Protein AF-A0A3A8IFD0-F1 (afdb_monomer)

Mean predicted aligned error: 6.21 Å

Solvent-accessible surface area (backbone atoms only — not comparable to full-atom values): 21503 Å² total; per-residue (Å²): 142,89,89,87,80,73,70,68,62,61,57,53,52,52,52,52,50,50,52,51,52,52,49,53,50,52,52,51,51,52,49,52,52,49,50,54,50,51,45,72,63,44,49,58,54,45,53,50,49,36,50,51,48,63,74,40,42,67,57,52,31,50,50,28,48,60,53,58,66,39,66,78,78,68,59,89,65,38,84,37,69,39,12,68,55,52,46,57,30,40,24,72,35,57,86,52,88,64,56,38,89,91,29,81,73,69,70,59,75,78,69,36,64,93,68,32,71,62,58,92,71,38,46,79,74,52,96,68,90,52,84,89,61,76,60,65,65,47,62,60,50,63,57,29,53,29,22,34,68,50,44,74,20,82,52,38,73,40,88,53,30,53,83,82,72,46,65,40,66,34,59,64,62,53,56,51,51,41,52,49,42,40,44,38,11,60,75,71,73,41,44,61,65,24,38,53,37,33,49,47,51,16,48,30,31,29,40,42,27,33,50,64,24,26,42,49,16,25,53,39,42,48,52,43,32,54,57,49,72,68,43,97,76,58,61,89,87,61,76,62,70,50,71,68,52,34,50,48,47,34,21,46,37,58,46,37,36,51,42,40,26,77,62,28,51,53,68,54,19,49,50,42,47,72,46,31,34,69,58,57,26,32,16,15,44,18,51,25,23,38,55,47,25,31,38,38,96,33,32,44,74,82,36,41,65,32,52,53,49,50,58,46,47,66,70,72,53,84,50,99,46,64,51,34,59,49,31,45,75,27,28,41,28,57,71,38,74,86,49,78,78,39,55,70,68,58,35,51,51,62,74,64,48,88,52,76,65,59,40,37,51,52,22,54,48,58,52,52,62,77,59,64,68,67,50,53,52,51,51,47,42,72,76,55,62,79,74,74,74,74,74,79,75,128

pLDDT: mean 89.69, std 10.35, range [46.41, 98.44]

Radius of gyration: 27.29 Å; Cα contacts (8 Å, |Δi|>4): 512; chains: 1; bounding box: 61×41×116 Å

Foldseek 3Di:
DDDDDPPPVVVVVVVVVVVVVVVVVVVVVVVVVVVVVLCVPQVVLLVVLQVVLVVCLVVLLVLQVVLCPPCLVVDDAAADECAQQQQQQFDFQAPPPDGHPPRLLDDDPCLPCVNWVPPDLVLLVTPDPLPPRDPVVLVVLRNHQEYACLPNHPQVPDLFHQPPPSRDTHLVSVLSVLSSLCSVCLVVVNNQVSLVSLLSCLSHLLLNLALRSQLSSLSSLVSNVSSQVPDPDHDPPDDGDDPLSSLSSNLLSLVLLLQCALSHDLVSNLSSLVSHDLSSNSSNLQSNLQLCQQLVVQACVVSVSSVVSSVVCLVVRDGSYCRSVCCNVRYHYVLDCVNVNDHVVRSVCVVPPPDSVVSNSVSSVSSSVSNDDSVSVVVSCVVPPDDPPPPPDD

Structure (mmCIF, N/CA/C/O backbone):
data_AF-A0A3A8IFD0-F1
#
_entry.id   AF-A0A3A8IFD0-F1
#
loop_
_atom_site.group_PDB
_atom_site.id
_atom_site.type_symbol
_atom_site.label_atom_id
_atom_site.label_alt_id
_atom_site.label_comp_id
_atom_site.label_asym_id
_atom_site.label_entity_id
_atom_site.label_seq_id
_atom_site.pdbx_PDB_ins_code
_atom_site.Cartn_x
_atom_site.Cartn_y
_atom_site.Cartn_z
_atom_site.occupancy
_atom_site.B_iso_or_equiv
_atom_site.auth_seq_id
_atom_site.auth_comp_id
_atom_site.auth_asym_id
_atom_site.auth_atom_id
_atom_site.pdbx_PDB_model_num
ATOM 1 N N . MET A 1 1 ? 18.710 -14.910 -86.809 1.00 46.41 1 MET A N 1
ATOM 2 C CA . MET A 1 1 ? 18.148 -13.659 -86.253 1.00 46.41 1 MET A CA 1
ATOM 3 C C . MET A 1 1 ? 17.674 -13.916 -84.830 1.00 46.41 1 MET A C 1
ATOM 5 O O . MET A 1 1 ? 16.539 -14.314 -84.664 1.00 46.41 1 MET A O 1
ATOM 9 N N . THR A 1 2 ? 18.521 -13.734 -83.815 1.00 55.31 2 THR A N 1
ATOM 10 C CA . THR A 1 2 ? 18.107 -13.739 -82.394 1.00 55.31 2 THR A CA 1
ATOM 11 C C . THR A 1 2 ? 19.249 -13.177 -81.547 1.00 55.31 2 THR A C 1
ATOM 13 O O . THR A 1 2 ? 20.152 -13.914 -81.169 1.00 55.31 2 THR A O 1
ATOM 16 N N . SER A 1 3 ? 19.251 -11.871 -81.272 1.00 50.19 3 SER A N 1
ATOM 17 C CA . SER A 1 3 ? 20.055 -11.280 -80.189 1.00 50.19 3 SER A CA 1
ATOM 18 C C . SER A 1 3 ? 19.633 -9.827 -79.965 1.00 50.19 3 SER A C 1
ATOM 20 O O . SER A 1 3 ? 20.210 -8.910 -80.534 1.00 50.19 3 SER A O 1
ATOM 22 N N . SER A 1 4 ? 18.577 -9.604 -79.181 1.00 54.66 4 SER A N 1
ATOM 23 C CA . SER A 1 4 ? 18.287 -8.284 -78.601 1.00 54.66 4 SER A CA 1
ATOM 24 C C . SER A 1 4 ? 17.238 -8.424 -77.498 1.00 54.66 4 SER A C 1
ATOM 26 O O . SER A 1 4 ? 16.040 -8.342 -77.740 1.00 54.66 4 SER A O 1
ATOM 28 N N . GLY A 1 5 ? 17.682 -8.713 -76.274 1.00 53.91 5 GLY A N 1
ATOM 29 C CA . GLY A 1 5 ? 16.766 -8.817 -75.129 1.00 53.91 5 GLY A CA 1
ATOM 30 C C . GLY A 1 5 ? 17.399 -8.724 -73.738 1.00 53.91 5 GLY A C 1
ATOM 31 O O . GLY A 1 5 ? 16.681 -8.733 -72.744 1.00 53.91 5 GLY A O 1
ATOM 32 N N . ARG A 1 6 ? 18.732 -8.619 -73.615 1.00 55.19 6 ARG A N 1
ATOM 33 C CA . ARG A 1 6 ? 19.419 -8.660 -72.303 1.00 55.19 6 ARG A CA 1
ATOM 34 C C . ARG A 1 6 ? 19.724 -7.295 -71.666 1.00 55.19 6 ARG A C 1
ATOM 36 O O . ARG A 1 6 ? 20.063 -7.257 -70.489 1.00 55.19 6 ARG A O 1
ATOM 43 N N . ALA A 1 7 ? 19.551 -6.178 -72.375 1.00 58.38 7 ALA A N 1
ATOM 44 C CA . ALA A 1 7 ? 19.893 -4.842 -71.869 1.00 58.38 7 ALA A CA 1
ATOM 45 C C . ALA A 1 7 ? 18.939 -4.216 -70.808 1.00 58.38 7 ALA A C 1
ATOM 47 O O . ALA A 1 7 ? 19.447 -3.523 -69.924 1.00 58.38 7 ALA A O 1
ATOM 48 N N . PRO A 1 8 ? 17.602 -4.432 -70.801 1.00 62.81 8 PRO A N 1
ATOM 49 C CA . PRO A 1 8 ? 16.722 -3.716 -69.864 1.00 62.81 8 PRO A CA 1
ATOM 50 C C . PRO A 1 8 ? 16.805 -4.234 -68.417 1.00 62.81 8 PRO A C 1
ATOM 52 O O . PRO A 1 8 ? 16.591 -3.474 -67.474 1.00 62.81 8 PRO A O 1
ATOM 55 N N . ARG A 1 9 ? 17.196 -5.501 -68.215 1.00 66.44 9 ARG A N 1
ATOM 56 C CA . ARG A 1 9 ? 17.288 -6.114 -66.876 1.00 66.44 9 ARG A CA 1
ATOM 57 C C . ARG A 1 9 ? 18.404 -5.516 -66.014 1.00 66.44 9 ARG A C 1
ATOM 59 O O . ARG A 1 9 ? 18.219 -5.338 -64.816 1.00 6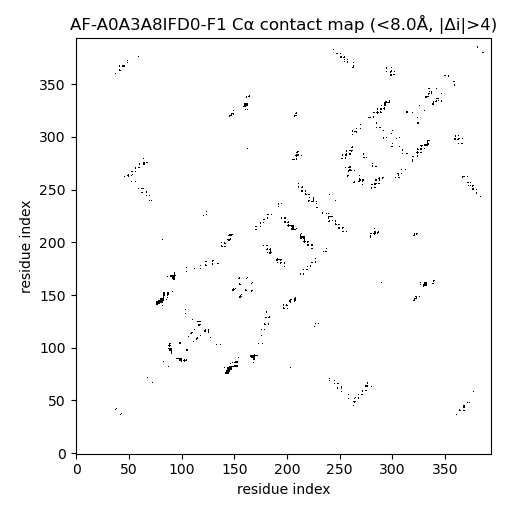6.44 9 ARG A O 1
ATOM 66 N N . PHE A 1 10 ? 19.534 -5.139 -66.615 1.00 71.00 10 PHE A N 1
ATOM 67 C CA . PHE A 1 10 ? 20.670 -4.576 -65.875 1.00 71.00 10 PHE A CA 1
ATOM 68 C C . PHE A 1 10 ? 20.415 -3.153 -65.357 1.00 71.00 10 PHE A C 1
ATOM 70 O O . PHE A 1 10 ? 20.879 -2.805 -64.273 1.00 71.00 10 PHE A O 1
ATOM 77 N N . ARG A 1 11 ? 19.662 -2.326 -66.099 1.00 75.44 11 ARG A N 1
ATOM 78 C CA . ARG A 1 11 ? 19.289 -0.974 -65.644 1.00 75.44 11 ARG A CA 1
ATOM 79 C C . ARG A 1 11 ? 18.271 -1.024 -64.505 1.00 75.44 11 ARG A C 1
ATOM 81 O O . ARG A 1 11 ? 18.447 -0.312 -63.523 1.00 75.44 11 ARG A O 1
ATOM 88 N N . ALA A 1 12 ? 17.274 -1.907 -64.603 1.00 77.12 12 ALA A N 1
ATOM 89 C CA . ALA A 1 12 ? 16.289 -2.111 -63.543 1.00 77.12 12 ALA A CA 1
ATOM 90 C C . ALA A 1 12 ? 16.940 -2.591 -62.232 1.00 77.12 12 ALA A C 1
ATOM 92 O O . ALA A 1 12 ? 16.652 -2.041 -61.174 1.00 77.12 12 ALA A O 1
ATOM 93 N N . LEU A 1 13 ? 17.885 -3.539 -62.305 1.00 81.69 13 LEU A N 1
ATOM 94 C CA . LEU A 1 13 ? 18.630 -4.018 -61.132 1.00 81.69 13 LEU A CA 1
ATOM 95 C C . LEU A 1 13 ? 19.479 -2.921 -60.470 1.00 81.69 13 LEU A C 1
ATOM 97 O O . LEU A 1 13 ? 19.535 -2.856 -59.246 1.00 81.69 13 LEU A O 1
ATOM 101 N N . ARG A 1 14 ? 20.109 -2.031 -61.250 1.00 85.62 14 ARG A N 1
ATOM 102 C CA . ARG A 1 14 ? 20.877 -0.901 -60.695 1.00 85.62 14 ARG A CA 1
ATOM 103 C C . ARG A 1 14 ? 19.987 0.117 -59.988 1.00 85.62 14 ARG A C 1
ATOM 105 O O . ARG A 1 14 ? 20.343 0.562 -58.905 1.00 85.62 14 ARG A O 1
ATOM 112 N N . ILE A 1 15 ? 18.841 0.462 -60.576 1.00 86.88 15 ILE A N 1
ATOM 113 C CA . ILE A 1 15 ? 17.887 1.392 -59.954 1.00 86.88 15 ILE A CA 1
ATOM 114 C C . ILE A 1 15 ? 17.331 0.782 -58.665 1.00 86.88 15 ILE A C 1
ATOM 116 O O . ILE A 1 15 ? 17.368 1.434 -57.628 1.00 86.88 15 ILE A O 1
ATOM 120 N N . ALA A 1 16 ? 16.910 -0.487 -58.700 1.00 87.25 16 ALA A N 1
ATOM 121 C CA . ALA A 1 16 ? 16.444 -1.197 -57.512 1.00 87.25 16 ALA A CA 1
ATOM 122 C C . ALA A 1 16 ? 17.516 -1.242 -56.408 1.00 87.25 16 ALA A C 1
ATOM 124 O O . ALA A 1 16 ? 17.207 -0.977 -55.250 1.00 87.25 16 ALA A O 1
ATOM 125 N N . GLY A 1 17 ? 18.779 -1.501 -56.766 1.00 89.31 17 GLY A N 1
ATOM 126 C CA . GLY A 1 17 ? 19.899 -1.489 -55.821 1.00 89.31 17 GLY A CA 1
ATOM 127 C C . GLY A 1 17 ? 20.139 -0.120 -55.176 1.00 89.31 17 GLY A C 1
ATOM 128 O O . GLY A 1 17 ? 20.332 -0.044 -53.966 1.00 89.31 17 GLY A O 1
ATOM 129 N N . VAL A 1 18 ? 20.072 0.968 -55.952 1.00 90.25 18 VAL A N 1
ATOM 130 C CA . VAL A 1 18 ? 20.203 2.338 -55.422 1.00 90.25 18 VAL A CA 1
ATOM 131 C C . VAL A 1 18 ? 19.026 2.690 -54.512 1.00 90.25 18 VAL A C 1
ATOM 133 O O . VAL A 1 18 ? 19.247 3.185 -53.411 1.00 90.25 18 VAL A O 1
ATOM 136 N N . CYS A 1 19 ? 17.788 2.397 -54.920 1.00 90.06 19 CYS A N 1
ATOM 137 C CA . CYS A 1 19 ? 16.607 2.629 -54.086 1.00 90.06 19 CYS A CA 1
ATOM 138 C C . CYS A 1 19 ? 16.684 1.857 -52.764 1.00 90.06 19 CYS A C 1
ATOM 140 O O . CYS A 1 19 ? 16.387 2.420 -51.713 1.00 90.06 19 CYS A O 1
ATOM 142 N N . PHE A 1 20 ? 17.130 0.599 -52.802 1.00 89.44 20 PHE A N 1
ATOM 143 C CA . PHE A 1 20 ? 17.326 -0.214 -51.605 1.00 89.44 20 PHE A CA 1
ATOM 144 C C . PHE A 1 20 ? 18.403 0.370 -50.680 1.00 89.44 20 PHE A C 1
ATOM 146 O O . PHE A 1 20 ? 18.175 0.489 -49.480 1.00 89.44 20 PHE A O 1
ATOM 153 N N . ALA A 1 21 ? 19.543 0.807 -51.224 1.00 90.12 21 ALA A N 1
ATOM 154 C CA . ALA A 1 21 ? 20.600 1.442 -50.437 1.00 90.12 21 ALA A CA 1
ATOM 155 C C . ALA A 1 21 ? 20.146 2.769 -49.798 1.00 90.12 21 ALA A C 1
ATOM 157 O O . ALA A 1 21 ? 20.421 3.005 -48.623 1.00 90.12 21 ALA A O 1
ATOM 158 N N . VAL A 1 22 ? 19.413 3.611 -50.537 1.00 90.38 22 VAL A N 1
ATOM 159 C CA . VAL A 1 22 ? 18.831 4.859 -50.008 1.00 90.38 22 VAL A CA 1
ATOM 160 C C . VAL A 1 22 ? 17.828 4.560 -48.898 1.00 90.38 22 VAL A C 1
ATOM 162 O O . VAL A 1 22 ? 17.877 5.191 -47.846 1.00 90.38 22 VAL A O 1
ATOM 165 N N . PHE A 1 23 ? 16.950 3.576 -49.104 1.00 92.38 23 PHE A N 1
ATOM 166 C CA . PHE A 1 23 ? 15.982 3.159 -48.095 1.00 92.38 23 PHE A CA 1
ATOM 167 C C . PHE A 1 23 ? 16.668 2.671 -46.813 1.00 92.38 23 PHE A C 1
ATOM 169 O O . PHE A 1 23 ? 16.316 3.125 -45.728 1.00 92.38 23 PHE A O 1
ATOM 176 N N . LEU A 1 24 ? 17.689 1.814 -46.926 1.00 91.00 24 LEU A N 1
ATOM 177 C CA . LEU A 1 24 ? 18.480 1.369 -45.775 1.00 91.00 24 LEU A CA 1
ATOM 178 C C . LEU A 1 24 ? 19.189 2.533 -45.069 1.00 91.00 24 LEU A C 1
ATOM 180 O O . LEU A 1 24 ? 19.211 2.574 -43.842 1.00 91.00 24 LEU A O 1
ATOM 184 N N . GLY A 1 25 ? 19.728 3.495 -45.824 1.00 91.94 25 GLY A N 1
ATOM 185 C CA . GLY A 1 25 ? 20.347 4.698 -45.264 1.00 91.94 25 GLY A CA 1
ATOM 186 C C . GLY A 1 25 ? 19.356 5.560 -44.475 1.00 91.94 25 GLY A C 1
ATOM 187 O O . GLY A 1 25 ? 19.649 5.961 -43.351 1.00 91.94 25 GLY A O 1
ATOM 188 N N . LEU A 1 26 ? 18.159 5.794 -45.022 1.00 92.38 26 LEU A N 1
ATOM 189 C CA . LEU A 1 26 ? 17.091 6.534 -44.340 1.00 92.38 26 LEU A CA 1
ATOM 190 C C . LEU A 1 26 ? 16.578 5.795 -43.099 1.00 92.38 26 LEU A C 1
ATOM 192 O O . LEU A 1 26 ? 16.384 6.423 -42.061 1.00 92.38 26 LEU A O 1
ATOM 196 N N . ALA A 1 27 ? 16.405 4.473 -43.178 1.00 84.31 27 ALA A N 1
ATOM 197 C CA . ALA A 1 27 ? 16.018 3.652 -42.033 1.00 84.31 27 ALA A CA 1
ATOM 198 C C . ALA A 1 27 ? 17.077 3.703 -40.918 1.00 84.31 27 ALA A C 1
ATOM 200 O O . ALA A 1 27 ? 16.730 3.872 -39.750 1.00 84.31 27 ALA A O 1
ATOM 201 N N . GLY A 1 28 ? 18.365 3.637 -41.274 1.00 86.06 28 GLY A N 1
ATOM 202 C CA . GLY A 1 28 ? 19.470 3.800 -40.330 1.00 86.06 28 GLY A CA 1
ATOM 203 C C . GLY A 1 28 ? 19.487 5.180 -39.665 1.00 86.06 28 GLY A C 1
ATOM 204 O O . GLY A 1 28 ? 19.620 5.271 -38.448 1.00 86.06 28 GLY A O 1
ATOM 205 N N . LEU A 1 29 ? 19.284 6.258 -40.431 1.00 89.44 29 LEU A N 1
ATOM 206 C CA . LEU A 1 29 ? 19.190 7.618 -39.884 1.00 89.44 29 LEU A CA 1
ATOM 207 C C . LEU A 1 29 ? 17.986 7.789 -38.953 1.00 89.44 29 LEU A C 1
ATOM 209 O O . LEU A 1 29 ? 18.129 8.370 -37.880 1.00 89.44 29 LEU A O 1
ATOM 213 N N . ALA A 1 30 ? 16.820 7.260 -39.330 1.00 85.44 30 ALA A N 1
ATOM 214 C CA . ALA A 1 30 ? 15.626 7.291 -38.489 1.00 85.44 30 ALA A CA 1
ATOM 215 C C . ALA A 1 30 ? 15.850 6.542 -37.168 1.00 85.44 30 ALA A C 1
ATOM 217 O O . ALA A 1 30 ? 15.452 7.025 -36.111 1.00 85.44 30 ALA A O 1
ATOM 218 N N . PHE A 1 31 ? 16.543 5.402 -37.214 1.00 83.56 31 PHE A N 1
ATOM 219 C CA . PHE A 1 31 ? 16.905 4.628 -36.031 1.00 83.56 31 PHE A CA 1
ATOM 220 C C . PHE A 1 31 ? 17.863 5.389 -35.103 1.00 83.56 31 PHE A C 1
ATOM 222 O O . PHE A 1 31 ? 17.625 5.453 -33.901 1.00 83.56 31 PHE A O 1
ATOM 229 N N . VAL A 1 32 ? 18.906 6.025 -35.648 1.00 86.44 32 VAL A N 1
ATOM 230 C CA . VAL A 1 32 ? 19.844 6.851 -34.864 1.00 86.44 32 VAL A CA 1
ATOM 231 C C . VAL A 1 32 ? 19.150 8.079 -34.269 1.00 86.44 32 VAL A C 1
ATOM 233 O O . VAL A 1 32 ? 19.387 8.413 -33.111 1.00 86.44 32 VAL A O 1
ATOM 236 N N . ALA A 1 33 ? 18.270 8.739 -35.028 1.00 87.50 33 ALA A N 1
ATOM 237 C CA . ALA A 1 33 ? 17.495 9.876 -34.537 1.00 87.50 33 ALA A CA 1
ATOM 238 C C . ALA A 1 33 ? 16.543 9.461 -33.405 1.00 87.50 33 ALA A C 1
ATOM 240 O O . ALA A 1 33 ? 16.466 10.150 -32.389 1.00 87.50 33 ALA A O 1
ATOM 241 N N . ALA A 1 34 ? 15.870 8.315 -33.548 1.00 83.69 34 ALA A N 1
ATOM 242 C CA . ALA A 1 34 ? 15.051 7.741 -32.490 1.00 83.69 34 ALA A CA 1
ATOM 243 C C . ALA A 1 34 ? 15.898 7.401 -31.253 1.00 83.69 34 ALA A C 1
ATOM 245 O O . ALA A 1 34 ? 15.521 7.796 -30.156 1.00 83.69 34 ALA A O 1
ATOM 246 N N . ASP A 1 35 ? 17.059 6.750 -31.410 1.00 82.44 35 ASP A N 1
ATOM 247 C CA . ASP A 1 35 ? 17.979 6.461 -30.296 1.00 82.44 35 ASP A CA 1
ATOM 248 C C . ASP A 1 35 ? 18.404 7.729 -29.569 1.00 82.44 35 ASP A C 1
ATOM 250 O O . ASP A 1 35 ? 18.261 7.815 -28.354 1.00 82.44 35 ASP A O 1
ATOM 254 N N . SER A 1 36 ? 18.879 8.731 -30.306 1.00 86.94 36 SER A N 1
ATOM 255 C CA . SER A 1 36 ? 19.313 10.001 -29.731 1.00 86.94 36 SER A CA 1
ATOM 256 C C . SER A 1 36 ? 18.177 10.704 -28.990 1.00 86.94 36 SER A C 1
ATOM 258 O O . SER A 1 36 ? 18.403 11.224 -27.898 1.00 86.94 36 SER A O 1
ATOM 260 N N . TRP A 1 37 ? 16.960 10.675 -29.538 1.00 89.00 37 TRP A N 1
ATOM 261 C CA . TRP A 1 37 ? 15.781 11.228 -28.879 1.00 89.00 37 TRP A CA 1
ATOM 262 C C . TRP A 1 37 ? 15.413 10.457 -27.604 1.00 89.00 37 TRP A C 1
ATOM 264 O O . TRP A 1 37 ? 15.187 11.079 -26.568 1.00 89.00 37 TRP A O 1
ATOM 274 N N . PHE A 1 38 ? 15.402 9.119 -27.643 1.00 84.19 38 PHE A N 1
ATOM 275 C CA . PHE A 1 38 ? 15.116 8.284 -26.471 1.00 84.19 38 PHE A CA 1
ATOM 276 C C . PHE A 1 38 ? 16.150 8.497 -25.365 1.00 84.19 38 PHE A C 1
ATOM 278 O O . PHE A 1 38 ? 15.767 8.722 -24.218 1.00 84.19 38 PHE A O 1
ATOM 285 N N . ARG A 1 39 ? 17.444 8.482 -25.705 1.00 83.31 39 ARG A N 1
ATOM 286 C CA . ARG A 1 39 ? 18.522 8.778 -24.755 1.00 83.31 39 ARG A CA 1
ATOM 287 C C . ARG A 1 39 ? 18.341 10.157 -24.149 1.00 83.31 39 ARG A C 1
ATOM 289 O O . ARG A 1 39 ? 18.200 10.270 -22.942 1.00 83.31 39 ARG A O 1
ATOM 296 N N . GLY A 1 40 ? 18.232 11.188 -24.988 1.00 86.88 40 GLY A N 1
ATOM 297 C CA . GLY A 1 40 ? 18.111 12.570 -24.530 1.00 86.88 40 GLY A CA 1
ATOM 298 C C . GLY A 1 40 ? 16.871 12.837 -23.674 1.00 86.88 40 GLY A C 1
ATOM 299 O O . GLY A 1 40 ? 16.900 13.738 -22.843 1.00 86.88 40 GLY A O 1
ATOM 300 N N . LYS A 1 41 ? 15.791 12.065 -23.851 1.00 87.19 41 LYS A N 1
ATOM 301 C CA . LYS A 1 41 ? 14.549 12.247 -23.094 1.00 87.19 41 LYS A CA 1
ATOM 302 C C . LYS A 1 41 ? 14.486 11.436 -21.798 1.00 87.19 41 LYS A C 1
ATOM 304 O O . LYS A 1 41 ? 13.993 11.962 -20.806 1.00 87.19 41 LYS A O 1
ATOM 309 N N . TYR A 1 42 ? 14.923 10.176 -21.806 1.00 86.31 42 TYR A N 1
ATOM 310 C CA . TYR A 1 42 ? 14.670 9.246 -20.698 1.00 86.31 42 TYR A CA 1
ATOM 311 C C . TYR A 1 42 ? 15.910 8.915 -19.864 1.00 86.31 42 TYR A C 1
ATOM 313 O O . TYR A 1 42 ? 15.762 8.718 -18.662 1.00 86.31 42 TYR A O 1
ATOM 321 N N . GLU A 1 43 ? 17.115 8.884 -20.448 1.00 87.12 43 GLU A N 1
ATOM 322 C CA . GLU A 1 43 ? 18.337 8.611 -19.670 1.00 87.12 43 GLU A CA 1
ATOM 323 C C . GLU A 1 43 ? 18.588 9.707 -18.616 1.00 87.12 43 GLU A C 1
ATOM 325 O O . GLU A 1 43 ? 18.719 9.341 -17.452 1.00 87.12 43 GLU A O 1
ATOM 330 N N . PRO A 1 44 ? 18.507 11.022 -18.926 1.00 89.69 44 PRO A N 1
ATOM 331 C CA . PRO A 1 44 ? 18.669 12.064 -17.910 1.00 89.69 44 PRO A CA 1
ATOM 332 C C . PRO A 1 44 ? 17.624 12.008 -16.795 1.00 89.69 44 PRO A C 1
ATOM 334 O O . PRO A 1 44 ? 17.928 12.332 -15.653 1.00 89.69 44 PRO A O 1
ATOM 337 N N . ALA A 1 45 ? 16.388 11.610 -17.114 1.00 87.69 45 ALA A N 1
ATOM 338 C CA . ALA A 1 45 ? 15.329 11.482 -16.117 1.00 87.69 45 ALA A CA 1
ATOM 339 C C . ALA A 1 45 ? 15.611 10.318 -15.154 1.00 87.69 45 ALA A C 1
ATOM 341 O O . ALA A 1 45 ? 15.466 10.478 -13.944 1.00 87.69 45 ALA A O 1
ATOM 342 N N . LEU A 1 46 ? 16.061 9.176 -15.686 1.00 88.75 46 LEU A N 1
ATOM 343 C CA . LEU A 1 46 ? 16.460 8.024 -14.883 1.00 88.75 46 LEU A CA 1
ATOM 344 C C . LEU A 1 46 ? 17.713 8.329 -14.050 1.00 88.75 46 LEU A C 1
ATOM 346 O O . LEU A 1 46 ? 17.733 8.027 -12.864 1.00 88.75 46 LEU A O 1
ATOM 350 N N . GLU A 1 47 ? 18.731 8.966 -14.632 1.00 91.75 47 GLU A N 1
ATOM 351 C CA . GLU A 1 47 ? 19.946 9.381 -13.917 1.00 91.75 47 GLU A CA 1
ATOM 352 C C . GLU A 1 47 ? 19.632 10.369 -12.789 1.00 91.75 47 GLU A C 1
ATOM 354 O O . GLU A 1 47 ? 20.119 10.204 -11.670 1.00 91.75 47 GLU A O 1
ATOM 359 N N . LEU A 1 48 ? 18.781 11.368 -13.054 1.00 91.62 48 LEU A N 1
ATOM 360 C CA . LEU A 1 48 ? 18.332 12.320 -12.041 1.00 91.62 48 LEU A CA 1
ATOM 361 C C . LEU A 1 48 ? 17.605 11.601 -10.905 1.00 91.62 48 LEU A C 1
ATOM 363 O O . LEU A 1 48 ? 17.911 11.842 -9.742 1.00 91.62 48 LEU A O 1
ATOM 367 N N . GLN A 1 49 ? 16.686 10.691 -11.226 1.00 91.19 49 GLN A N 1
ATOM 368 C CA . GLN A 1 49 ? 15.984 9.907 -10.217 1.00 91.19 49 GLN A CA 1
ATOM 369 C C . GLN A 1 49 ? 16.953 9.038 -9.405 1.00 91.19 49 GLN A C 1
ATOM 371 O O . GLN A 1 49 ? 16.862 8.997 -8.183 1.00 91.19 49 GLN A O 1
ATOM 376 N N . GLN A 1 50 ? 17.892 8.347 -10.052 1.00 93.94 50 GLN A N 1
ATOM 377 C CA . GLN A 1 50 ? 18.891 7.531 -9.362 1.00 93.94 50 GLN A CA 1
ATOM 378 C C . GLN A 1 50 ? 19.751 8.382 -8.426 1.00 93.94 50 GLN A C 1
ATOM 380 O O . GLN A 1 50 ? 20.015 7.964 -7.297 1.00 93.94 50 GLN A O 1
ATOM 385 N N . ALA A 1 51 ? 20.135 9.587 -8.851 1.00 95.56 51 ALA A N 1
ATOM 386 C CA . ALA A 1 51 ? 20.835 10.546 -8.008 1.00 95.56 51 ALA A CA 1
ATOM 387 C C . ALA A 1 51 ? 19.967 11.016 -6.829 1.00 95.56 51 ALA A C 1
ATOM 389 O O . ALA A 1 51 ? 20.449 11.041 -5.698 1.00 95.56 51 ALA A O 1
ATOM 390 N N . GLU A 1 52 ? 18.685 11.322 -7.055 1.00 95.25 52 GLU A N 1
ATOM 391 C CA . GLU A 1 52 ? 17.740 11.680 -5.991 1.00 95.25 52 GLU A CA 1
ATOM 392 C C . GLU A 1 52 ? 17.565 10.541 -4.978 1.00 95.25 52 GLU A C 1
ATOM 394 O O . GLU A 1 52 ? 17.648 10.778 -3.775 1.00 95.25 52 GLU A O 1
ATOM 399 N N . LEU A 1 53 ? 17.381 9.299 -5.429 1.00 96.06 53 LEU A N 1
ATOM 400 C CA . LEU A 1 53 ? 17.250 8.136 -4.549 1.00 96.06 53 LEU A CA 1
ATOM 401 C C . LEU A 1 53 ? 18.531 7.895 -3.753 1.00 96.06 53 LEU A C 1
ATOM 403 O O . LEU A 1 53 ? 18.481 7.704 -2.542 1.00 96.06 53 LEU A O 1
ATOM 407 N N . THR A 1 54 ? 19.687 7.976 -4.408 1.00 97.50 54 THR A N 1
ATOM 408 C CA . THR A 1 54 ? 20.985 7.843 -3.735 1.00 97.50 54 THR A CA 1
ATOM 409 C C . THR A 1 54 ? 21.163 8.912 -2.658 1.00 97.50 54 THR A C 1
ATOM 411 O O . THR A 1 54 ? 21.611 8.604 -1.558 1.00 97.50 54 THR A O 1
ATOM 414 N N . ALA A 1 55 ? 20.770 10.157 -2.943 1.00 97.19 55 ALA A N 1
ATOM 415 C CA . ALA A 1 55 ? 20.891 11.269 -2.006 1.00 97.19 55 ALA A CA 1
ATOM 416 C C . ALA A 1 55 ? 19.923 11.185 -0.812 1.00 97.19 55 ALA A C 1
ATOM 418 O O . ALA A 1 55 ? 20.210 11.765 0.230 1.00 97.19 55 ALA A O 1
ATOM 419 N N . ASN A 1 56 ? 18.790 10.485 -0.947 1.00 97.50 56 ASN A N 1
ATOM 420 C CA . ASN A 1 56 ? 17.725 10.464 0.066 1.00 97.50 56 ASN A CA 1
ATOM 421 C C . ASN A 1 56 ? 17.540 9.099 0.754 1.00 97.50 56 ASN A C 1
ATOM 423 O O . ASN A 1 56 ? 16.673 8.973 1.614 1.00 97.50 56 ASN A O 1
ATOM 427 N N . VAL A 1 57 ? 18.328 8.070 0.419 1.00 98.00 57 VAL A N 1
ATOM 428 C CA . VAL A 1 57 ? 18.165 6.731 1.020 1.00 98.00 57 VAL A CA 1
ATOM 429 C C . VAL A 1 57 ? 18.412 6.720 2.530 1.00 98.00 57 VAL A C 1
ATOM 431 O O . VAL A 1 57 ? 17.734 5.998 3.252 1.00 98.00 57 VAL A O 1
ATOM 434 N N . ASP A 1 58 ? 19.351 7.528 3.028 1.00 97.94 58 ASP A N 1
ATOM 435 C CA . ASP A 1 58 ? 19.615 7.633 4.468 1.00 97.94 58 ASP A CA 1
ATOM 436 C C . ASP A 1 58 ? 18.469 8.308 5.221 1.00 97.94 58 ASP A C 1
ATOM 438 O O . ASP A 1 58 ? 18.098 7.858 6.303 1.00 97.94 58 ASP A O 1
ATOM 442 N N . ASP A 1 59 ? 17.867 9.337 4.626 1.00 96.75 59 ASP A N 1
ATOM 443 C CA . ASP A 1 59 ? 16.678 9.977 5.183 1.00 96.75 59 ASP A CA 1
ATOM 444 C C . ASP A 1 59 ? 15.480 9.016 5.185 1.00 96.75 59 ASP A C 1
ATOM 446 O O . ASP A 1 59 ? 14.836 8.847 6.218 1.00 96.75 59 ASP A O 1
ATOM 450 N N . TYR A 1 60 ? 15.248 8.292 4.085 1.00 97.31 60 TYR A N 1
ATOM 451 C CA . TYR A 1 60 ? 14.246 7.223 4.038 1.00 97.31 60 TYR A CA 1
ATOM 452 C C . TYR A 1 60 ? 14.456 6.198 5.165 1.00 97.31 60 TYR A C 1
ATOM 454 O O . TYR A 1 60 ? 13.518 5.884 5.898 1.00 97.31 60 TYR A O 1
ATOM 462 N N . CYS A 1 61 ? 15.692 5.733 5.367 1.00 98.12 61 CYS A N 1
ATOM 463 C CA . CYS A 1 61 ? 16.020 4.810 6.452 1.00 98.12 61 CYS A CA 1
ATOM 464 C C . CYS A 1 61 ? 15.785 5.409 7.847 1.00 98.12 61 CYS A C 1
ATOM 466 O O . CYS A 1 61 ? 15.335 4.701 8.748 1.00 98.12 61 CYS A O 1
ATOM 468 N N . ALA A 1 62 ? 16.068 6.699 8.043 1.00 97.06 62 ALA A N 1
ATOM 469 C CA . ALA A 1 62 ? 15.788 7.382 9.301 1.00 97.06 62 ALA A CA 1
ATOM 470 C C . ALA A 1 62 ? 14.278 7.461 9.577 1.00 97.06 62 ALA A C 1
ATOM 472 O O . ALA A 1 62 ? 13.852 7.219 10.707 1.00 97.06 62 ALA A O 1
ATOM 473 N N . GLN A 1 63 ? 13.463 7.730 8.551 1.00 97.62 63 GLN A N 1
ATOM 474 C CA . GLN A 1 63 ? 12.007 7.713 8.682 1.00 97.62 63 GLN A CA 1
ATOM 475 C C . GLN A 1 63 ? 11.478 6.300 8.966 1.00 97.62 63 GLN A C 1
ATOM 477 O O . GLN A 1 63 ? 10.652 6.137 9.858 1.00 97.62 63 GLN A O 1
ATOM 482 N N . GLU A 1 64 ? 11.972 5.261 8.291 1.00 97.75 64 GLU A N 1
ATOM 483 C CA . GLU A 1 64 ? 11.605 3.869 8.599 1.00 97.75 64 GLU A CA 1
ATOM 484 C C . GLU A 1 64 ? 11.944 3.488 10.046 1.00 97.75 64 GLU A C 1
ATOM 486 O O . GLU A 1 64 ? 11.122 2.887 10.735 1.00 97.75 64 GLU A O 1
ATOM 491 N N . ALA A 1 65 ? 13.117 3.887 10.546 1.00 97.12 65 ALA A N 1
ATOM 492 C CA . ALA A 1 65 ? 13.500 3.650 11.936 1.00 97.12 65 ALA A CA 1
ATOM 493 C C . ALA A 1 65 ? 12.586 4.397 12.924 1.00 97.12 65 ALA A C 1
ATOM 495 O O . ALA A 1 65 ? 12.182 3.834 13.941 1.00 97.12 65 ALA A O 1
ATOM 496 N N . ALA A 1 66 ? 12.229 5.648 12.617 1.00 96.69 66 ALA A N 1
ATOM 497 C CA . ALA A 1 66 ? 11.333 6.452 13.444 1.00 96.69 66 ALA A CA 1
ATOM 498 C C . ALA A 1 66 ? 9.890 5.921 13.443 1.00 96.69 66 ALA A C 1
ATOM 500 O O . ALA A 1 66 ? 9.215 5.990 14.470 1.00 96.69 66 ALA A O 1
ATOM 501 N N . LEU A 1 67 ? 9.426 5.376 12.314 1.00 96.94 67 LEU A N 1
ATOM 502 C CA . LEU A 1 67 ? 8.146 4.677 12.217 1.00 96.94 67 LEU A CA 1
ATOM 503 C C . LEU A 1 67 ? 8.175 3.370 13.015 1.00 96.94 67 LEU A C 1
ATOM 505 O O . LEU A 1 67 ? 7.284 3.111 13.817 1.00 96.94 67 LEU A O 1
ATOM 509 N N . GLY A 1 68 ? 9.222 2.568 12.828 1.00 96.50 68 GLY A N 1
ATOM 510 C CA . GLY A 1 68 ? 9.380 1.272 13.480 1.00 96.50 68 GLY A CA 1
ATOM 511 C C . GLY A 1 68 ? 9.538 1.333 14.996 1.00 96.50 68 GLY A C 1
ATOM 512 O O . GLY A 1 68 ? 9.383 0.302 15.633 1.00 96.50 68 GLY A O 1
ATOM 513 N N . ALA A 1 69 ? 9.839 2.505 15.561 1.00 96.69 69 ALA A N 1
ATOM 514 C CA . ALA A 1 69 ? 9.885 2.735 17.003 1.00 96.69 69 ALA A CA 1
ATOM 515 C C . ALA A 1 69 ? 8.504 3.015 17.626 1.00 96.69 69 ALA A C 1
ATOM 517 O O . ALA A 1 69 ? 8.393 3.080 18.853 1.00 96.69 69 ALA A O 1
ATOM 518 N N . ASP A 1 70 ? 7.459 3.221 16.814 1.00 96.81 70 ASP A N 1
ATOM 519 C CA . ASP A 1 70 ? 6.110 3.447 17.326 1.00 96.81 70 ASP A CA 1
ATOM 520 C C . ASP A 1 70 ? 5.580 2.180 18.040 1.00 96.81 70 ASP A C 1
ATOM 522 O O . ASP A 1 70 ? 5.675 1.077 17.486 1.00 96.81 70 ASP A O 1
ATOM 526 N N . PRO A 1 71 ? 4.999 2.300 19.255 1.00 95.88 71 PRO A N 1
ATOM 527 C CA . PRO A 1 71 ? 4.504 1.157 20.024 1.00 95.88 71 PRO A CA 1
ATOM 528 C C . PRO A 1 71 ? 3.532 0.249 19.267 1.00 95.88 71 PRO A C 1
ATOM 530 O O . PRO A 1 71 ? 3.494 -0.952 19.542 1.00 95.88 71 PRO A O 1
ATOM 533 N N . TRP A 1 72 ? 2.780 0.782 18.299 1.00 95.44 72 TRP A N 1
ATOM 534 C CA . TRP A 1 72 ? 1.840 0.005 17.496 1.00 95.44 72 TRP A CA 1
ATOM 535 C C . TRP A 1 72 ? 2.508 -1.175 16.774 1.00 95.44 72 TRP A C 1
ATOM 537 O O . TRP A 1 72 ? 1.938 -2.268 16.710 1.00 95.44 72 TRP A O 1
ATOM 547 N N . PHE A 1 73 ? 3.748 -1.020 16.299 1.00 93.31 73 PHE A N 1
ATOM 548 C CA . PHE A 1 73 ? 4.488 -2.106 15.641 1.00 93.31 73 PHE A CA 1
ATOM 549 C C . PHE A 1 73 ? 4.947 -3.208 16.604 1.00 93.31 73 PHE A C 1
ATOM 551 O O . PHE A 1 73 ? 5.309 -4.298 16.161 1.00 93.31 73 PHE A O 1
ATOM 558 N N . HIS A 1 74 ? 4.899 -2.953 17.911 1.00 93.38 74 HIS A N 1
ATOM 559 C CA . HIS A 1 74 ? 5.377 -3.858 18.956 1.00 93.38 74 HIS A CA 1
ATOM 560 C C . HIS A 1 74 ? 4.253 -4.478 19.793 1.00 93.38 74 HIS A C 1
ATOM 562 O O . HIS A 1 74 ? 4.527 -5.277 20.689 1.00 93.38 74 HIS A O 1
ATOM 568 N N . GLU A 1 75 ? 2.993 -4.138 19.512 1.00 92.25 75 GLU A N 1
ATOM 569 C CA . GLU A 1 75 ? 1.846 -4.787 20.144 1.00 92.25 75 GLU A CA 1
ATOM 570 C C . GLU A 1 75 ? 1.873 -6.301 19.873 1.00 92.25 75 GLU A C 1
ATOM 572 O O . GLU A 1 75 ? 2.034 -6.754 18.735 1.00 92.25 75 GLU A O 1
ATOM 577 N N . ALA A 1 76 ? 1.700 -7.096 20.931 1.00 92.06 76 ALA A N 1
ATOM 578 C CA . ALA A 1 76 ? 1.606 -8.545 20.811 1.00 92.06 76 ALA A CA 1
ATOM 579 C C . ALA A 1 76 ? 0.329 -8.933 20.055 1.00 92.06 76 ALA A C 1
ATOM 581 O O . ALA A 1 76 ? -0.752 -8.410 20.330 1.00 92.06 76 ALA A O 1
ATOM 582 N N . ARG A 1 77 ? 0.452 -9.871 19.114 1.00 93.06 77 ARG A N 1
ATOM 583 C CA . ARG A 1 77 ? -0.655 -10.347 18.276 1.00 93.06 77 ARG A CA 1
ATOM 584 C C . ARG A 1 77 ? -0.663 -11.867 18.244 1.00 93.06 77 ARG A C 1
ATOM 586 O O . ARG A 1 77 ? 0.384 -12.502 18.361 1.00 93.06 77 ARG A O 1
ATOM 593 N N . THR A 1 78 ? -1.855 -12.445 18.147 1.00 92.38 78 THR A N 1
ATOM 594 C CA . THR A 1 78 ? -2.025 -13.896 18.072 1.00 92.38 78 THR A CA 1
ATOM 595 C C . THR A 1 78 ? -1.686 -14.369 16.670 1.00 92.38 78 THR A C 1
ATOM 597 O O . THR A 1 78 ? -2.284 -13.899 15.708 1.00 92.38 78 THR A O 1
ATOM 600 N N . GLU A 1 79 ? -0.744 -15.304 16.560 1.00 94.88 79 GLU A N 1
ATOM 601 C CA . GLU A 1 79 ? -0.352 -15.848 15.264 1.00 94.88 79 GLU A CA 1
ATOM 602 C C . GLU A 1 79 ? -1.552 -16.495 14.558 1.00 94.88 79 GLU A C 1
ATOM 604 O O . GLU A 1 79 ? -2.190 -17.406 15.091 1.00 94.88 79 GLU A O 1
ATOM 609 N N . GLY A 1 80 ? -1.843 -16.048 13.338 1.00 96.88 80 GLY A N 1
ATOM 610 C CA . GLY A 1 80 ? -2.941 -16.582 12.549 1.00 96.88 80 GLY A CA 1
ATOM 611 C C . GLY A 1 80 ? -3.174 -15.803 11.262 1.00 96.88 80 GLY A C 1
ATOM 612 O O . GLY A 1 80 ? -2.985 -14.594 11.205 1.00 96.88 80 GLY A O 1
ATOM 613 N N . ASN A 1 81 ? -3.650 -16.490 10.221 1.00 97.69 81 ASN A N 1
ATOM 614 C CA . ASN A 1 81 ? -4.020 -15.846 8.964 1.00 97.69 81 ASN A CA 1
ATOM 615 C C . ASN A 1 81 ? -5.532 -15.574 8.870 1.00 97.69 81 ASN A C 1
ATOM 617 O O . ASN A 1 81 ? -6.325 -16.513 8.844 1.00 97.69 81 ASN A O 1
ATOM 621 N N . ALA A 1 82 ? -5.912 -14.303 8.732 1.00 97.81 82 ALA A N 1
ATOM 622 C CA . ALA A 1 82 ? -7.282 -13.851 8.501 1.00 97.81 82 ALA A CA 1
ATOM 623 C C . ALA A 1 82 ? -7.765 -14.053 7.049 1.00 97.81 82 ALA A C 1
ATOM 625 O O . ALA A 1 82 ? -8.960 -13.916 6.786 1.00 97.81 82 ALA A O 1
ATOM 626 N N . GLY A 1 83 ? -6.867 -14.393 6.114 1.00 96.38 83 GLY A N 1
ATOM 627 C CA . GLY A 1 83 ? -7.155 -14.595 4.688 1.00 96.38 83 GLY A CA 1
ATOM 628 C C . GLY A 1 83 ? -8.375 -15.478 4.403 1.00 96.38 83 GLY A C 1
ATOM 629 O O . GLY A 1 83 ? -9.295 -14.992 3.749 1.00 96.38 83 GLY A O 1
ATOM 630 N N . PRO A 1 84 ? -8.476 -16.706 4.951 1.00 95.81 84 PRO A N 1
ATOM 631 C CA . PRO A 1 84 ? -9.631 -17.582 4.729 1.00 95.81 84 PRO A CA 1
ATOM 632 C C . PRO A 1 84 ? -10.991 -16.972 5.102 1.00 95.81 84 PRO A C 1
ATOM 634 O O . PRO A 1 84 ? -12.013 -17.354 4.538 1.00 95.81 84 PRO A O 1
ATOM 637 N N . LEU A 1 85 ? -11.022 -16.028 6.050 1.00 96.00 85 LEU A N 1
ATOM 638 C CA . LEU A 1 85 ? -12.244 -15.320 6.433 1.00 96.00 85 LEU A CA 1
ATOM 639 C C . LEU A 1 85 ? -12.460 -14.080 5.564 1.00 96.00 85 LEU A C 1
ATOM 641 O O . LEU A 1 85 ? -13.492 -13.952 4.910 1.00 96.00 85 LEU A O 1
ATOM 645 N N . LEU A 1 86 ? -11.484 -13.170 5.542 1.00 97.25 86 LEU A N 1
ATOM 646 C CA . LEU A 1 86 ? -11.618 -11.876 4.875 1.00 97.25 86 LEU A CA 1
ATOM 647 C C . LEU A 1 86 ? -11.749 -12.016 3.357 1.00 97.25 86 LEU A C 1
ATOM 649 O O . LEU A 1 86 ? -12.585 -11.341 2.760 1.00 97.25 86 LEU A O 1
ATOM 653 N N . ASN A 1 87 ? -11.002 -12.934 2.739 1.00 95.94 87 ASN A N 1
ATOM 654 C CA . ASN A 1 87 ? -11.059 -13.148 1.292 1.00 95.94 87 ASN A CA 1
ATOM 655 C C . ASN A 1 87 ? -12.413 -13.725 0.851 1.00 95.94 87 ASN A C 1
ATOM 657 O O . ASN A 1 87 ? -12.859 -13.423 -0.253 1.00 95.94 87 ASN A O 1
ATOM 661 N N . ALA A 1 88 ? -13.088 -14.485 1.721 1.00 95.00 88 ALA A N 1
ATOM 662 C CA . ALA A 1 88 ? -14.423 -15.027 1.474 1.00 95.00 88 ALA A CA 1
ATOM 663 C C . ALA A 1 88 ? -15.555 -14.021 1.756 1.00 95.00 88 ALA A C 1
ATOM 665 O O . ALA A 1 88 ? -16.653 -14.164 1.221 1.00 95.00 88 ALA A O 1
ATOM 666 N N . TRP A 1 89 ? -15.321 -13.027 2.617 1.00 95.56 89 TRP A N 1
ATOM 667 C CA . TRP A 1 89 ? -16.335 -12.046 3.017 1.00 95.56 89 TRP A CA 1
ATOM 668 C C . TRP A 1 89 ? -16.347 -10.781 2.165 1.00 95.56 89 TRP A C 1
ATOM 670 O O . TRP A 1 89 ? -17.374 -10.099 2.126 1.00 95.56 89 TRP A O 1
ATOM 680 N N . LEU A 1 90 ? -15.228 -10.443 1.527 1.00 94.81 90 LEU A N 1
ATOM 681 C CA . LEU A 1 90 ? -15.083 -9.212 0.757 1.00 94.81 90 LEU A CA 1
ATOM 682 C C . LEU A 1 90 ? -15.465 -9.403 -0.719 1.00 94.81 90 LEU A C 1
ATOM 684 O O . LEU A 1 90 ? -15.257 -10.487 -1.264 1.00 94.81 90 LEU A O 1
ATOM 688 N N . PRO A 1 91 ? -16.010 -8.364 -1.377 1.00 92.81 91 PRO A N 1
ATOM 689 C CA . PRO A 1 91 ? -16.162 -8.345 -2.825 1.00 92.81 91 PRO A CA 1
ATOM 690 C C . PRO A 1 91 ? -14.804 -8.239 -3.530 1.00 92.81 91 PRO A C 1
ATOM 692 O O . PRO A 1 91 ? -13.868 -7.615 -3.020 1.00 92.81 91 PRO A O 1
ATOM 695 N N . TRP A 1 92 ? -14.740 -8.827 -4.727 1.00 91.25 92 TRP A N 1
ATOM 696 C CA . TRP A 1 92 ? -13.592 -8.805 -5.635 1.00 91.25 92 TRP A CA 1
ATOM 697 C C . TRP A 1 92 ? -14.083 -8.697 -7.090 1.00 91.25 92 TRP A C 1
ATOM 699 O O . TRP A 1 92 ? -14.931 -9.509 -7.474 1.00 91.25 92 TRP A O 1
ATOM 709 N N . PRO A 1 93 ? -13.526 -7.809 -7.935 1.00 85.31 93 PRO A N 1
ATOM 710 C CA . PRO A 1 93 ? -12.716 -6.627 -7.601 1.00 85.31 93 PRO A CA 1
ATOM 711 C C . PRO A 1 93 ? -13.525 -5.534 -6.854 1.00 85.31 93 PRO A C 1
ATOM 713 O O . PRO A 1 93 ? -14.742 -5.678 -6.694 1.00 85.31 93 PRO A O 1
ATOM 716 N N . PRO A 1 94 ? -12.891 -4.435 -6.392 1.00 74.06 94 PRO A N 1
ATOM 717 C CA . PRO A 1 94 ? -13.571 -3.346 -5.693 1.00 74.06 94 PRO A CA 1
ATOM 718 C C . PRO A 1 94 ? -14.679 -2.726 -6.550 1.00 74.06 94 PRO A C 1
ATOM 720 O O . PRO A 1 94 ? -14.532 -2.594 -7.766 1.00 74.06 94 PRO A O 1
ATOM 723 N N . GLY A 1 95 ? -15.779 -2.313 -5.918 1.00 66.56 95 GLY A N 1
ATOM 724 C CA . GLY A 1 95 ? -16.916 -1.716 -6.627 1.00 66.56 95 GLY A CA 1
ATOM 725 C C . GLY A 1 95 ? -17.885 -2.718 -7.264 1.00 66.56 95 GLY A C 1
ATOM 726 O O . GLY A 1 95 ? -18.878 -2.291 -7.851 1.00 66.56 95 GLY A O 1
ATOM 727 N N . HIS A 1 96 ? -17.664 -4.029 -7.114 1.00 72.88 96 HIS A N 1
ATOM 728 C CA . HIS A 1 96 ? -18.753 -4.991 -7.281 1.00 72.88 96 HIS A CA 1
ATOM 729 C C . HIS A 1 96 ? -19.830 -4.734 -6.222 1.00 72.88 96 HIS A C 1
ATOM 731 O O . HIS A 1 96 ? -19.538 -4.693 -5.028 1.00 72.88 96 HIS A O 1
ATOM 737 N N . GLU A 1 97 ? -21.076 -4.553 -6.666 1.00 66.62 97 GLU A N 1
ATOM 738 C CA . GLU A 1 97 ? -22.189 -4.203 -5.773 1.00 66.62 97 GLU A CA 1
ATOM 739 C C . GLU A 1 97 ? -22.528 -5.322 -4.780 1.00 66.62 97 GLU A C 1
ATOM 741 O O . GLU A 1 97 ? -22.993 -5.044 -3.672 1.00 66.62 97 GLU A O 1
ATOM 746 N N . ASP A 1 98 ? -22.248 -6.572 -5.151 1.00 81.62 98 ASP A N 1
ATOM 747 C CA . ASP A 1 98 ? -22.654 -7.740 -4.385 1.00 81.62 98 ASP A CA 1
ATOM 748 C C . ASP A 1 98 ? -21.540 -8.213 -3.448 1.00 81.62 98 ASP A C 1
ATOM 750 O O . ASP A 1 98 ? -20.555 -8.838 -3.850 1.00 81.62 98 ASP A O 1
ATOM 754 N N . VAL A 1 99 ? -21.736 -7.958 -2.156 1.00 89.19 99 VAL A N 1
ATOM 755 C CA . VAL A 1 99 ? -20.993 -8.645 -1.097 1.00 89.19 99 VAL A CA 1
ATOM 756 C C . VAL A 1 99 ? -21.341 -10.148 -1.159 1.00 89.19 99 VAL A C 1
ATOM 758 O O . VAL A 1 99 ? -22.520 -10.483 -1.314 1.00 89.19 99 VAL A O 1
ATOM 761 N N . PRO A 1 100 ? -20.366 -11.070 -1.010 1.00 91.50 100 PRO A N 1
ATOM 762 C CA . PRO A 1 100 ? -20.626 -12.508 -1.035 1.00 91.50 100 PRO A CA 1
ATOM 763 C C . PRO A 1 100 ? -21.779 -12.946 -0.106 1.00 91.50 100 PRO A C 1
ATOM 765 O O . PRO A 1 100 ? -21.865 -12.469 1.034 1.00 91.50 100 PRO A O 1
ATOM 768 N N . PRO A 1 101 ? -22.654 -13.880 -0.536 1.00 89.19 101 PRO A N 1
ATOM 769 C CA . PRO A 1 101 ? -23.754 -14.368 0.293 1.00 89.19 101 PRO A CA 1
ATOM 770 C C . PRO A 1 101 ? -23.274 -14.916 1.642 1.00 89.19 101 PRO A C 1
ATOM 772 O O . PRO A 1 101 ? -22.355 -15.728 1.706 1.00 89.19 101 PRO A O 1
ATOM 775 N N . GLY A 1 102 ? -23.921 -14.491 2.731 1.00 90.31 102 GLY A N 1
ATOM 776 C CA . GLY A 1 102 ? -23.561 -14.900 4.094 1.00 90.31 102 GLY A CA 1
ATOM 777 C C . GLY A 1 102 ? -22.369 -14.149 4.699 1.00 90.31 102 GLY A C 1
ATOM 778 O O . GLY A 1 102 ? -21.998 -14.428 5.839 1.00 90.31 102 GLY A O 1
ATOM 779 N N . SER A 1 103 ? -21.785 -13.188 3.978 1.00 94.75 103 SER A N 1
ATOM 780 C CA . SER A 1 103 ? -20.784 -12.283 4.540 1.00 94.75 103 SER A CA 1
ATOM 781 C C . SER A 1 103 ? -21.386 -11.419 5.659 1.00 94.75 103 SER A C 1
ATOM 783 O O . SER A 1 103 ? -22.465 -10.849 5.475 1.00 94.75 103 SER A O 1
ATOM 785 N N . PRO A 1 104 ? -20.683 -11.240 6.795 1.00 95.19 104 PRO A N 1
ATOM 786 C CA . PRO A 1 104 ? -21.102 -10.309 7.840 1.00 95.19 104 PRO A CA 1
ATOM 787 C C . PRO A 1 104 ? -20.925 -8.838 7.424 1.00 95.19 104 PRO A C 1
ATOM 789 O O . PRO A 1 104 ? -21.298 -7.945 8.175 1.00 95.19 104 PRO A O 1
ATOM 792 N N . LEU A 1 105 ? -20.342 -8.573 6.247 1.00 94.75 105 LEU A N 1
ATOM 793 C CA . LEU A 1 105 ? -20.035 -7.224 5.771 1.00 94.75 105 LEU A CA 1
ATOM 794 C C . LEU A 1 105 ? -21.177 -6.578 4.977 1.00 94.75 105 LEU A C 1
ATOM 796 O O . LEU A 1 105 ? -21.027 -5.438 4.532 1.00 94.75 105 LEU A O 1
ATOM 800 N N . VAL A 1 106 ? -22.300 -7.282 4.801 1.00 93.31 106 VAL A N 1
ATOM 801 C CA . VAL A 1 106 ? -23.502 -6.740 4.158 1.00 93.31 106 VAL A CA 1
ATOM 802 C C . VAL A 1 106 ? -24.033 -5.580 4.996 1.00 93.31 106 VAL A C 1
ATOM 804 O O . VAL A 1 106 ? -24.423 -5.751 6.150 1.00 93.31 106 VAL A O 1
ATOM 807 N N . LEU A 1 107 ? -24.057 -4.390 4.399 1.00 90.69 107 LEU A N 1
ATOM 808 C CA . LEU A 1 107 ? -24.600 -3.193 5.029 1.00 90.69 107 LEU A CA 1
ATOM 809 C C . LEU A 1 107 ? -26.050 -2.963 4.584 1.00 90.69 107 LEU A C 1
ATOM 811 O O . LEU A 1 107 ? -26.354 -3.138 3.403 1.00 90.69 107 LEU A O 1
ATOM 815 N N . PRO A 1 108 ? -26.938 -2.509 5.488 1.00 90.56 108 PRO A N 1
ATOM 816 C CA . PRO A 1 108 ? -28.237 -1.978 5.098 1.00 90.56 108 PRO A CA 1
ATOM 817 C C . PRO A 1 108 ? -28.087 -0.851 4.068 1.00 90.56 108 PRO A C 1
ATOM 819 O O . PRO A 1 108 ? -27.184 -0.023 4.187 1.00 90.56 108 PRO A O 1
ATOM 822 N N . GLU A 1 109 ? -29.006 -0.771 3.103 1.00 87.62 109 GLU A N 1
ATOM 823 C CA . GLU A 1 109 ? -28.965 0.222 2.013 1.00 87.62 109 GLU A CA 1
ATOM 824 C C . GLU A 1 109 ? -28.847 1.665 2.538 1.00 87.62 109 GLU A C 1
ATOM 826 O O . GLU A 1 109 ? -28.068 2.465 2.027 1.00 87.62 109 GLU A O 1
ATOM 831 N N . ALA A 1 110 ? -29.541 1.968 3.641 1.00 87.25 110 ALA A N 1
ATOM 832 C CA . ALA A 1 110 ? -29.506 3.271 4.305 1.00 87.25 110 ALA A CA 1
ATOM 833 C C . ALA A 1 110 ? -28.125 3.664 4.862 1.00 87.25 110 ALA A C 1
ATOM 835 O O . ALA A 1 110 ? -27.941 4.818 5.228 1.00 87.25 110 ALA A O 1
ATOM 836 N N . LEU A 1 111 ? -27.181 2.723 4.960 1.00 87.25 111 LEU A N 1
ATOM 837 C CA . LEU A 1 111 ? -25.827 2.921 5.486 1.00 87.25 111 LEU A CA 1
ATOM 838 C C . LEU A 1 111 ? -24.749 2.850 4.399 1.00 87.25 111 LEU A C 1
ATOM 840 O O . LEU A 1 111 ? -23.551 2.865 4.703 1.00 87.25 111 LEU A O 1
ATOM 844 N N . ARG A 1 112 ? -25.146 2.768 3.124 1.00 82.06 112 ARG A N 1
ATOM 845 C CA . ARG A 1 112 ? -24.209 2.913 2.007 1.00 82.06 112 ARG A CA 1
ATOM 846 C C . ARG A 1 112 ? -23.713 4.359 1.948 1.00 82.06 112 ARG A C 1
ATOM 848 O O . ARG A 1 112 ? -24.413 5.292 2.318 1.00 82.06 112 ARG A O 1
ATOM 855 N N . GLU A 1 113 ? -22.479 4.554 1.502 1.00 72.06 113 GLU A N 1
ATOM 856 C CA . GLU A 1 113 ? -21.806 5.866 1.547 1.00 72.06 113 GLU A CA 1
ATOM 857 C C . GLU A 1 113 ? -22.444 6.933 0.659 1.00 72.06 113 GLU A C 1
ATOM 859 O O . GLU A 1 113 ? -22.332 8.115 0.954 1.00 72.06 113 GLU A O 1
ATOM 864 N N . ASP A 1 114 ? -23.160 6.546 -0.392 1.00 72.25 114 ASP A N 1
ATOM 865 C CA . ASP A 1 114 ? -23.935 7.513 -1.175 1.00 72.25 114 ASP A CA 1
ATOM 866 C C . ASP A 1 114 ? -25.206 7.960 -0.434 1.00 72.25 114 ASP A C 1
ATOM 868 O O . ASP A 1 114 ? -25.712 9.057 -0.668 1.00 72.25 114 ASP A O 1
ATOM 872 N N . ALA A 1 115 ? -25.699 7.136 0.497 1.00 64.75 115 ALA A N 1
ATOM 873 C CA . ALA A 1 115 ? -26.835 7.453 1.356 1.00 64.75 115 ALA A CA 1
ATOM 874 C C . ALA A 1 115 ? -26.420 8.245 2.609 1.00 64.75 115 ALA A C 1
ATOM 876 O O . ALA A 1 115 ? -27.222 9.001 3.158 1.00 64.75 115 ALA A O 1
ATOM 877 N N . VAL A 1 116 ? -25.168 8.097 3.055 1.00 70.94 116 VAL A N 1
ATOM 878 C CA . VAL A 1 116 ? -24.640 8.718 4.272 1.00 70.94 116 VAL A CA 1
ATOM 879 C C . VAL A 1 116 ? -23.312 9.394 3.972 1.00 70.94 116 VAL A C 1
ATOM 881 O O . VAL A 1 116 ? -22.355 8.725 3.602 1.00 70.94 116 VAL A O 1
ATOM 884 N N . ASP A 1 117 ? -23.216 10.705 4.207 1.00 76.62 117 ASP A N 1
ATOM 885 C CA . ASP A 1 117 ? -21.969 11.458 4.027 1.00 76.62 117 ASP A CA 1
ATOM 886 C C . ASP A 1 117 ? -20.914 11.045 5.071 1.00 76.62 117 ASP A C 1
ATOM 888 O O . ASP A 1 117 ? -20.710 11.686 6.103 1.00 76.62 117 ASP A O 1
ATOM 892 N N . LEU A 1 118 ? -20.249 9.920 4.803 1.00 81.00 118 LEU A N 1
ATOM 893 C CA . LEU A 1 118 ? -19.174 9.352 5.612 1.00 81.00 118 LEU A CA 1
ATOM 894 C C . LEU A 1 118 ? -17.802 9.926 5.226 1.00 81.00 118 LEU A C 1
ATOM 896 O O . LEU A 1 118 ? -16.759 9.413 5.657 1.00 81.00 118 LEU A O 1
ATOM 900 N N . LYS A 1 119 ? -17.775 10.982 4.406 1.00 79.00 119 LYS A N 1
ATOM 901 C CA . LYS A 1 119 ? -16.549 11.628 3.934 1.00 79.00 119 LYS A CA 1
ATOM 902 C C . LYS A 1 119 ? -16.054 12.639 4.974 1.00 79.00 119 LYS A C 1
ATOM 904 O O . LYS A 1 119 ? -16.834 13.239 5.706 1.00 79.00 119 LYS A O 1
ATOM 909 N N . GLN A 1 120 ? -14.733 12.825 5.041 1.00 71.06 120 GLN A N 1
ATOM 910 C CA . GLN A 1 120 ? -14.075 13.949 5.736 1.00 71.06 120 GLN A CA 1
ATOM 911 C C . GLN A 1 120 ? -14.602 14.246 7.160 1.00 71.06 120 GLN A C 1
ATOM 913 O O . GLN A 1 120 ? -15.095 15.335 7.439 1.00 71.06 120 GLN A O 1
ATOM 918 N N . GLY A 1 121 ? -14.536 13.270 8.072 1.00 76.12 121 GLY A N 1
ATOM 919 C CA . GLY A 1 121 ? -14.883 13.457 9.493 1.00 76.12 121 GLY A CA 1
ATOM 920 C C . GLY A 1 121 ? -16.371 13.615 9.823 1.00 76.12 121 GLY A C 1
ATOM 921 O O . GLY A 1 121 ? -16.748 13.459 10.982 1.00 76.12 121 GLY A O 1
ATOM 922 N N . LYS A 1 122 ? -17.244 13.834 8.832 1.00 85.69 122 LYS A N 1
ATOM 923 C CA . LYS A 1 122 ? -18.697 13.977 9.037 1.00 85.69 122 LYS A CA 1
ATOM 924 C C . LYS A 1 122 ? -19.354 12.729 9.622 1.00 85.69 122 LYS A C 1
ATOM 926 O O . LYS A 1 122 ? -20.369 12.825 10.305 1.00 85.69 122 LYS A O 1
ATOM 931 N N . TRP A 1 123 ? -18.736 11.566 9.435 1.00 90.94 123 TRP A N 1
ATOM 932 C CA . TRP A 1 123 ? -19.175 10.306 10.032 1.00 90.94 123 TRP A CA 1
ATOM 933 C C . TRP A 1 123 ? -19.228 10.339 11.573 1.00 90.94 123 TRP A C 1
ATOM 935 O O . TRP A 1 123 ? -20.015 9.601 12.161 1.00 90.94 123 TRP A O 1
ATOM 945 N N . LEU A 1 124 ? -18.447 11.204 12.237 1.00 91.88 124 LEU A N 1
ATOM 946 C CA . LEU A 1 124 ? -18.463 11.351 13.700 1.00 91.88 124 LEU A CA 1
ATOM 947 C C . LEU A 1 124 ? -19.760 11.986 14.213 1.00 91.88 124 LEU A C 1
ATOM 949 O O . LEU A 1 124 ? -20.230 11.648 15.300 1.00 91.88 124 LEU A O 1
ATOM 953 N N . THR A 1 125 ? -20.332 12.909 13.439 1.00 89.19 125 THR A N 1
ATOM 954 C CA . THR A 1 125 ? -21.514 13.700 13.815 1.00 89.19 125 THR A CA 1
ATOM 955 C C . THR A 1 125 ? -22.780 13.269 13.086 1.00 89.19 125 THR A C 1
ATOM 957 O O . THR A 1 125 ? -23.869 13.733 13.422 1.00 89.19 125 THR A O 1
ATOM 960 N N . ALA A 1 126 ? -22.661 12.369 12.110 1.00 86.94 126 ALA A N 1
ATOM 961 C CA . ALA A 1 126 ? -23.786 11.862 11.351 1.00 86.94 126 ALA A CA 1
ATOM 962 C C . ALA A 1 126 ? -24.820 11.170 12.263 1.00 86.94 126 ALA A C 1
ATOM 964 O O . ALA A 1 126 ? -24.489 10.391 13.168 1.00 86.94 126 ALA A O 1
ATOM 965 N N . ASN A 1 127 ? -26.096 11.466 12.008 1.00 87.31 127 ASN A N 1
ATOM 966 C CA . ASN A 1 127 ? -27.222 10.856 12.707 1.00 87.31 127 ASN A CA 1
ATOM 967 C C . ASN A 1 127 ? -27.548 9.498 12.073 1.00 87.31 127 ASN A C 1
ATOM 969 O O . ASN A 1 127 ? -28.425 9.395 11.218 1.00 87.31 127 ASN A O 1
ATOM 973 N N . ILE A 1 128 ? -26.774 8.486 12.455 1.00 88.62 128 ILE A N 1
ATOM 974 C CA . ILE A 1 128 ? -26.843 7.131 11.913 1.00 88.62 128 ILE A CA 1
ATOM 975 C C . ILE A 1 128 ? -27.175 6.175 13.053 1.00 88.62 128 ILE A C 1
ATOM 977 O O . ILE A 1 128 ? -26.486 6.180 14.076 1.00 88.62 128 ILE A O 1
ATOM 981 N N . ASP A 1 129 ? -28.182 5.324 12.861 1.00 90.38 129 ASP A N 1
ATOM 982 C CA . ASP A 1 129 ? -28.394 4.190 13.755 1.00 90.38 129 ASP A CA 1
ATOM 983 C C . ASP A 1 129 ? -27.411 3.065 13.409 1.00 90.38 129 ASP A C 1
ATOM 985 O O . ASP A 1 129 ? -27.506 2.417 12.368 1.00 90.38 129 ASP A O 1
ATOM 989 N N . VAL A 1 130 ? -26.440 2.867 14.297 1.00 93.12 130 VAL A N 1
ATOM 990 C CA . VAL A 1 130 ? -25.403 1.833 14.190 1.00 93.12 130 VAL A CA 1
ATOM 991 C C . VAL A 1 130 ? -25.631 0.669 15.157 1.00 93.12 130 VAL A C 1
ATOM 993 O O . VAL A 1 130 ? -24.788 -0.223 15.229 1.00 93.12 130 VAL A O 1
ATOM 996 N N . SER A 1 131 ? -26.734 0.677 15.914 1.00 91.56 131 SER A N 1
ATOM 997 C CA . SER A 1 131 ? -27.010 -0.310 16.969 1.00 91.56 131 SER A CA 1
ATOM 998 C C . SER A 1 131 ? -27.420 -1.683 16.429 1.00 91.56 131 SER A C 1
ATOM 1000 O O . SER A 1 131 ? -27.189 -2.695 17.082 1.00 91.56 131 SER A O 1
ATOM 1002 N N . GLY A 1 132 ? -27.990 -1.727 15.220 1.00 92.50 132 GLY A N 1
ATOM 1003 C CA . GLY A 1 132 ? -28.399 -2.966 14.552 1.00 92.50 132 GLY A CA 1
ATOM 1004 C C . GLY A 1 132 ? -27.288 -3.688 13.783 1.00 92.50 132 GLY A C 1
ATOM 1005 O O . GLY A 1 132 ? -27.564 -4.703 13.147 1.00 92.50 132 GLY A O 1
ATOM 1006 N N . LEU A 1 133 ? -26.057 -3.165 13.786 1.00 95.62 133 LEU A N 1
ATOM 1007 C CA . LEU A 1 133 ? -24.931 -3.751 13.056 1.00 95.62 133 LEU A CA 1
ATOM 1008 C C . LEU A 1 133 ? -24.188 -4.795 13.898 1.00 95.62 133 LEU A C 1
ATOM 1010 O O . LEU A 1 133 ? -23.895 -4.568 15.070 1.00 95.62 133 LEU A O 1
ATOM 1014 N N . ASP A 1 134 ? -23.833 -5.924 13.279 1.00 95.31 134 ASP A N 1
ATOM 1015 C CA . ASP A 1 134 ? -23.022 -6.963 13.918 1.00 95.31 134 ASP A CA 1
ATOM 1016 C C . ASP A 1 134 ? -21.525 -6.661 13.762 1.00 95.31 134 ASP A C 1
ATOM 1018 O O . ASP A 1 134 ? -20.943 -6.829 12.692 1.00 95.31 134 ASP A O 1
ATOM 1022 N N . TYR A 1 135 ? -20.887 -6.240 14.853 1.00 97.25 135 TYR A N 1
ATOM 1023 C CA . TYR A 1 135 ? -19.439 -6.019 14.920 1.00 97.25 135 TYR A CA 1
ATOM 1024 C C . TYR A 1 135 ? -18.658 -7.235 15.437 1.00 97.25 135 TYR A C 1
ATOM 1026 O O . TYR A 1 135 ? -17.430 -7.182 15.542 1.00 97.25 135 TYR A O 1
ATOM 1034 N N . GLY A 1 136 ? -19.329 -8.353 15.737 1.00 97.38 136 GLY A N 1
ATOM 1035 C CA . GLY A 1 136 ? -18.697 -9.567 16.251 1.00 97.38 136 GLY A CA 1
ATOM 1036 C C . GLY A 1 136 ? -17.650 -10.149 15.300 1.00 97.38 136 GLY A C 1
ATOM 1037 O O . GLY A 1 136 ? -16.705 -10.807 15.735 1.00 97.38 136 GLY A O 1
ATOM 1038 N N . TRP A 1 137 ? -17.745 -9.877 13.994 1.00 97.19 137 TRP A N 1
ATOM 1039 C CA . TRP A 1 137 ? -16.696 -10.246 13.041 1.00 97.19 137 TRP A CA 1
ATOM 1040 C C . TRP A 1 137 ? -15.380 -9.497 13.278 1.00 97.19 137 TRP A C 1
ATOM 1042 O O . TRP A 1 137 ? -14.333 -10.127 13.174 1.00 97.19 137 TRP A O 1
ATOM 1052 N N . MET A 1 138 ? -15.402 -8.217 13.667 1.00 98.19 138 MET A N 1
ATOM 1053 C CA . MET A 1 138 ? -14.175 -7.462 13.955 1.00 98.19 138 MET A CA 1
ATOM 1054 C C . MET A 1 138 ? -13.497 -7.973 15.225 1.00 98.19 138 MET A C 1
ATOM 1056 O O . MET A 1 138 ? -12.279 -8.113 15.259 1.00 98.19 138 MET A O 1
ATOM 1060 N N . ALA A 1 139 ? -14.281 -8.330 16.246 1.00 97.38 139 ALA A N 1
ATOM 1061 C CA . ALA A 1 139 ? -13.755 -8.975 17.446 1.00 97.38 139 ALA A CA 1
ATOM 1062 C C . ALA A 1 139 ? -13.085 -10.323 17.122 1.00 97.38 139 ALA A C 1
ATOM 1064 O O . ALA A 1 139 ? -12.011 -10.616 17.642 1.00 97.38 139 ALA A O 1
ATOM 1065 N N . ARG A 1 140 ? -13.670 -11.121 16.213 1.00 97.00 140 ARG A N 1
ATOM 1066 C CA . ARG A 1 140 ? -13.059 -12.376 15.735 1.00 97.00 140 ARG A CA 1
ATOM 1067 C C . ARG A 1 140 ? -11.721 -12.157 15.030 1.00 97.00 140 ARG A C 1
ATOM 1069 O O . ARG A 1 140 ? -10.886 -13.056 15.073 1.00 97.00 140 ARG A O 1
ATOM 1076 N N . LEU A 1 141 ? -11.508 -11.002 14.394 1.00 97.88 141 LEU A N 1
ATOM 1077 C CA . LEU A 1 141 ? -10.250 -10.721 13.704 1.00 97.88 141 LEU A CA 1
ATOM 1078 C C . LEU A 1 141 ? -9.058 -10.596 14.652 1.00 97.88 141 LEU A C 1
ATOM 1080 O O . LEU A 1 141 ? -7.959 -10.927 14.235 1.00 97.88 141 LEU A O 1
ATOM 1084 N N . LEU A 1 142 ? -9.276 -10.235 15.923 1.00 97.31 142 LEU A N 1
ATOM 1085 C CA . LEU A 1 142 ? -8.218 -10.112 16.937 1.00 97.31 142 LEU A CA 1
ATOM 1086 C C . LEU A 1 142 ? -7.414 -11.410 17.163 1.00 97.31 142 LEU A C 1
ATOM 1088 O O . LEU A 1 142 ? -6.355 -11.372 17.783 1.00 97.31 142 LEU A O 1
ATOM 1092 N N . ALA A 1 143 ? -7.917 -12.552 16.685 1.00 97.38 143 ALA A N 1
ATOM 1093 C CA . ALA A 1 143 ? -7.259 -13.853 16.769 1.00 97.38 143 ALA A CA 1
ATOM 1094 C C . ALA A 1 143 ? -6.197 -14.101 15.677 1.00 97.38 143 ALA A C 1
ATOM 1096 O O . ALA A 1 143 ? -5.630 -15.192 15.637 1.00 97.38 143 ALA A O 1
ATOM 1097 N N . TYR A 1 144 ? -5.953 -13.140 14.785 1.00 97.69 144 TYR A N 1
ATOM 1098 C CA . TYR A 1 144 ? -5.042 -13.276 13.648 1.00 97.69 144 TYR A CA 1
ATOM 1099 C C . TYR A 1 144 ? -3.979 -12.175 13.676 1.00 97.69 144 TYR A C 1
ATOM 1101 O O . TYR A 1 144 ? -4.197 -11.106 14.228 1.00 97.69 144 TYR A O 1
ATOM 1109 N N . ASP A 1 145 ? -2.824 -12.402 13.062 1.00 96.94 145 ASP A N 1
ATOM 1110 C CA . ASP A 1 145 ? -1.741 -11.415 12.975 1.00 96.94 145 ASP A CA 1
ATOM 1111 C C . ASP A 1 145 ? -1.399 -11.028 11.539 1.00 96.94 145 ASP A C 1
ATOM 1113 O O . ASP A 1 145 ? -0.640 -10.083 11.325 1.00 96.94 145 ASP A O 1
ATOM 1117 N N . ARG A 1 146 ? -1.953 -11.731 10.552 1.00 97.00 146 ARG A N 1
ATOM 1118 C CA . ARG A 1 146 ? -1.710 -11.454 9.139 1.00 97.00 146 ARG A CA 1
ATOM 1119 C C . ARG A 1 146 ? -2.940 -11.684 8.282 1.00 97.00 146 ARG A C 1
ATOM 1121 O O . ARG A 1 146 ? -3.841 -12.436 8.647 1.00 97.00 146 ARG A O 1
ATOM 1128 N N . TRP A 1 147 ? -2.933 -11.085 7.103 1.00 97.44 147 TRP A N 1
ATOM 1129 C CA . TRP A 1 147 ? -3.925 -11.290 6.062 1.00 97.44 147 TRP A CA 1
ATOM 1130 C C . TRP A 1 147 ? -3.222 -11.613 4.739 1.00 97.44 147 TRP A C 1
ATOM 1132 O O . TRP A 1 147 ? -2.801 -10.727 4.006 1.00 97.44 147 TRP A O 1
ATOM 1142 N N . ASP A 1 148 ? -3.101 -12.905 4.425 1.00 96.56 148 ASP A N 1
ATOM 1143 C CA . ASP A 1 148 ? -2.551 -13.361 3.144 1.00 96.56 148 ASP A CA 1
ATOM 1144 C C . ASP A 1 148 ? -3.616 -13.261 2.041 1.00 96.56 148 ASP A C 1
ATOM 1146 O O . ASP A 1 148 ? -4.646 -13.946 2.081 1.00 96.56 148 ASP A O 1
ATOM 1150 N N . LEU A 1 149 ? -3.365 -12.409 1.047 1.00 95.38 149 LEU A N 1
ATOM 1151 C CA . LEU A 1 149 ? -4.270 -12.192 -0.082 1.00 95.38 149 LEU A CA 1
ATOM 1152 C C . LEU A 1 149 ? -4.274 -13.343 -1.087 1.00 95.38 149 LEU A C 1
ATOM 1154 O O . LEU A 1 149 ? -5.144 -13.366 -1.951 1.00 95.38 149 LEU A O 1
ATOM 1158 N N . LEU A 1 150 ? -3.328 -14.283 -1.030 1.00 95.00 150 LEU A N 1
ATOM 1159 C CA . LEU A 1 150 ? -3.252 -15.422 -1.948 1.00 95.00 150 LEU A CA 1
ATOM 1160 C C . LEU A 1 150 ? -3.915 -16.683 -1.391 1.00 95.00 150 LEU A C 1
ATOM 1162 O O . LEU A 1 150 ? -4.147 -17.627 -2.147 1.00 95.00 150 LEU A O 1
ATOM 1166 N N . GLN A 1 151 ? -4.214 -16.733 -0.095 1.00 94.69 151 GLN A N 1
ATOM 1167 C CA . GLN A 1 151 ? -4.867 -17.891 0.506 1.00 94.69 151 GLN A CA 1
ATOM 1168 C C . GLN A 1 151 ? -6.390 -17.808 0.340 1.00 94.69 151 GLN A C 1
ATOM 1170 O O . GLN A 1 151 ? -7.004 -16.845 0.785 1.00 94.69 151 GLN A O 1
ATOM 1175 N N . ASP A 1 152 ? -7.006 -18.833 -0.257 1.00 93.19 152 ASP A N 1
ATOM 1176 C CA . ASP A 1 152 ? -8.468 -18.953 -0.405 1.00 93.19 152 ASP A CA 1
ATOM 1177 C C . ASP A 1 152 ? -9.138 -17.727 -1.062 1.00 93.19 152 ASP A C 1
ATOM 1179 O O . ASP A 1 152 ? -10.256 -17.344 -0.724 1.00 93.19 152 ASP A O 1
ATOM 1183 N N . SER A 1 153 ? -8.444 -17.094 -2.013 1.00 92.75 153 SER A N 1
ATOM 1184 C CA . SER A 1 153 ? -8.910 -15.891 -2.707 1.00 92.75 153 SER A CA 1
ATOM 1185 C C . SER A 1 153 ? -9.038 -16.092 -4.223 1.00 92.75 153 SER A C 1
ATOM 1187 O O . SER A 1 153 ? -8.376 -16.969 -4.799 1.00 92.75 153 SER A O 1
ATOM 1189 N N . PRO A 1 154 ? -9.818 -15.234 -4.913 1.00 90.50 154 PRO A N 1
ATOM 1190 C CA . PRO A 1 154 ? -9.845 -15.202 -6.374 1.00 90.50 154 PRO A CA 1
ATOM 1191 C C . PRO A 1 154 ? -8.460 -14.971 -6.991 1.00 90.50 154 PRO A C 1
ATOM 1193 O O . PRO A 1 154 ? -8.155 -15.531 -8.042 1.00 90.50 154 PRO A O 1
ATOM 1196 N N . LEU A 1 155 ? -7.607 -14.181 -6.331 1.00 90.88 155 LEU A N 1
ATOM 1197 C CA . LEU A 1 155 ? -6.243 -13.907 -6.777 1.00 90.88 155 LEU A CA 1
ATOM 1198 C C . LEU A 1 155 ? -5.349 -15.151 -6.666 1.00 90.88 155 LEU A C 1
ATOM 1200 O O . LEU A 1 155 ? -4.603 -15.483 -7.588 1.00 90.88 155 LEU A O 1
ATOM 1204 N N . GLY A 1 156 ? -5.465 -15.871 -5.551 1.00 91.94 156 GLY A N 1
ATOM 1205 C CA . GLY A 1 156 ? -4.725 -17.092 -5.260 1.00 91.94 156 GLY A CA 1
ATOM 1206 C C . GLY A 1 156 ? -5.053 -18.251 -6.194 1.00 91.94 156 GLY A C 1
ATOM 1207 O O . GLY A 1 156 ? -4.146 -18.991 -6.584 1.00 91.94 156 GLY A O 1
ATOM 1208 N N . ALA A 1 157 ? -6.324 -18.371 -6.586 1.00 92.56 157 ALA A N 1
ATOM 1209 C CA . ALA A 1 157 ? -6.834 -19.441 -7.441 1.00 92.56 157 ALA A CA 1
ATOM 1210 C C . ALA A 1 157 ? -6.349 -19.361 -8.900 1.00 92.56 157 ALA A C 1
ATOM 1212 O O . ALA A 1 157 ? -6.363 -20.369 -9.612 1.00 92.56 157 ALA A O 1
ATOM 1213 N N . LYS A 1 158 ? -5.912 -18.185 -9.369 1.00 92.25 158 LYS A N 1
ATOM 1214 C CA . LYS A 1 158 ? -5.452 -18.007 -10.751 1.00 92.25 158 LYS A CA 1
ATOM 1215 C C . LYS A 1 158 ? -4.041 -18.596 -10.947 1.00 92.25 158 LYS A C 1
ATOM 1217 O O . LYS A 1 158 ? -3.161 -18.417 -10.100 1.00 92.25 158 LYS A O 1
ATOM 1222 N N . PRO A 1 159 ? -3.759 -19.256 -12.087 1.00 92.56 159 PRO A N 1
ATOM 1223 C CA . PRO A 1 159 ? -2.412 -19.748 -12.392 1.00 92.56 159 PRO A CA 1
ATOM 1224 C C . PRO A 1 159 ? -1.416 -18.601 -12.615 1.00 92.56 159 PRO A C 1
ATOM 1226 O O . PRO A 1 159 ? -0.221 -18.757 -12.363 1.00 92.56 159 PRO A O 1
ATOM 1229 N N . ARG A 1 160 ? -1.916 -17.447 -13.072 1.00 93.81 160 ARG A N 1
ATOM 1230 C CA . ARG A 1 160 ? -1.164 -16.210 -13.270 1.00 93.81 160 ARG A CA 1
ATOM 1231 C C . ARG A 1 160 ? -1.846 -15.075 -12.513 1.00 93.81 160 ARG A C 1
ATOM 1233 O O . ARG A 1 160 ? -3.069 -14.983 -12.513 1.00 93.81 160 ARG A O 1
ATOM 1240 N N . ILE A 1 161 ? -1.054 -14.229 -11.869 1.00 93.50 161 ILE A N 1
ATOM 1241 C CA . ILE A 1 161 ? -1.532 -13.141 -11.016 1.00 93.50 161 ILE A CA 1
ATOM 1242 C C . ILE A 1 161 ? -1.497 -11.845 -11.823 1.00 93.50 161 ILE A C 1
ATOM 1244 O O . ILE A 1 161 ? -0.419 -11.393 -12.213 1.00 93.50 161 ILE A O 1
ATOM 1248 N N . ASN A 1 162 ? -2.661 -11.234 -12.053 1.00 89.56 162 ASN A N 1
ATOM 1249 C CA . ASN A 1 162 ? -2.723 -9.848 -12.507 1.00 89.56 162 ASN A CA 1
ATOM 1250 C C . ASN A 1 162 ? -2.789 -8.954 -11.268 1.00 89.56 162 ASN A C 1
ATOM 1252 O O . ASN A 1 162 ? -3.847 -8.794 -10.676 1.00 89.56 162 ASN A O 1
ATOM 1256 N N . TRP A 1 163 ? -1.659 -8.403 -10.839 1.00 89.31 163 TRP A N 1
ATOM 1257 C CA . TRP A 1 163 ? -1.649 -7.485 -9.695 1.00 89.31 163 TRP A CA 1
ATOM 1258 C C . TRP A 1 163 ? -2.220 -6.102 -10.064 1.00 89.31 163 TRP A C 1
ATOM 1260 O O . TRP A 1 163 ? -2.679 -5.365 -9.199 1.00 89.31 163 TRP A O 1
ATOM 1270 N N . ALA A 1 164 ? -2.225 -5.764 -11.362 1.00 83.69 164 ALA A N 1
ATOM 1271 C CA . ALA A 1 164 ? -2.656 -4.469 -11.890 1.00 83.69 164 ALA A CA 1
ATOM 1272 C C . ALA A 1 164 ? -4.156 -4.404 -12.224 1.00 83.69 164 ALA A C 1
ATOM 1274 O O . ALA A 1 164 ? -4.698 -3.310 -12.358 1.00 83.69 164 ALA A O 1
ATOM 1275 N N . SER A 1 165 ? -4.830 -5.550 -12.383 1.00 80.00 165 SER A N 1
ATOM 1276 C CA . SER A 1 165 ? -6.248 -5.629 -12.786 1.00 80.00 165 SER A CA 1
ATOM 1277 C C . SER A 1 165 ? -7.214 -5.063 -11.750 1.00 80.00 165 SER A C 1
ATOM 1279 O O . SER A 1 165 ? -8.405 -4.950 -12.030 1.00 80.00 165 SER A O 1
ATOM 1281 N N . GLY A 1 166 ? -6.730 -4.753 -10.546 1.00 73.94 166 GLY A N 1
ATOM 1282 C CA . GLY A 1 166 ? -7.596 -4.413 -9.432 1.00 73.94 166 GLY A CA 1
ATOM 1283 C C . GLY A 1 166 ? -8.338 -5.627 -8.880 1.00 73.94 166 GLY A C 1
ATOM 1284 O O . GLY A 1 166 ? -9.340 -5.429 -8.209 1.00 73.94 166 GLY A O 1
ATOM 1285 N N . ASP A 1 167 ? -7.853 -6.859 -9.102 1.00 85.56 167 ASP A N 1
ATOM 1286 C CA . ASP A 1 167 ? -8.291 -8.073 -8.386 1.00 85.56 167 ASP A CA 1
ATOM 1287 C C . ASP A 1 167 ? -7.860 -8.026 -6.900 1.00 85.56 167 ASP A C 1
ATOM 1289 O O . ASP A 1 167 ? -7.223 -8.942 -6.384 1.00 85.56 167 ASP A O 1
ATOM 1293 N N . MET A 1 168 ? -8.174 -6.925 -6.225 1.00 89.88 168 MET A N 1
ATOM 1294 C CA . MET A 1 168 ? -7.923 -6.650 -4.817 1.00 89.88 168 MET A CA 1
ATOM 1295 C C . MET A 1 168 ? -9.250 -6.704 -4.055 1.00 89.88 168 MET A C 1
ATOM 1297 O O . MET A 1 168 ? -10.304 -6.464 -4.650 1.00 89.88 168 MET A O 1
ATOM 1301 N N . PRO A 1 169 ? -9.236 -7.001 -2.748 1.00 93.31 169 PRO A N 1
ATOM 1302 C CA . PRO A 1 169 ? -10.460 -6.953 -1.968 1.00 93.31 169 PRO A CA 1
ATOM 1303 C C . PRO A 1 169 ? -10.957 -5.507 -1.850 1.00 93.31 169 PRO A C 1
ATOM 1305 O O . PRO A 1 169 ? -10.169 -4.556 -1.875 1.00 93.31 169 PRO A O 1
ATOM 1308 N N . ASP A 1 170 ? -12.266 -5.324 -1.678 1.00 92.88 170 ASP A N 1
ATOM 1309 C CA . ASP A 1 170 ? -12.847 -3.998 -1.457 1.00 92.88 170 ASP A CA 1
ATOM 1310 C C . ASP A 1 170 ? -12.458 -3.417 -0.079 1.00 92.88 170 ASP A C 1
ATOM 1312 O O . ASP A 1 170 ? -13.162 -3.552 0.927 1.00 92.88 170 ASP A O 1
ATOM 1316 N N . TYR A 1 171 ? -11.314 -2.732 -0.029 1.00 93.38 171 TYR A N 1
ATOM 1317 C CA . TYR A 1 171 ? -10.870 -2.016 1.166 1.00 93.38 171 TYR A CA 1
ATOM 1318 C C . TYR A 1 171 ? -11.772 -0.824 1.519 1.00 93.38 171 TYR A C 1
ATOM 1320 O O . TYR A 1 171 ? -11.803 -0.414 2.681 1.00 93.38 171 TYR A O 1
ATOM 1328 N N . ILE A 1 172 ? -12.530 -0.265 0.567 1.00 91.50 172 ILE A N 1
ATOM 1329 C CA . ILE A 1 172 ? -13.442 0.857 0.838 1.00 91.50 172 ILE A CA 1
ATOM 1330 C C . ILE A 1 172 ? -14.530 0.386 1.804 1.00 91.50 172 ILE A C 1
ATOM 1332 O O . ILE A 1 172 ? -14.802 1.061 2.802 1.00 91.50 172 ILE A O 1
ATOM 1336 N N . LEU A 1 173 ? -15.077 -0.813 1.591 1.00 92.88 173 LEU A N 1
ATOM 1337 C CA . LEU A 1 173 ? -16.029 -1.423 2.517 1.00 92.88 173 LEU A CA 1
ATOM 1338 C C . LEU A 1 173 ? -15.451 -1.557 3.938 1.00 92.88 173 LEU A C 1
ATOM 1340 O O . LEU A 1 173 ? -16.131 -1.217 4.909 1.00 92.88 173 LEU A O 1
ATOM 1344 N N . LEU A 1 174 ? -14.185 -1.963 4.077 1.00 95.50 174 LEU A N 1
ATOM 1345 C CA . LEU A 1 174 ? -13.509 -2.048 5.379 1.00 95.50 174 LEU A CA 1
ATOM 1346 C C . LEU A 1 174 ? -13.349 -0.677 6.051 1.00 95.50 174 LEU A C 1
ATOM 1348 O O . LEU A 1 174 ? -13.630 -0.537 7.243 1.00 95.50 174 LEU A O 1
ATOM 1352 N N . THR A 1 175 ? -12.969 0.359 5.295 1.00 95.25 175 THR A N 1
ATOM 1353 C CA . THR A 1 175 ? -12.879 1.730 5.835 1.00 95.25 175 THR A CA 1
ATOM 1354 C C . THR A 1 175 ? -14.231 2.254 6.316 1.00 95.25 175 THR A C 1
ATOM 1356 O O . THR A 1 175 ? -14.305 2.965 7.320 1.00 95.25 175 THR A O 1
ATOM 1359 N N . ARG A 1 176 ? -15.320 1.874 5.639 1.00 94.06 176 ARG A N 1
ATOM 1360 C CA . ARG A 1 176 ? -16.685 2.214 6.044 1.00 94.06 176 ARG A CA 1
ATOM 1361 C C . ARG A 1 176 ? -17.058 1.537 7.357 1.00 94.06 176 ARG A C 1
ATOM 1363 O O . ARG A 1 176 ? -17.500 2.214 8.285 1.00 94.06 176 ARG A O 1
ATOM 1370 N N . TRP A 1 177 ? -16.826 0.231 7.457 1.00 96.50 177 TRP A N 1
ATOM 1371 C CA . TRP A 1 177 ? -17.064 -0.531 8.681 1.00 96.50 177 TRP A CA 1
ATOM 1372 C C . TRP A 1 177 ? -16.270 0.004 9.874 1.00 96.50 177 TRP A C 1
ATOM 1374 O O . TRP A 1 177 ? -16.820 0.095 10.969 1.00 96.50 177 TRP A O 1
ATOM 1384 N N . ALA A 1 178 ? -15.026 0.439 9.670 1.00 97.44 178 ALA A N 1
ATOM 1385 C CA . ALA A 1 178 ? -14.224 1.048 10.726 1.00 97.44 178 ALA A CA 1
ATOM 1386 C C . ALA A 1 178 ? -14.853 2.334 11.289 1.00 97.44 178 ALA A C 1
ATOM 1388 O O . ALA A 1 178 ? -14.981 2.478 12.506 1.00 97.44 178 ALA A O 1
ATOM 1389 N N . LYS A 1 179 ? -15.325 3.241 10.421 1.00 96.94 179 LYS A N 1
ATOM 1390 C CA . LYS A 1 179 ? -16.041 4.462 10.840 1.00 96.94 179 LYS A CA 1
ATOM 1391 C C . LYS A 1 179 ? -17.312 4.126 11.623 1.00 96.94 179 LYS A C 1
ATOM 1393 O O . LYS A 1 179 ? -17.551 4.692 12.689 1.00 96.94 179 LYS A O 1
ATOM 1398 N N . LEU A 1 180 ? -18.109 3.177 11.123 1.00 96.38 180 LEU A N 1
ATOM 1399 C CA . LEU A 1 180 ? -19.331 2.715 11.791 1.00 96.38 180 LEU A CA 1
ATOM 1400 C C . LEU A 1 180 ? -19.016 2.102 13.166 1.00 96.38 180 LEU A C 1
ATOM 1402 O O . LEU A 1 180 ? -19.668 2.446 14.152 1.00 96.38 180 LEU A O 1
ATOM 1406 N N . ARG A 1 181 ? -17.960 1.283 13.266 1.00 97.75 181 ARG A N 1
ATOM 1407 C CA . ARG A 1 181 ? -17.530 0.652 14.520 1.00 97.75 181 ARG A CA 1
ATOM 1408 C C . ARG A 1 181 ? -17.077 1.662 15.567 1.00 97.75 181 ARG A C 1
ATOM 1410 O O . ARG A 1 181 ? -17.460 1.529 16.734 1.00 97.75 181 ARG A O 1
ATOM 1417 N N . LEU A 1 182 ? -16.281 2.654 15.166 1.00 97.75 182 LEU A N 1
ATOM 1418 C CA . LEU A 1 182 ? -15.844 3.741 16.047 1.00 97.75 182 LEU A CA 1
ATOM 1419 C C . LEU A 1 182 ? -17.042 4.566 16.511 1.00 97.75 182 LEU A C 1
ATOM 1421 O O . LEU A 1 182 ? -17.193 4.803 17.708 1.00 97.75 182 LEU A O 1
ATOM 1425 N N . ARG A 1 183 ? -17.954 4.923 15.596 1.00 96.31 183 ARG A N 1
ATOM 1426 C CA . ARG A 1 183 ? -19.196 5.628 15.940 1.00 96.31 183 ARG A CA 1
ATOM 1427 C C . ARG A 1 183 ? -20.032 4.833 16.941 1.00 96.31 183 ARG A C 1
ATOM 1429 O O . ARG A 1 183 ? -20.495 5.404 17.925 1.00 96.31 183 ARG A O 1
ATOM 1436 N N . HIS A 1 184 ? -20.174 3.525 16.735 1.00 96.94 184 HIS A N 1
ATOM 1437 C CA . HIS A 1 184 ? -20.856 2.633 17.670 1.00 96.94 184 HIS A CA 1
ATOM 1438 C C . HIS A 1 184 ? -20.189 2.635 19.051 1.00 96.94 184 HIS A C 1
ATOM 1440 O O . HIS A 1 184 ? -20.880 2.774 20.058 1.00 96.94 184 HIS A O 1
ATOM 1446 N N . GLY A 1 185 ? -18.857 2.551 19.117 1.00 97.06 185 GLY A N 1
ATOM 1447 C CA . GLY A 1 185 ? -18.112 2.634 20.378 1.00 97.06 185 GLY A CA 1
ATOM 1448 C C . GLY A 1 185 ? -18.344 3.947 21.124 1.00 97.06 185 GLY A C 1
ATOM 1449 O O . GLY A 1 185 ? -18.617 3.930 22.321 1.00 97.06 185 GLY A O 1
ATOM 1450 N N . LEU A 1 186 ? -18.311 5.076 20.410 1.00 96.31 186 LEU A N 1
ATOM 1451 C CA . LEU A 1 186 ? -18.570 6.401 20.982 1.00 96.31 186 LEU A CA 1
ATOM 1452 C C . LEU A 1 186 ? -20.004 6.532 21.523 1.00 96.31 186 LEU A C 1
ATOM 1454 O O . LEU A 1 186 ? -20.198 7.057 22.614 1.00 96.31 186 LEU A O 1
ATOM 1458 N N . VAL A 1 187 ? -21.008 6.041 20.787 1.00 95.50 187 VAL A N 1
ATOM 1459 C CA . VAL A 1 187 ? -22.428 6.137 21.182 1.00 95.50 187 VAL A CA 1
ATOM 1460 C C . VAL A 1 187 ? -22.766 5.204 22.347 1.00 95.50 187 VAL A C 1
ATOM 1462 O O . VAL A 1 187 ? -23.562 5.563 23.211 1.00 95.50 187 VAL A O 1
ATOM 1465 N N . THR A 1 188 ? -22.165 4.015 22.389 1.00 96.25 188 THR A N 1
ATOM 1466 C CA . THR A 1 188 ? -22.461 2.993 23.409 1.00 96.25 188 THR A CA 1
ATOM 1467 C C . THR A 1 188 ? -21.567 3.067 24.645 1.00 96.25 188 THR A C 1
ATOM 1469 O O . THR A 1 188 ? -21.751 2.272 25.562 1.00 96.25 188 THR A O 1
ATOM 1472 N N . GLY A 1 189 ? -20.599 3.987 24.688 1.00 95.81 189 GLY A N 1
ATOM 1473 C CA . GLY A 1 189 ? -19.665 4.112 25.811 1.00 95.81 189 GLY A CA 1
ATOM 1474 C C . GLY A 1 189 ? -18.549 3.060 25.836 1.00 95.81 189 GLY A C 1
ATOM 1475 O O . GLY A 1 189 ? -17.906 2.894 26.867 1.00 95.81 189 GLY A O 1
ATOM 1476 N N . HIS A 1 190 ? -18.277 2.391 24.710 1.00 97.31 190 HIS A N 1
ATOM 1477 C CA . HIS A 1 190 ? -17.186 1.416 24.550 1.00 97.31 190 HIS A CA 1
ATOM 1478 C C . HIS A 1 190 ? -16.170 1.855 23.471 1.00 97.31 190 HIS A C 1
ATOM 1480 O O . HIS A 1 190 ? -15.932 1.117 22.505 1.00 97.31 190 HIS A O 1
ATOM 1486 N N . PRO A 1 191 ? -15.581 3.066 23.564 1.00 97.62 191 PRO A N 1
ATOM 1487 C CA . PRO A 1 191 ? -14.702 3.587 22.519 1.00 97.62 191 PRO A CA 1
ATOM 1488 C C . PRO A 1 191 ? -13.367 2.836 22.428 1.00 97.62 191 PRO A C 1
ATOM 1490 O O . PRO A 1 191 ? -12.893 2.597 21.323 1.00 97.62 191 PRO A O 1
ATOM 1493 N N . VAL A 1 192 ? -12.800 2.399 23.558 1.00 98.00 192 VAL A N 1
ATOM 1494 C CA . VAL A 1 192 ? -11.496 1.708 23.600 1.00 98.00 192 VAL A CA 1
ATOM 1495 C C . VAL A 1 192 ? -11.555 0.360 22.879 1.00 98.00 192 VAL A C 1
ATOM 1497 O O . VAL A 1 192 ? -10.699 0.051 22.056 1.00 98.00 192 VAL A O 1
ATOM 1500 N N . GLU A 1 193 ? -12.612 -0.419 23.110 1.00 98.00 193 GLU A N 1
ATOM 1501 C CA . GLU A 1 193 ? -12.822 -1.697 22.421 1.00 98.00 193 GLU A CA 1
ATOM 1502 C C . GLU A 1 193 ? -13.008 -1.500 20.906 1.00 98.00 193 GLU A C 1
ATOM 1504 O O . GLU A 1 193 ? -12.494 -2.266 20.090 1.00 98.00 193 GLU A O 1
ATOM 1509 N N . ALA A 1 194 ? -13.726 -0.442 20.513 1.00 98.25 194 ALA A N 1
ATOM 1510 C CA . ALA A 1 194 ? -13.906 -0.083 19.109 1.00 98.25 194 ALA A CA 1
ATOM 1511 C C . ALA A 1 194 ? -12.580 0.272 18.439 1.00 98.25 194 ALA A C 1
ATOM 1513 O O . ALA A 1 194 ? -12.290 -0.204 17.341 1.00 98.25 194 ALA A O 1
ATOM 1514 N N . ALA A 1 195 ? -11.784 1.092 19.125 1.00 98.19 195 ALA A N 1
ATOM 1515 C CA . ALA A 1 195 ? -10.469 1.508 18.685 1.00 98.19 195 ALA A CA 1
ATOM 1516 C C . ALA A 1 195 ? -9.538 0.306 18.526 1.00 98.19 195 ALA A C 1
ATOM 1518 O O . ALA A 1 195 ? -8.935 0.156 17.470 1.00 98.19 195 ALA A O 1
ATOM 1519 N N . GLN A 1 196 ? -9.508 -0.612 19.497 1.00 97.69 196 GLN A N 1
ATOM 1520 C CA . GLN A 1 196 ? -8.717 -1.841 19.416 1.00 97.69 196 GLN A CA 1
ATOM 1521 C C . GLN A 1 196 ? -9.061 -2.664 18.165 1.00 97.69 196 GLN A C 1
ATOM 1523 O O . GLN A 1 196 ? -8.168 -3.119 17.451 1.00 97.69 196 GLN A O 1
ATOM 1528 N N . GLN A 1 197 ? -10.351 -2.834 17.870 1.00 98.44 197 GLN A N 1
ATOM 1529 C CA . GLN A 1 197 ? -10.805 -3.594 16.704 1.00 98.44 197 GLN A CA 1
ATOM 1530 C C . GLN A 1 197 ? -10.439 -2.910 15.377 1.00 98.44 197 GLN A C 1
ATOM 1532 O O . GLN A 1 197 ? -10.009 -3.583 14.439 1.00 98.44 197 GLN A O 1
ATOM 1537 N N . VAL A 1 198 ? -10.562 -1.581 15.285 1.00 98.44 198 VAL A N 1
ATOM 1538 C CA . VAL A 1 198 ? -10.163 -0.825 14.082 1.00 98.44 198 VAL A CA 1
ATOM 1539 C C . VAL A 1 198 ? -8.649 -0.794 13.902 1.00 98.44 198 VAL A C 1
ATOM 1541 O O . VAL A 1 198 ? -8.163 -1.034 12.799 1.00 98.44 198 VAL A O 1
ATOM 1544 N N . ARG A 1 199 ? -7.896 -0.578 14.979 1.00 97.94 199 ARG A N 1
ATOM 1545 C CA . ARG A 1 199 ? -6.432 -0.631 14.989 1.00 97.94 199 ARG A CA 1
ATOM 1546 C C . ARG A 1 199 ? -5.914 -1.990 14.536 1.00 97.94 199 ARG A C 1
ATOM 1548 O O . ARG A 1 199 ? -4.946 -2.078 13.782 1.00 97.94 199 ARG A O 1
ATOM 1555 N N . HIS A 1 200 ? -6.576 -3.060 14.962 1.00 98.31 200 HIS A N 1
ATOM 1556 C CA . HIS A 1 200 ? -6.233 -4.403 14.525 1.00 98.31 200 HIS A CA 1
ATOM 1557 C C . HIS A 1 200 ? -6.570 -4.642 13.045 1.00 98.31 200 HIS A C 1
ATOM 1559 O O . HIS A 1 200 ? -5.776 -5.233 12.318 1.00 98.31 200 HIS A O 1
ATOM 1565 N N . LEU A 1 201 ? -7.698 -4.120 12.554 1.00 98.44 201 LEU A N 1
ATOM 1566 C CA . LEU A 1 201 ? -8.011 -4.139 11.122 1.00 98.44 201 LEU A CA 1
ATOM 1567 C C . LEU A 1 201 ? -6.977 -3.352 10.292 1.00 98.44 201 LEU A C 1
ATOM 1569 O O . LEU A 1 201 ? -6.632 -3.774 9.185 1.00 98.44 201 LEU A O 1
ATOM 1573 N N . ALA A 1 202 ? -6.447 -2.247 10.826 1.00 98.38 202 ALA A N 1
ATOM 1574 C CA . ALA A 1 202 ? -5.345 -1.509 10.212 1.00 98.38 202 ALA A CA 1
ATOM 1575 C C . ALA A 1 202 ? -4.084 -2.374 10.106 1.00 98.38 202 ALA A C 1
ATOM 1577 O O . ALA A 1 202 ? -3.473 -2.440 9.042 1.00 98.38 202 ALA A O 1
ATOM 1578 N N . TRP A 1 203 ? -3.743 -3.106 11.170 1.00 97.88 203 TRP A N 1
ATOM 1579 C CA . TRP A 1 203 ? -2.624 -4.046 11.152 1.00 97.88 203 TRP A CA 1
ATOM 1580 C C . TRP A 1 203 ? -2.806 -5.139 10.095 1.00 97.88 203 TRP A C 1
ATOM 1582 O O . TRP A 1 203 ? -1.910 -5.365 9.283 1.00 97.88 203 TRP A O 1
ATOM 1592 N N . LEU A 1 204 ? -3.981 -5.775 10.049 1.00 97.94 204 LEU A N 1
ATOM 1593 C CA . LEU A 1 204 ? -4.276 -6.793 9.040 1.00 97.94 204 LEU A CA 1
ATOM 1594 C C . LEU A 1 204 ? -4.179 -6.219 7.621 1.00 97.94 204 LEU A C 1
ATOM 1596 O O . LEU A 1 204 ? -3.593 -6.856 6.752 1.00 97.94 204 LEU A O 1
ATOM 1600 N N . SER A 1 205 ? -4.662 -4.996 7.394 1.00 97.88 205 SER A N 1
ATOM 1601 C CA . SER A 1 205 ? -4.538 -4.314 6.097 1.00 97.88 205 SER A CA 1
ATOM 1602 C C . SER A 1 205 ? -3.073 -4.088 5.711 1.00 97.88 205 SER A C 1
ATOM 1604 O O . SER A 1 205 ? -2.683 -4.411 4.589 1.00 97.88 205 SER A O 1
ATOM 1606 N N . LEU A 1 206 ? -2.240 -3.621 6.645 1.00 96.94 206 LEU A N 1
ATOM 1607 C CA . LEU A 1 206 ? -0.803 -3.440 6.427 1.00 96.94 206 LEU A CA 1
ATOM 1608 C C . LEU A 1 206 ? -0.098 -4.781 6.139 1.00 96.94 206 LEU A C 1
ATOM 1610 O O . LEU A 1 206 ? 0.756 -4.867 5.258 1.00 96.94 206 LEU A O 1
ATOM 1614 N N . SER A 1 207 ? -0.494 -5.846 6.843 1.00 96.69 207 SER A N 1
ATOM 1615 C CA . SER A 1 207 ? 0.080 -7.193 6.711 1.00 96.69 207 SER A CA 1
ATOM 1616 C C . SER A 1 207 ? -0.215 -7.888 5.378 1.00 96.69 207 SER A C 1
ATOM 1618 O O . SER A 1 207 ? 0.352 -8.942 5.114 1.00 96.69 207 SER A O 1
ATOM 1620 N N . THR A 1 208 ? -1.070 -7.302 4.532 1.00 96.44 208 THR A N 1
ATOM 1621 C CA . THR A 1 208 ? -1.294 -7.791 3.161 1.00 96.44 208 THR A CA 1
ATOM 1622 C C . THR A 1 208 ? -0.081 -7.607 2.252 1.00 96.44 208 THR A C 1
ATOM 1624 O O . THR A 1 208 ? -0.067 -8.143 1.148 1.00 96.44 208 THR A O 1
ATOM 1627 N N . GLU A 1 209 ? 0.935 -6.860 2.709 1.00 95.06 209 GLU A N 1
ATOM 1628 C CA . GLU A 1 209 ? 2.162 -6.569 1.961 1.00 95.06 209 GLU A CA 1
ATOM 1629 C C . GLU A 1 209 ? 1.882 -5.860 0.632 1.00 95.06 209 GLU A C 1
ATOM 1631 O O . GLU A 1 209 ? 2.580 -6.076 -0.352 1.00 95.06 209 GLU A O 1
ATOM 1636 N N . THR A 1 210 ? 0.856 -5.010 0.592 1.00 94.56 210 THR A N 1
ATOM 1637 C CA . THR A 1 210 ? 0.490 -4.230 -0.597 1.00 94.56 210 THR A CA 1
ATOM 1638 C C . THR A 1 210 ? 0.563 -2.739 -0.298 1.00 94.56 210 THR A C 1
ATOM 1640 O O . THR A 1 210 ? 0.266 -2.313 0.823 1.00 94.56 210 THR A O 1
ATOM 1643 N N . ALA A 1 211 ? 0.935 -1.925 -1.291 1.00 93.06 211 ALA A N 1
ATOM 1644 C CA . ALA A 1 211 ? 0.971 -0.469 -1.137 1.00 93.06 211 ALA A CA 1
ATOM 1645 C C . ALA A 1 211 ? -0.395 0.079 -0.714 1.00 93.06 211 ALA A C 1
ATOM 1647 O O . ALA A 1 211 ? -0.503 0.902 0.197 1.00 93.06 211 ALA A O 1
ATOM 1648 N N . LEU A 1 212 ? -1.452 -0.448 -1.341 1.00 93.50 212 LEU A N 1
ATOM 1649 C CA . LEU A 1 212 ? -2.834 -0.122 -1.012 1.00 93.50 212 LEU A CA 1
ATOM 1650 C C . LEU A 1 212 ? -3.164 -0.481 0.442 1.00 93.50 212 LEU A C 1
ATOM 1652 O O . LEU A 1 212 ? -3.710 0.351 1.160 1.00 93.50 212 LEU A O 1
ATOM 1656 N N . GLY A 1 213 ? -2.788 -1.675 0.901 1.00 95.75 213 GLY A N 1
ATOM 1657 C CA . GLY A 1 213 ? -2.966 -2.113 2.283 1.00 95.75 213 GLY A CA 1
ATOM 1658 C C . GLY A 1 213 ? -2.282 -1.191 3.292 1.00 95.75 213 GLY A C 1
ATOM 1659 O O . GLY A 1 213 ? -2.881 -0.865 4.317 1.00 95.75 213 GLY A O 1
ATOM 1660 N N . GLY A 1 214 ? -1.080 -0.695 2.974 1.00 96.25 214 GLY A N 1
ATOM 1661 C CA . GLY A 1 214 ? -0.375 0.300 3.789 1.00 96.25 214 GLY A CA 1
ATOM 1662 C C . GLY A 1 214 ? -1.094 1.649 3.870 1.00 96.25 214 GLY A C 1
ATOM 1663 O O . GLY A 1 214 ? -1.282 2.182 4.964 1.00 96.25 214 GLY A O 1
ATOM 1664 N N . VAL A 1 215 ? -1.579 2.173 2.740 1.00 95.44 215 VAL A N 1
ATOM 1665 C CA . VAL A 1 215 ? -2.373 3.417 2.707 1.00 95.44 215 VAL A CA 1
ATOM 1666 C C . VAL A 1 215 ? -3.695 3.256 3.466 1.00 95.44 215 VAL A C 1
ATOM 1668 O O . VAL A 1 215 ? -4.113 4.151 4.202 1.00 95.44 215 VAL A O 1
ATOM 1671 N N . ILE A 1 216 ? -4.361 2.107 3.331 1.00 96.94 216 ILE A N 1
ATOM 1672 C CA . ILE A 1 216 ? -5.597 1.813 4.063 1.00 96.94 216 ILE A CA 1
ATOM 1673 C C . ILE A 1 216 ? -5.331 1.709 5.565 1.00 96.94 216 ILE A C 1
ATOM 1675 O O . ILE A 1 216 ? -6.102 2.269 6.342 1.00 96.94 216 ILE A O 1
ATOM 1679 N N . ALA A 1 217 ? -4.238 1.069 5.983 1.00 98.00 217 ALA A N 1
ATOM 1680 C CA . ALA A 1 217 ? -3.849 1.013 7.387 1.00 98.00 217 ALA A CA 1
ATOM 1681 C C . ALA A 1 217 ? -3.669 2.417 7.986 1.00 98.00 217 ALA A C 1
ATOM 1683 O O . ALA A 1 217 ? -4.257 2.706 9.026 1.00 98.00 217 ALA A O 1
ATOM 1684 N N . ALA A 1 218 ? -2.952 3.311 7.295 1.00 97.69 218 ALA A N 1
ATOM 1685 C CA . ALA A 1 218 ? -2.802 4.701 7.725 1.00 97.69 218 ALA A CA 1
ATOM 1686 C C . ALA A 1 218 ? -4.163 5.413 7.857 1.00 97.69 218 ALA A C 1
ATOM 1688 O O . ALA A 1 218 ? -4.447 6.028 8.881 1.00 97.69 218 ALA A O 1
ATOM 1689 N N . ASN A 1 219 ? -5.062 5.257 6.880 1.00 96.62 219 ASN A N 1
ATOM 1690 C CA . ASN A 1 219 ? -6.406 5.844 6.949 1.00 96.62 219 ASN A CA 1
ATOM 1691 C C . ASN A 1 219 ? -7.242 5.310 8.126 1.00 96.62 219 ASN A C 1
ATOM 1693 O O . ASN A 1 219 ? -7.995 6.061 8.745 1.00 96.62 219 ASN A O 1
ATOM 1697 N N . LEU A 1 220 ? -7.138 4.016 8.436 1.00 98.25 220 LEU A N 1
ATOM 1698 C CA . LEU A 1 220 ? -7.851 3.402 9.557 1.00 98.25 220 LEU A CA 1
ATOM 1699 C C . LEU A 1 220 ? -7.349 3.932 10.910 1.00 98.25 220 LEU A C 1
ATOM 1701 O O . LEU A 1 220 ? -8.169 4.235 11.780 1.00 98.25 220 LEU A O 1
ATOM 1705 N N . LEU A 1 221 ? -6.032 4.095 11.065 1.00 98.25 221 LEU A N 1
ATOM 1706 C CA . LEU A 1 221 ? -5.416 4.703 12.252 1.00 98.25 221 LEU A CA 1
ATOM 1707 C C . LEU A 1 221 ? -5.784 6.187 12.386 1.00 98.25 221 LEU A C 1
ATOM 1709 O O . LEU A 1 221 ? -6.071 6.661 13.484 1.00 98.25 221 LEU A O 1
ATOM 1713 N N . GLU A 1 222 ? -5.881 6.906 11.268 1.00 97.38 222 GLU A N 1
ATOM 1714 C CA . GLU A 1 222 ? -6.372 8.284 11.257 1.00 97.38 222 GLU A CA 1
ATOM 1715 C C . GLU A 1 222 ? -7.826 8.369 11.746 1.00 97.38 222 GLU A C 1
ATOM 1717 O O . GLU A 1 222 ? -8.154 9.240 12.551 1.00 97.38 222 GLU A O 1
ATOM 1722 N N . PHE A 1 223 ? -8.714 7.451 11.339 1.00 97.94 223 PHE A N 1
ATOM 1723 C CA . PHE A 1 223 ? -10.088 7.436 11.862 1.00 97.94 223 PHE A CA 1
ATOM 1724 C C . PHE A 1 223 ? -10.137 7.183 13.368 1.00 97.94 223 PHE A C 1
ATOM 1726 O O . PHE A 1 223 ? -10.942 7.811 14.059 1.00 97.94 223 PHE A O 1
ATOM 1733 N N . GLU A 1 224 ? -9.286 6.289 13.877 1.00 98.12 224 GLU A N 1
ATOM 1734 C CA . GLU A 1 224 ? -9.142 6.051 15.312 1.00 98.12 224 GLU A CA 1
ATOM 1735 C C . GLU A 1 224 ? -8.741 7.341 16.041 1.00 98.12 224 GLU A C 1
ATOM 1737 O O . GLU A 1 224 ? -9.405 7.742 16.999 1.00 98.12 224 GLU A O 1
ATOM 1742 N N . ARG A 1 225 ? -7.712 8.038 15.547 1.00 97.75 225 ARG A N 1
ATOM 1743 C CA . ARG A 1 225 ? -7.253 9.312 16.108 1.00 97.75 225 ARG A CA 1
ATOM 1744 C C . ARG A 1 225 ? -8.344 10.381 16.072 1.00 97.75 225 ARG A C 1
ATOM 1746 O O . ARG A 1 225 ? -8.596 11.035 17.077 1.00 97.75 225 ARG A O 1
ATOM 1753 N N . MET A 1 226 ? -9.054 10.523 14.953 1.00 97.12 226 MET A N 1
ATOM 1754 C CA . MET A 1 226 ? -10.182 11.454 14.846 1.00 97.12 226 MET A CA 1
ATOM 1755 C C . MET A 1 226 ? -11.292 11.146 15.863 1.00 97.12 226 MET A C 1
ATOM 1757 O O . MET A 1 226 ? -11.897 12.069 16.407 1.00 97.12 226 MET A O 1
ATOM 1761 N N . ALA A 1 227 ? -11.573 9.864 16.128 1.00 97.31 227 ALA A N 1
ATOM 1762 C CA . ALA A 1 227 ? -12.536 9.462 17.151 1.00 97.31 227 ALA A CA 1
ATOM 1763 C C . ALA A 1 227 ? -12.049 9.823 18.558 1.00 97.31 227 ALA A C 1
ATOM 1765 O O . ALA A 1 227 ? -12.825 10.370 19.342 1.00 97.31 227 ALA A O 1
ATOM 1766 N N . HIS A 1 228 ? -10.777 9.561 18.857 1.00 98.00 228 HIS A N 1
AT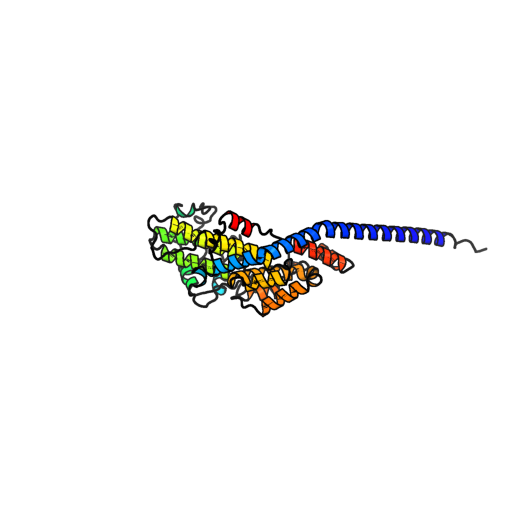OM 1767 C CA . HIS A 1 228 ? -10.148 9.928 20.122 1.00 98.00 228 HIS A CA 1
ATOM 1768 C C . HIS A 1 228 ? -10.230 11.442 20.365 1.00 98.00 228 HIS A C 1
ATOM 1770 O O . HIS A 1 228 ? -10.752 11.881 21.388 1.00 98.00 228 HIS A O 1
ATOM 1776 N N . ASP A 1 229 ? -9.818 12.241 19.378 1.00 97.06 229 ASP A N 1
ATOM 1777 C CA . ASP A 1 229 ? -9.776 13.706 19.456 1.00 97.06 229 ASP A CA 1
ATOM 1778 C C . ASP A 1 229 ? -11.175 14.347 19.523 1.00 97.06 229 ASP A C 1
ATOM 1780 O O . ASP A 1 229 ? -11.318 15.512 19.895 1.00 97.06 229 ASP A O 1
ATOM 1784 N N . SER A 1 230 ? -12.227 13.594 19.181 1.00 96.38 230 SER A N 1
ATOM 1785 C CA . SER A 1 230 ? -13.618 14.049 19.296 1.00 96.38 230 SER A CA 1
ATOM 1786 C C . SER A 1 230 ? -14.162 14.019 20.730 1.00 96.38 230 SER A C 1
ATOM 1788 O O . SER A 1 230 ? -15.200 14.627 21.005 1.00 96.38 230 SER A O 1
ATOM 1790 N N . LEU A 1 231 ? -13.490 13.322 21.653 1.00 96.81 231 LEU A N 1
ATOM 1791 C CA . LEU A 1 231 ? -13.902 13.223 23.050 1.00 96.81 231 LEU A CA 1
ATOM 1792 C C . LEU A 1 231 ? -13.351 14.392 23.870 1.00 96.81 231 LEU A C 1
ATOM 1794 O O . LEU A 1 231 ? -12.160 14.681 23.854 1.00 96.81 231 LEU A O 1
ATOM 1798 N N . ALA A 1 232 ? -14.205 15.011 24.689 1.00 96.94 232 ALA A N 1
ATOM 1799 C CA . ALA A 1 232 ? -13.771 16.048 25.631 1.00 96.94 232 ALA A CA 1
ATOM 1800 C C . ALA A 1 232 ? -12.836 15.505 26.732 1.00 96.94 232 ALA A C 1
ATOM 1802 O O . ALA A 1 232 ? -12.090 16.256 27.357 1.00 96.94 232 ALA A O 1
ATOM 1803 N N . SER A 1 233 ? -12.911 14.205 27.019 1.00 96.19 233 SER A N 1
ATOM 1804 C CA . SER A 1 233 ? -12.087 13.517 28.017 1.00 96.19 233 SER A CA 1
ATOM 1805 C C . SER A 1 233 ? -11.874 12.068 27.571 1.00 96.19 233 SER A C 1
ATOM 1807 O O . SER A 1 233 ? -12.636 11.190 27.987 1.00 96.19 233 SER A O 1
ATOM 1809 N N . PRO A 1 234 ? -10.916 11.813 26.662 1.00 96.62 234 PRO A N 1
ATOM 1810 C CA . PRO A 1 234 ? -10.638 10.462 26.198 1.00 96.62 234 PRO A CA 1
ATOM 1811 C C . PRO A 1 234 ? -10.104 9.581 27.347 1.00 96.62 234 PRO A C 1
ATOM 1813 O O . PRO A 1 234 ? -9.420 10.087 28.244 1.00 96.62 234 PRO A O 1
ATOM 1816 N N . PRO A 1 235 ? -10.418 8.271 27.352 1.00 96.56 235 PRO A N 1
ATOM 1817 C CA . PRO A 1 235 ? -9.827 7.306 28.277 1.00 96.56 235 PRO A CA 1
ATOM 1818 C C . PRO A 1 235 ? -8.293 7.331 28.237 1.00 96.56 235 PRO A C 1
ATOM 1820 O O . PRO A 1 235 ? -7.698 7.337 27.165 1.00 96.56 235 PRO A O 1
ATOM 1823 N N . VAL A 1 236 ? -7.649 7.327 29.409 1.00 95.06 236 VAL A N 1
ATOM 1824 C CA . VAL A 1 236 ? -6.181 7.460 29.549 1.00 95.06 236 VAL A CA 1
ATOM 1825 C C . VAL A 1 236 ? -5.418 6.277 28.940 1.00 95.06 236 VAL A C 1
ATOM 1827 O O . VAL A 1 236 ? -4.269 6.420 28.534 1.00 95.06 236 VAL A O 1
ATOM 1830 N N . ASP A 1 237 ? -6.048 5.109 28.885 1.00 92.44 237 ASP A N 1
ATOM 1831 C CA . ASP A 1 237 ? -5.519 3.879 28.297 1.00 92.44 237 ASP A CA 1
ATOM 1832 C C . ASP A 1 237 ? -5.658 3.822 26.767 1.00 92.44 237 ASP A C 1
ATOM 1834 O O . ASP A 1 237 ? -5.059 2.956 26.128 1.00 92.44 237 ASP A O 1
ATOM 1838 N N . TRP A 1 238 ? -6.406 4.746 26.158 1.00 96.19 238 TRP A N 1
ATOM 1839 C CA . TRP A 1 238 ? -6.535 4.837 24.709 1.00 96.19 238 TRP A CA 1
ATOM 1840 C C . TRP A 1 238 ? -5.496 5.796 24.125 1.00 96.19 238 TRP A C 1
ATOM 1842 O O . TRP A 1 238 ? -5.701 7.002 24.061 1.00 96.19 238 TRP A O 1
ATOM 1852 N N . THR A 1 239 ? -4.384 5.241 23.643 1.00 96.31 239 THR A N 1
ATOM 1853 C CA . THR A 1 239 ? -3.306 6.000 22.990 1.00 96.31 239 THR A CA 1
ATOM 1854 C C . THR A 1 239 ? -3.271 5.702 21.486 1.00 96.31 239 THR A C 1
ATOM 1856 O O . THR A 1 239 ? -2.669 4.697 21.092 1.00 96.31 239 THR A O 1
ATOM 1859 N N . PRO A 1 240 ? -3.957 6.484 20.626 1.00 97.19 240 PRO A N 1
ATOM 1860 C CA . PRO A 1 240 ? -3.875 6.308 19.175 1.00 97.19 240 PRO A CA 1
ATOM 1861 C C . PRO A 1 240 ? -2.478 6.666 18.650 1.00 97.19 240 PRO A C 1
ATOM 1863 O O . PRO A 1 240 ? -1.736 7.421 19.284 1.00 97.19 240 PRO A O 1
ATOM 1866 N N . MET A 1 241 ? -2.136 6.155 17.464 1.00 97.44 241 MET A N 1
ATOM 1867 C CA . MET A 1 241 ? -0.938 6.590 16.742 1.00 97.44 241 MET A CA 1
ATOM 1868 C C . MET A 1 241 ? -1.005 8.104 16.480 1.00 97.44 241 MET A C 1
ATOM 1870 O O . MET A 1 241 ? -2.070 8.657 16.190 1.00 97.44 241 MET A O 1
ATOM 1874 N N . SER A 1 242 ? 0.135 8.792 16.583 1.00 97.38 242 SER A N 1
ATOM 1875 C CA . SER A 1 242 ? 0.180 10.233 16.329 1.00 97.38 242 SER A CA 1
ATOM 1876 C C . SER A 1 242 ? -0.111 10.558 14.857 1.00 97.38 242 SER A C 1
ATOM 1878 O O . SER A 1 242 ? 0.098 9.737 13.958 1.00 97.38 242 SER A O 1
ATOM 1880 N N . ALA A 1 243 ? -0.561 11.788 14.592 1.00 97.25 243 ALA A N 1
ATOM 1881 C CA . ALA A 1 243 ? -0.772 12.260 13.221 1.00 97.25 243 ALA A CA 1
ATOM 1882 C C . ALA A 1 243 ? 0.527 12.209 12.395 1.00 97.25 243 ALA A C 1
ATOM 1884 O O . ALA A 1 243 ? 0.508 11.788 11.245 1.00 97.25 243 ALA A O 1
ATOM 1885 N N . GLU A 1 244 ? 1.663 12.568 13.007 1.00 97.81 244 GLU A N 1
ATOM 1886 C CA . GLU A 1 244 ? 2.982 12.476 12.371 1.00 97.81 244 GLU A CA 1
ATOM 1887 C C . GLU A 1 244 ? 3.306 11.037 11.955 1.00 97.81 244 GLU A C 1
ATOM 1889 O O . GLU A 1 244 ? 3.703 10.807 10.819 1.00 97.81 244 GLU A O 1
ATOM 1894 N N . GLN A 1 245 ? 3.108 10.055 12.838 1.00 97.75 245 GLN A N 1
ATOM 1895 C CA . GLN A 1 245 ? 3.423 8.659 12.524 1.00 97.75 245 GLN A CA 1
ATOM 1896 C C . GLN A 1 245 ? 2.471 8.066 11.481 1.00 97.75 245 GLN A C 1
ATOM 1898 O O . GLN A 1 245 ? 2.900 7.301 10.621 1.00 97.75 245 GLN A O 1
ATOM 1903 N N . THR A 1 246 ? 1.202 8.476 11.496 1.00 97.25 246 THR A N 1
ATOM 1904 C CA . THR A 1 246 ? 0.219 8.053 10.489 1.00 97.25 246 THR A CA 1
ATOM 1905 C C . THR A 1 246 ? 0.568 8.605 9.102 1.00 97.25 246 THR A C 1
ATOM 1907 O O . THR A 1 246 ? 0.573 7.865 8.115 1.00 97.25 246 THR A O 1
ATOM 1910 N N . ASP A 1 247 ? 0.943 9.884 9.019 1.00 97.25 247 ASP A N 1
ATOM 1911 C CA . ASP A 1 247 ? 1.406 10.499 7.772 1.00 97.25 247 ASP A CA 1
ATOM 1912 C C . ASP A 1 247 ? 2.738 9.909 7.303 1.00 97.25 247 ASP A C 1
ATOM 1914 O O . ASP A 1 247 ? 2.921 9.671 6.107 1.00 97.25 247 ASP A O 1
ATOM 1918 N N . ARG A 1 248 ? 3.652 9.619 8.237 1.00 97.62 248 ARG A N 1
ATOM 1919 C CA . ARG A 1 248 ? 4.916 8.932 7.955 1.00 97.62 248 ARG A CA 1
ATOM 1920 C C . ARG A 1 248 ? 4.660 7.547 7.366 1.00 97.62 248 ARG A C 1
ATOM 1922 O O . ARG A 1 248 ? 5.245 7.224 6.336 1.00 97.62 248 ARG A O 1
ATOM 1929 N N . LEU A 1 249 ? 3.764 6.756 7.962 1.00 97.44 249 LEU A N 1
ATOM 1930 C CA . LEU A 1 249 ? 3.359 5.448 7.440 1.00 97.44 249 LEU A CA 1
ATOM 1931 C C . LEU A 1 249 ? 2.835 5.564 6.006 1.00 97.44 249 LEU A C 1
ATOM 1933 O O . LEU A 1 249 ? 3.275 4.817 5.136 1.00 97.44 249 LEU A O 1
ATOM 1937 N N . SER A 1 250 ? 1.945 6.523 5.738 1.00 96.19 250 SER A N 1
ATOM 1938 C CA . SER A 1 250 ? 1.412 6.751 4.391 1.00 96.19 250 SER A CA 1
ATOM 1939 C C . SER A 1 250 ? 2.504 7.161 3.396 1.00 96.19 250 SER A C 1
ATOM 1941 O O . SER A 1 250 ? 2.551 6.647 2.277 1.00 96.19 250 SER A O 1
ATOM 1943 N N . ALA A 1 251 ? 3.403 8.070 3.782 1.00 96.12 251 ALA A N 1
ATOM 1944 C CA . ALA A 1 251 ? 4.503 8.508 2.928 1.00 96.12 251 ALA A CA 1
ATOM 1945 C C . ALA A 1 251 ? 5.465 7.353 2.608 1.00 96.12 251 ALA A C 1
ATOM 1947 O O . ALA A 1 251 ? 5.841 7.168 1.446 1.00 96.12 251 ALA A O 1
ATOM 1948 N N . LEU A 1 252 ? 5.829 6.545 3.608 1.00 96.44 252 LEU A N 1
ATOM 1949 C CA . LEU A 1 252 ? 6.713 5.385 3.455 1.00 96.44 252 LEU A CA 1
ATOM 1950 C C . LEU A 1 252 ? 6.068 4.255 2.648 1.00 96.44 252 LEU A C 1
ATOM 1952 O O . LEU A 1 252 ? 6.728 3.682 1.782 1.00 96.44 252 LEU A O 1
ATOM 1956 N N . ALA A 1 253 ? 4.767 4.011 2.831 1.00 94.94 253 ALA A N 1
ATOM 1957 C CA . ALA A 1 253 ? 4.013 3.039 2.042 1.00 94.94 253 ALA A CA 1
ATOM 1958 C C . ALA A 1 253 ? 4.018 3.356 0.540 1.00 94.94 253 ALA A C 1
ATOM 1960 O O . ALA A 1 253 ? 3.901 2.432 -0.250 1.00 94.94 253 ALA A O 1
ATOM 1961 N N . VAL A 1 254 ? 4.166 4.622 0.129 1.00 92.88 254 VAL A N 1
ATOM 1962 C CA . VAL A 1 254 ? 4.262 5.019 -1.290 1.00 92.88 254 VAL A CA 1
ATOM 1963 C C . VAL A 1 254 ? 5.718 5.124 -1.756 1.00 92.88 254 VAL A C 1
ATOM 1965 O O . VAL A 1 254 ? 6.073 4.687 -2.850 1.00 92.88 254 VAL A O 1
ATOM 1968 N N . THR A 1 255 ? 6.590 5.713 -0.941 1.00 94.88 255 THR A N 1
ATOM 1969 C CA . THR A 1 255 ? 7.991 5.975 -1.323 1.00 94.88 255 THR A CA 1
ATOM 1970 C C . THR A 1 255 ? 8.862 4.724 -1.299 1.00 94.88 255 THR A C 1
ATOM 1972 O O . THR A 1 255 ? 9.772 4.610 -2.123 1.00 94.88 255 THR A O 1
ATOM 1975 N N . GLY A 1 256 ? 8.543 3.745 -0.447 1.00 94.88 256 GLY A N 1
ATOM 1976 C CA . GLY A 1 256 ? 9.227 2.452 -0.401 1.00 94.88 256 GLY A CA 1
ATOM 1977 C C . GLY A 1 256 ? 9.202 1.712 -1.744 1.00 94.88 256 GLY A C 1
ATOM 1978 O O . GLY A 1 256 ? 10.184 1.055 -2.099 1.00 94.88 256 GLY A O 1
ATOM 1979 N N . LEU A 1 257 ? 8.140 1.892 -2.543 1.00 93.69 257 LEU A N 1
ATOM 1980 C CA . LEU A 1 257 ? 8.029 1.338 -3.899 1.00 93.69 257 LEU A CA 1
ATOM 1981 C C . LEU A 1 257 ? 9.111 1.908 -4.809 1.00 93.69 257 LEU A C 1
ATOM 1983 O O . LEU A 1 257 ? 9.754 1.166 -5.548 1.00 93.69 257 LEU A O 1
ATOM 1987 N N . VAL A 1 258 ? 9.318 3.226 -4.745 1.00 94.06 258 VAL A N 1
ATOM 1988 C CA . VAL A 1 258 ? 10.294 3.920 -5.586 1.00 94.06 258 VAL A CA 1
ATOM 1989 C C . VAL A 1 258 ? 11.696 3.449 -5.221 1.00 94.06 258 VAL A C 1
ATOM 1991 O O . VAL A 1 258 ? 12.431 3.028 -6.110 1.00 94.06 258 VAL A O 1
ATOM 1994 N N . PHE A 1 259 ? 12.030 3.412 -3.926 1.00 95.94 259 PHE A N 1
ATOM 1995 C CA . PHE A 1 259 ? 13.322 2.914 -3.447 1.00 95.94 259 PHE A CA 1
ATOM 1996 C C . PHE A 1 259 ? 13.562 1.439 -3.784 1.00 95.94 259 PHE A C 1
ATOM 1998 O O . PHE A 1 259 ? 14.688 1.077 -4.120 1.00 95.94 259 PHE A O 1
ATOM 2005 N N . SER A 1 260 ? 12.528 0.597 -3.773 1.00 94.12 260 SER A N 1
ATOM 2006 C CA . SER A 1 260 ? 12.660 -0.835 -4.083 1.00 94.12 260 SER A CA 1
ATOM 2007 C C . SER A 1 260 ? 12.531 -1.183 -5.567 1.00 94.12 260 SER A C 1
ATOM 2009 O O . SER A 1 260 ? 12.747 -2.341 -5.930 1.00 94.12 260 SER A O 1
ATOM 2011 N N . SER A 1 261 ? 12.203 -0.213 -6.423 1.00 93.50 261 SER A N 1
ATOM 2012 C CA . SER A 1 261 ? 11.968 -0.426 -7.852 1.00 93.50 261 SER A CA 1
ATOM 2013 C C . SER A 1 261 ? 13.218 -0.881 -8.618 1.00 93.50 261 SER A C 1
ATOM 2015 O O . SER A 1 261 ? 14.354 -0.708 -8.178 1.00 93.50 261 SER A O 1
ATOM 2017 N N . LEU A 1 262 ? 13.010 -1.400 -9.834 1.00 94.06 262 LEU A N 1
ATOM 2018 C CA . LEU A 1 262 ? 14.098 -1.723 -10.769 1.00 94.06 262 LEU A CA 1
ATOM 2019 C C . LEU A 1 262 ? 14.862 -0.489 -11.280 1.00 94.06 262 LEU A C 1
ATOM 2021 O O . LEU A 1 262 ? 15.936 -0.646 -11.859 1.00 94.06 262 LEU A O 1
ATOM 2025 N N . ALA A 1 263 ? 14.305 0.715 -11.108 1.00 92.56 263 ALA A N 1
ATOM 2026 C CA . ALA A 1 263 ? 14.956 1.966 -11.488 1.00 92.56 263 ALA A CA 1
ATOM 2027 C C . ALA A 1 263 ? 16.057 2.363 -10.493 1.00 92.56 263 ALA A C 1
ATOM 2029 O O . ALA A 1 263 ? 17.028 3.019 -10.878 1.00 92.56 263 ALA A O 1
ATOM 2030 N N . SER A 1 264 ? 15.920 1.952 -9.229 1.00 95.31 264 SER A N 1
ATOM 2031 C CA . SER A 1 264 ? 16.880 2.235 -8.166 1.00 95.31 264 SER A CA 1
ATOM 2032 C C . SER A 1 264 ? 18.225 1.553 -8.412 1.00 95.31 264 SER A C 1
ATOM 2034 O O . SER A 1 264 ? 18.256 0.388 -8.827 1.00 95.31 264 SER A O 1
ATOM 2036 N N . PRO A 1 265 ? 19.353 2.209 -8.077 1.00 96.56 265 PRO A N 1
ATOM 2037 C CA . PRO A 1 265 ? 20.640 1.528 -8.018 1.00 96.56 265 PRO A CA 1
ATOM 2038 C C . PRO A 1 265 ? 20.549 0.297 -7.091 1.00 96.56 265 PRO A C 1
ATOM 2040 O O . PRO A 1 265 ? 19.943 0.399 -6.020 1.00 96.56 265 PRO A O 1
ATOM 2043 N N . PRO A 1 266 ? 21.100 -0.878 -7.464 1.00 96.81 266 PRO A N 1
ATOM 2044 C CA . PRO A 1 266 ? 20.904 -2.109 -6.692 1.00 96.81 266 PRO A CA 1
ATOM 2045 C C . PRO A 1 266 ? 21.344 -2.023 -5.225 1.00 96.81 266 PRO A C 1
ATOM 2047 O O . PRO A 1 266 ? 20.723 -2.632 -4.357 1.00 96.81 266 PRO A O 1
ATOM 2050 N N . ASP A 1 267 ? 22.400 -1.265 -4.940 1.00 97.69 267 ASP A N 1
ATOM 2051 C CA . ASP A 1 267 ? 22.911 -0.995 -3.596 1.00 97.69 267 ASP A CA 1
ATOM 2052 C C . ASP A 1 267 ? 21.976 -0.083 -2.788 1.00 97.69 267 ASP A C 1
ATOM 2054 O O . ASP A 1 267 ? 21.703 -0.376 -1.623 1.00 97.69 267 ASP A O 1
ATOM 2058 N N . VAL A 1 268 ? 21.419 0.957 -3.415 1.00 97.56 268 VAL A N 1
ATOM 2059 C CA . VAL A 1 268 ? 20.399 1.836 -2.816 1.00 97.56 268 VAL A CA 1
ATOM 2060 C C . VAL A 1 268 ? 19.130 1.050 -2.499 1.00 97.56 268 VAL A C 1
ATOM 2062 O O . VAL A 1 268 ? 18.621 1.122 -1.381 1.00 97.56 268 VAL A O 1
ATOM 2065 N N . ALA A 1 269 ? 18.650 0.247 -3.450 1.00 96.94 269 ALA A N 1
ATOM 2066 C CA . ALA A 1 269 ? 17.450 -0.566 -3.286 1.00 96.94 269 ALA A CA 1
ATOM 2067 C C . ALA A 1 269 ? 17.618 -1.606 -2.168 1.00 96.94 269 ALA A C 1
ATOM 2069 O O . ALA A 1 269 ? 16.741 -1.767 -1.319 1.00 96.94 269 ALA A O 1
ATOM 2070 N N . ARG A 1 270 ? 18.780 -2.271 -2.124 1.00 96.69 270 ARG A N 1
ATOM 2071 C CA . ARG A 1 270 ? 19.146 -3.195 -1.047 1.00 96.69 270 ARG A CA 1
ATOM 2072 C C . ARG A 1 270 ? 19.171 -2.476 0.301 1.00 96.69 270 ARG A C 1
ATOM 2074 O O . ARG A 1 270 ? 18.536 -2.936 1.246 1.00 96.69 270 ARG A O 1
ATOM 2081 N N . LYS A 1 271 ? 19.869 -1.339 0.397 1.00 97.75 271 LYS A N 1
ATOM 2082 C CA . LYS A 1 271 ? 19.954 -0.546 1.633 1.00 97.75 271 LYS A CA 1
ATOM 2083 C C . LYS A 1 271 ? 18.566 -0.170 2.151 1.00 97.75 271 LYS A C 1
ATOM 2085 O O . LYS A 1 271 ? 18.282 -0.435 3.316 1.00 97.75 271 LYS A O 1
ATOM 2090 N N . ALA A 1 272 ? 17.702 0.357 1.281 1.00 97.12 272 ALA A N 1
ATOM 2091 C CA . ALA A 1 272 ? 16.328 0.710 1.621 1.00 97.12 272 ALA A CA 1
ATOM 2092 C C . ALA A 1 272 ? 15.544 -0.491 2.179 1.00 97.12 272 ALA A C 1
ATOM 2094 O O . ALA A 1 272 ? 14.948 -0.398 3.248 1.00 97.12 272 ALA A O 1
ATOM 2095 N N . ARG A 1 273 ? 15.605 -1.654 1.517 1.00 95.69 273 ARG A N 1
ATOM 2096 C CA . ARG A 1 273 ? 14.914 -2.865 1.990 1.00 95.69 273 ARG A CA 1
ATOM 2097 C C . ARG A 1 273 ? 15.430 -3.367 3.337 1.00 95.69 273 ARG A C 1
ATOM 2099 O O . ARG A 1 273 ? 14.631 -3.819 4.149 1.00 95.69 273 ARG A O 1
ATOM 2106 N N . HIS A 1 274 ? 16.734 -3.292 3.600 1.00 95.75 274 HIS A N 1
ATOM 2107 C CA . HIS A 1 274 ? 17.299 -3.762 4.870 1.00 95.75 274 HIS A CA 1
ATOM 2108 C C . HIS A 1 274 ? 17.068 -2.813 6.049 1.00 95.75 274 HIS A C 1
ATOM 2110 O O . HIS A 1 274 ? 17.001 -3.292 7.179 1.00 95.75 274 HIS A O 1
ATOM 2116 N N . CYS A 1 275 ? 16.963 -1.502 5.813 1.00 96.38 275 CYS A N 1
ATOM 2117 C CA . CYS A 1 275 ? 16.675 -0.540 6.879 1.00 96.38 275 CYS A CA 1
ATOM 2118 C C . CYS A 1 275 ? 15.175 -0.379 7.163 1.00 96.38 275 CYS A C 1
ATOM 2120 O O . CYS A 1 275 ? 14.813 0.052 8.255 1.00 96.38 275 CYS A O 1
ATOM 2122 N N . ALA A 1 276 ? 14.314 -0.736 6.205 1.00 92.62 276 ALA A N 1
ATOM 2123 C CA . ALA A 1 276 ? 12.870 -0.678 6.365 1.00 92.62 276 ALA A CA 1
ATOM 2124 C C . ALA A 1 276 ? 12.363 -1.601 7.483 1.00 92.62 276 ALA A C 1
ATOM 2126 O O . ALA A 1 276 ? 12.909 -2.688 7.730 1.00 92.62 276 ALA A O 1
ATOM 2127 N N . THR A 1 277 ? 11.259 -1.194 8.118 1.00 90.06 277 THR A N 1
ATOM 2128 C CA . THR A 1 277 ? 10.520 -2.074 9.032 1.00 90.06 277 THR A CA 1
ATOM 2129 C C . THR A 1 277 ? 10.128 -3.366 8.316 1.00 90.06 277 THR A C 1
ATOM 2131 O O . THR A 1 277 ? 10.021 -3.404 7.088 1.00 90.06 277 THR A O 1
ATOM 2134 N N . ALA A 1 278 ? 9.903 -4.453 9.063 1.00 89.44 278 ALA A N 1
ATOM 2135 C CA . ALA A 1 278 ? 9.556 -5.734 8.445 1.00 89.44 278 ALA A CA 1
ATOM 2136 C C . ALA A 1 278 ? 8.348 -5.612 7.504 1.00 89.44 278 ALA A C 1
ATOM 2138 O O . ALA A 1 278 ? 8.377 -6.148 6.398 1.00 89.44 278 ALA A O 1
ATOM 2139 N N . THR A 1 279 ? 7.333 -4.847 7.902 1.00 86.50 279 THR A N 1
ATOM 2140 C CA . THR A 1 279 ? 6.113 -4.691 7.117 1.00 86.50 279 THR A CA 1
ATOM 2141 C C . THR A 1 279 ? 6.299 -3.768 5.910 1.00 86.50 279 THR A C 1
ATOM 2143 O O . THR A 1 279 ? 5.909 -4.154 4.808 1.00 86.50 279 THR A O 1
ATOM 2146 N N . SER A 1 280 ? 6.967 -2.613 6.060 1.00 92.88 280 SER A N 1
ATOM 2147 C CA . SER A 1 280 ? 7.292 -1.734 4.920 1.00 92.88 280 SER A CA 1
ATOM 2148 C C . SER A 1 280 ? 8.186 -2.432 3.894 1.00 92.88 280 SER A C 1
ATOM 2150 O O . SER A 1 280 ? 7.955 -2.325 2.690 1.00 92.88 280 SER A O 1
ATOM 2152 N N . ARG A 1 281 ? 9.179 -3.203 4.359 1.00 95.50 281 ARG A N 1
ATOM 2153 C CA . ARG A 1 281 ? 10.063 -4.002 3.502 1.00 95.50 281 ARG A CA 1
ATOM 2154 C C . ARG A 1 281 ? 9.263 -4.965 2.630 1.00 95.50 281 ARG A C 1
ATOM 2156 O O . ARG A 1 281 ? 9.514 -5.048 1.431 1.00 95.50 281 ARG A O 1
ATOM 2163 N N . CYS A 1 282 ? 8.331 -5.704 3.224 1.00 96.12 282 CYS A N 1
ATOM 2164 C CA . CYS A 1 282 ? 7.561 -6.718 2.509 1.00 96.12 282 CYS A CA 1
ATOM 2165 C C . CYS A 1 282 ? 6.572 -6.113 1.521 1.00 96.12 282 CYS A C 1
ATOM 2167 O O . CYS A 1 282 ? 6.482 -6.584 0.392 1.00 96.12 282 CYS A O 1
ATOM 2169 N N . LEU A 1 283 ? 5.932 -5.005 1.896 1.00 95.25 283 LEU A N 1
ATOM 2170 C CA . LEU A 1 283 ? 5.154 -4.183 0.975 1.00 95.25 283 LEU A CA 1
ATOM 2171 C C . LEU A 1 283 ? 5.993 -3.767 -0.240 1.00 95.25 283 LEU A C 1
ATOM 2173 O O . LEU A 1 283 ? 5.618 -4.022 -1.384 1.00 95.25 283 LEU A O 1
ATOM 2177 N N . ALA A 1 284 ? 7.165 -3.178 -0.002 1.00 95.25 284 ALA A N 1
ATOM 2178 C CA . ALA A 1 284 ? 8.024 -2.693 -1.073 1.00 95.25 284 ALA A CA 1
ATOM 2179 C C . ALA A 1 284 ? 8.562 -3.831 -1.964 1.00 95.25 284 ALA A C 1
ATOM 2181 O O . ALA A 1 284 ? 8.670 -3.665 -3.180 1.00 95.25 284 ALA A O 1
ATOM 2182 N N . LEU A 1 285 ? 8.854 -4.999 -1.380 1.00 96.69 285 LEU A N 1
ATOM 2183 C CA . LEU A 1 285 ? 9.235 -6.212 -2.106 1.00 96.69 285 LEU A CA 1
ATOM 2184 C C . LEU A 1 285 ?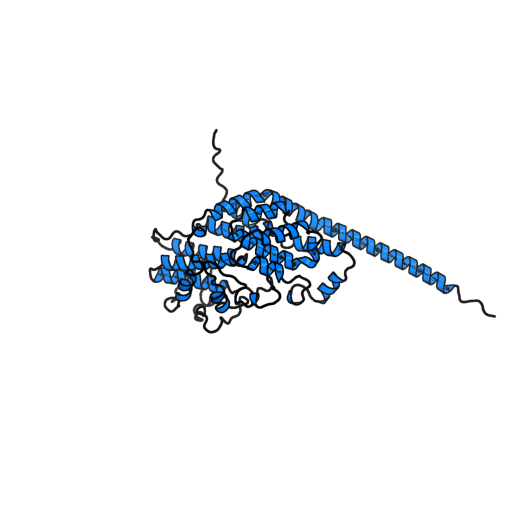 8.107 -6.750 -2.986 1.00 96.69 285 LEU A C 1
ATOM 2186 O O . LEU A 1 285 ? 8.379 -7.134 -4.122 1.00 96.69 285 LEU A O 1
ATOM 2190 N N . THR A 1 286 ? 6.865 -6.779 -2.501 1.00 96.38 286 THR A N 1
ATOM 2191 C CA . THR A 1 286 ? 5.709 -7.230 -3.289 1.00 96.38 286 THR A CA 1
ATOM 2192 C C . THR A 1 286 ? 5.500 -6.354 -4.514 1.00 96.38 286 THR A C 1
ATOM 2194 O O . THR A 1 286 ? 5.372 -6.868 -5.625 1.00 96.38 286 THR A O 1
ATOM 2197 N N . GLU A 1 287 ? 5.527 -5.034 -4.341 1.00 94.75 287 GLU A N 1
ATOM 2198 C CA . GLU A 1 287 ? 5.342 -4.107 -5.458 1.00 94.75 287 GLU A CA 1
ATOM 2199 C C . GLU A 1 287 ? 6.525 -4.173 -6.432 1.00 94.75 287 GLU A C 1
ATOM 2201 O O . GLU A 1 287 ? 6.334 -4.246 -7.647 1.00 94.75 287 GLU A O 1
ATOM 2206 N N . ALA A 1 288 ? 7.761 -4.257 -5.927 1.00 95.56 288 ALA A N 1
ATOM 2207 C CA . ALA A 1 288 ? 8.937 -4.466 -6.769 1.00 95.56 288 ALA A CA 1
ATOM 2208 C C . ALA A 1 288 ? 8.858 -5.788 -7.553 1.00 95.56 288 ALA A C 1
ATOM 2210 O O . ALA A 1 288 ? 9.166 -5.812 -8.744 1.00 95.56 288 ALA A O 1
ATOM 2211 N N . ALA A 1 289 ? 8.402 -6.873 -6.920 1.00 96.62 289 ALA A N 1
ATOM 2212 C CA . ALA A 1 289 ? 8.173 -8.167 -7.557 1.00 96.62 289 ALA A CA 1
ATOM 2213 C C . ALA A 1 289 ? 7.094 -8.096 -8.642 1.00 96.62 289 ALA A C 1
ATOM 2215 O O . ALA A 1 289 ? 7.259 -8.699 -9.709 1.00 96.62 289 ALA A O 1
ATOM 2216 N N . PHE A 1 290 ? 6.016 -7.350 -8.397 1.00 94.88 290 PHE A N 1
ATOM 2217 C CA . PHE A 1 290 ? 4.986 -7.090 -9.394 1.00 94.88 290 PHE A CA 1
ATOM 2218 C C . PHE A 1 290 ? 5.568 -6.352 -10.602 1.00 94.88 290 PHE A C 1
ATOM 2220 O O . PHE A 1 290 ? 5.496 -6.874 -11.717 1.00 94.88 290 PHE A O 1
ATOM 2227 N N . PHE A 1 291 ? 6.197 -5.190 -10.397 1.00 93.12 291 PHE A N 1
ATOM 2228 C CA . PHE A 1 291 ? 6.780 -4.411 -11.492 1.00 93.12 291 PHE A CA 1
ATOM 2229 C C . PHE A 1 291 ? 7.864 -5.199 -12.235 1.00 93.12 291 PHE A C 1
ATOM 2231 O O . PHE A 1 291 ? 7.928 -5.151 -13.462 1.00 93.12 291 PHE A O 1
ATOM 2238 N N . ALA A 1 292 ? 8.683 -5.980 -11.531 1.00 95.00 292 ALA A N 1
ATOM 2239 C CA . ALA A 1 292 ? 9.680 -6.834 -12.164 1.00 95.00 292 ALA A CA 1
ATOM 2240 C C . ALA A 1 292 ? 9.047 -7.928 -13.029 1.00 95.00 292 ALA A C 1
ATOM 2242 O O . ALA A 1 292 ? 9.476 -8.133 -14.160 1.00 95.00 292 ALA A O 1
ATOM 2243 N N . SER A 1 293 ? 7.991 -8.587 -12.551 1.00 95.00 293 SER A N 1
ATOM 2244 C CA . SER A 1 293 ? 7.283 -9.610 -13.335 1.00 95.00 293 SER A CA 1
ATOM 2245 C C . SER A 1 293 ? 6.592 -8.997 -14.553 1.00 95.00 293 SER A C 1
ATOM 2247 O O . SER A 1 293 ? 6.699 -9.523 -15.661 1.00 95.00 293 SER A O 1
ATOM 2249 N N . MET A 1 294 ? 5.961 -7.834 -14.369 1.00 91.62 294 MET A N 1
ATOM 2250 C CA . MET A 1 294 ? 5.307 -7.078 -15.434 1.00 91.62 294 MET A CA 1
ATOM 2251 C C . MET A 1 294 ? 6.286 -6.733 -16.568 1.00 91.62 294 MET A C 1
ATOM 2253 O O . MET A 1 294 ? 5.963 -6.889 -17.749 1.00 91.62 294 MET A O 1
ATOM 2257 N N . LEU A 1 295 ? 7.495 -6.292 -16.211 1.00 91.19 295 LEU A N 1
ATOM 2258 C CA . LEU A 1 295 ? 8.495 -5.761 -17.139 1.00 91.19 295 LEU A CA 1
ATOM 2259 C C . LEU A 1 295 ? 9.536 -6.777 -17.607 1.00 91.19 295 LEU A C 1
ATOM 2261 O O . LEU A 1 295 ? 10.369 -6.427 -18.448 1.00 91.19 295 LEU A O 1
ATOM 2265 N N . GLU A 1 296 ? 9.497 -8.014 -17.109 1.00 92.94 296 GLU A N 1
ATOM 2266 C CA . GLU A 1 296 ? 10.535 -9.025 -17.332 1.00 92.94 296 GLU A CA 1
ATOM 2267 C C . GLU A 1 296 ? 10.957 -9.181 -18.807 1.00 92.94 296 GLU A C 1
ATOM 2269 O O . GLU A 1 296 ? 12.165 -9.144 -19.072 1.00 92.94 296 GLU A O 1
ATOM 2274 N N . PRO A 1 297 ? 10.036 -9.258 -19.794 1.00 89.19 297 PRO A N 1
ATOM 2275 C CA . PRO A 1 297 ? 10.407 -9.443 -21.198 1.00 89.19 297 PRO A CA 1
ATOM 2276 C C . PRO A 1 297 ? 11.261 -8.316 -21.788 1.00 89.19 297 PRO A C 1
ATOM 2278 O O . PRO A 1 297 ? 11.957 -8.526 -22.781 1.00 89.19 297 PRO A O 1
ATOM 2281 N N . PHE A 1 298 ? 11.210 -7.123 -21.196 1.00 86.38 298 PHE A N 1
ATOM 2282 C CA . PHE A 1 298 ? 11.917 -5.943 -21.686 1.00 86.38 298 PHE A CA 1
ATOM 2283 C C . PHE A 1 298 ? 13.102 -5.592 -20.787 1.00 86.38 298 PHE A C 1
ATOM 2285 O O . PHE A 1 298 ? 14.197 -5.315 -21.276 1.00 86.38 298 PHE A O 1
ATOM 2292 N N . ALA A 1 299 ? 12.897 -5.618 -19.471 1.00 90.25 299 ALA A N 1
ATOM 2293 C CA . ALA A 1 299 ? 13.825 -5.061 -18.498 1.00 90.25 299 ALA A CA 1
ATOM 2294 C C . ALA A 1 299 ? 14.836 -6.066 -17.937 1.00 90.25 299 ALA A C 1
ATOM 2296 O O . ALA A 1 299 ? 15.886 -5.640 -17.460 1.00 90.25 299 ALA A O 1
ATOM 2297 N N . LYS A 1 300 ? 14.594 -7.381 -18.027 1.00 91.81 300 LYS A N 1
ATOM 2298 C CA . LYS A 1 300 ? 15.471 -8.377 -17.386 1.00 91.81 300 LYS A CA 1
ATOM 2299 C C . LYS A 1 300 ? 16.925 -8.293 -17.839 1.00 91.81 300 LYS A C 1
ATOM 2301 O O . LYS A 1 300 ? 17.829 -8.374 -17.016 1.00 91.81 300 LYS A O 1
ATOM 2306 N N . GLN A 1 301 ? 17.158 -8.136 -19.140 1.00 90.44 301 GLN A N 1
ATOM 2307 C CA . GLN A 1 301 ? 18.513 -8.056 -19.684 1.00 90.44 301 GLN A CA 1
ATOM 2308 C C . GLN A 1 301 ? 19.217 -6.732 -19.324 1.00 90.44 301 GLN A C 1
ATOM 2310 O O . GLN A 1 301 ? 20.294 -6.800 -18.734 1.00 90.44 301 GLN A O 1
ATOM 2315 N N . PRO A 1 302 ? 18.662 -5.539 -19.630 1.00 89.31 302 PRO A N 1
ATOM 2316 C CA . PRO A 1 302 ? 19.331 -4.277 -19.301 1.00 89.31 302 PRO A CA 1
ATOM 2317 C C . PRO A 1 302 ? 19.463 -4.023 -17.791 1.00 89.31 302 PRO A C 1
ATOM 2319 O O . PRO A 1 302 ? 20.387 -3.327 -17.385 1.00 89.31 302 PRO A O 1
ATOM 2322 N N . PHE A 1 303 ? 18.597 -4.615 -16.960 1.00 92.19 303 PHE A N 1
ATOM 2323 C CA . PHE A 1 303 ? 18.603 -4.453 -15.501 1.00 92.19 303 PHE A CA 1
ATOM 2324 C C . PHE A 1 303 ? 18.947 -5.752 -14.754 1.00 92.19 303 PHE A C 1
ATOM 2326 O O . PHE A 1 303 ? 18.494 -5.959 -13.630 1.00 92.19 303 PHE A O 1
ATOM 2333 N N . GLN A 1 304 ? 19.765 -6.637 -15.340 1.00 95.56 304 GLN A N 1
ATOM 2334 C CA . GLN A 1 304 ? 20.068 -7.961 -14.771 1.00 95.56 304 GLN A CA 1
ATOM 2335 C C . GLN A 1 304 ? 20.529 -7.906 -13.305 1.00 95.56 304 GLN A C 1
ATOM 2337 O O . GLN A 1 304 ? 20.112 -8.736 -12.500 1.00 95.56 304 GLN A O 1
ATOM 2342 N N . ALA A 1 305 ? 21.354 -6.918 -12.944 1.00 96.19 305 ALA A N 1
ATOM 2343 C CA . ALA A 1 305 ? 21.826 -6.739 -11.572 1.00 96.19 305 ALA A CA 1
ATOM 2344 C C . ALA A 1 305 ? 20.691 -6.386 -10.593 1.00 96.19 305 ALA A C 1
ATOM 2346 O O . ALA A 1 305 ? 20.671 -6.902 -9.478 1.00 96.19 305 ALA A O 1
ATOM 2347 N N . ALA A 1 306 ? 19.730 -5.554 -11.010 1.00 95.81 306 ALA A N 1
ATOM 2348 C CA . ALA A 1 306 ? 18.578 -5.190 -10.187 1.00 95.81 306 ALA A CA 1
ATOM 2349 C C . ALA A 1 306 ? 17.623 -6.380 -9.999 1.00 95.81 306 ALA A C 1
ATOM 2351 O O . ALA A 1 306 ? 17.179 -6.627 -8.882 1.00 95.81 306 ALA A O 1
ATOM 2352 N N . TYR A 1 307 ? 17.376 -7.167 -11.056 1.00 97.06 307 TYR A N 1
ATOM 2353 C CA . TYR A 1 307 ? 16.600 -8.411 -10.955 1.00 97.06 307 TYR A CA 1
ATOM 2354 C C . TYR A 1 307 ? 17.269 -9.420 -10.022 1.00 97.06 307 TYR A C 1
ATOM 2356 O O . TYR A 1 307 ? 16.609 -9.967 -9.150 1.00 97.06 307 TYR A O 1
ATOM 2364 N N . ALA A 1 308 ? 18.579 -9.641 -10.170 1.00 97.31 308 ALA A N 1
ATOM 2365 C CA . ALA A 1 308 ? 19.311 -10.566 -9.311 1.00 97.31 308 ALA A CA 1
ATOM 2366 C C . ALA A 1 308 ? 19.292 -10.122 -7.841 1.00 97.31 308 ALA A C 1
ATOM 2368 O O . ALA A 1 308 ? 19.108 -10.955 -6.960 1.00 97.31 308 ALA A O 1
ATOM 2369 N N . ALA A 1 309 ? 19.441 -8.818 -7.576 1.00 96.50 309 ALA A N 1
ATOM 2370 C CA . ALA A 1 309 ? 19.340 -8.276 -6.225 1.00 96.50 309 ALA A CA 1
ATOM 2371 C C . ALA A 1 309 ? 17.929 -8.447 -5.639 1.00 96.50 309 ALA A C 1
ATOM 2373 O O . ALA A 1 309 ? 17.802 -8.846 -4.488 1.00 96.50 309 ALA A O 1
ATOM 2374 N N . LEU A 1 310 ? 16.878 -8.195 -6.424 1.00 96.75 310 LEU A N 1
ATOM 2375 C CA . LEU A 1 310 ? 15.496 -8.406 -5.991 1.00 96.75 310 LEU A CA 1
ATOM 2376 C C . LEU A 1 310 ? 15.200 -9.886 -5.712 1.00 96.75 310 LEU A C 1
ATOM 2378 O O . LEU A 1 310 ? 14.633 -10.206 -4.673 1.00 96.75 310 LEU A O 1
ATOM 2382 N N . ASP A 1 311 ? 15.592 -10.785 -6.618 1.00 97.06 311 ASP A N 1
ATOM 2383 C CA . ASP A 1 311 ? 15.380 -12.228 -6.468 1.00 97.06 311 ASP A CA 1
ATOM 2384 C C . ASP A 1 311 ? 16.141 -12.778 -5.247 1.00 97.06 311 ASP A C 1
ATOM 2386 O O . ASP A 1 311 ? 15.619 -13.634 -4.534 1.00 97.06 311 ASP A O 1
ATOM 2390 N N . GLN A 1 312 ? 17.343 -12.256 -4.974 1.00 96.62 312 GLN A N 1
ATOM 2391 C CA . GLN A 1 312 ? 18.090 -12.565 -3.757 1.00 96.62 312 GLN A CA 1
ATOM 2392 C C . GLN A 1 312 ? 17.348 -12.079 -2.505 1.00 96.62 312 GLN A C 1
ATOM 2394 O O . GLN A 1 312 ? 17.126 -12.859 -1.584 1.00 96.62 312 GLN A O 1
ATOM 2399 N N . ASP A 1 313 ? 16.913 -10.820 -2.478 1.00 95.62 313 ASP A N 1
ATOM 2400 C CA . ASP A 1 313 ? 16.239 -10.253 -1.308 1.00 95.62 313 ASP A CA 1
ATOM 2401 C C . ASP A 1 313 ? 14.897 -10.958 -1.024 1.00 95.62 313 ASP A C 1
ATOM 2403 O O . ASP A 1 313 ? 14.557 -11.180 0.134 1.00 95.62 313 ASP A O 1
ATOM 2407 N N . LEU A 1 314 ? 14.164 -11.392 -2.057 1.00 95.56 314 LEU A N 1
ATOM 2408 C CA . LEU A 1 314 ? 12.956 -12.220 -1.918 1.00 95.56 314 LEU A CA 1
ATOM 2409 C C . LEU A 1 314 ? 13.232 -13.623 -1.352 1.00 95.56 314 LEU A C 1
ATOM 2411 O O . LEU A 1 314 ? 12.318 -14.251 -0.809 1.00 95.56 314 LEU A O 1
ATOM 2415 N N . ALA A 1 315 ? 14.448 -14.142 -1.524 1.00 94.94 315 ALA A N 1
ATOM 2416 C CA . ALA A 1 315 ? 14.868 -15.425 -0.969 1.00 94.94 315 ALA A CA 1
ATOM 2417 C C . ALA A 1 315 ? 15.381 -15.289 0.475 1.00 94.94 315 ALA A C 1
ATOM 2419 O O . ALA A 1 315 ? 15.101 -16.159 1.300 1.00 94.94 315 ALA A O 1
ATOM 2420 N N . ASP A 1 316 ? 16.097 -14.201 0.768 1.00 93.19 316 ASP A N 1
ATOM 2421 C CA . ASP A 1 316 ? 16.805 -13.991 2.033 1.00 93.19 316 ASP A CA 1
ATOM 2422 C C . ASP A 1 316 ? 15.925 -13.325 3.109 1.00 93.19 316 ASP A C 1
ATOM 2424 O O . ASP A 1 316 ? 16.092 -13.587 4.304 1.00 93.19 316 ASP A O 1
ATOM 2428 N N . LEU A 1 317 ? 14.987 -12.452 2.720 1.00 88.44 317 LEU A N 1
ATOM 2429 C CA . LEU A 1 317 ? 14.200 -11.644 3.656 1.00 88.44 317 LEU A CA 1
ATOM 2430 C C . LEU A 1 317 ? 12.865 -12.315 3.988 1.00 88.44 317 LEU A C 1
ATOM 2432 O O . LEU A 1 317 ? 12.045 -12.612 3.120 1.00 88.44 317 LEU A O 1
ATOM 2436 N N . ALA A 1 318 ? 12.626 -12.519 5.284 1.00 90.44 318 ALA A N 1
ATOM 2437 C CA . ALA A 1 318 ? 11.371 -13.070 5.774 1.00 90.44 318 ALA A CA 1
ATOM 2438 C C . ALA A 1 318 ? 10.244 -12.029 5.692 1.00 90.44 318 ALA A C 1
ATOM 2440 O O . ALA A 1 318 ? 10.372 -10.923 6.234 1.00 90.44 318 ALA A O 1
ATOM 2441 N N . CYS A 1 319 ? 9.142 -12.433 5.057 1.00 93.12 319 CYS A N 1
ATOM 2442 C CA . CYS A 1 319 ? 7.880 -11.707 4.999 1.00 93.12 319 CYS A CA 1
ATOM 2443 C C . CYS A 1 319 ? 6.744 -12.528 5.626 1.00 93.12 319 CYS A C 1
ATOM 2445 O O . CYS A 1 319 ? 6.771 -13.758 5.499 1.00 93.12 319 CYS A O 1
ATOM 2447 N N . PRO A 1 320 ? 5.790 -11.891 6.338 1.00 87.62 320 PRO A N 1
ATOM 2448 C CA . PRO A 1 320 ? 4.699 -12.595 7.018 1.00 87.62 320 PRO A CA 1
ATOM 2449 C C . PRO A 1 320 ? 3.832 -13.472 6.105 1.00 87.62 320 PRO A C 1
ATOM 2451 O O . PRO A 1 320 ? 3.296 -14.486 6.554 1.00 87.62 320 PRO A O 1
ATOM 2454 N N . THR A 1 321 ? 3.684 -13.097 4.836 1.00 90.75 321 THR A N 1
ATOM 2455 C CA . THR A 1 321 ? 2.847 -13.785 3.850 1.00 90.75 321 THR A CA 1
ATOM 2456 C C . THR A 1 321 ? 3.674 -14.333 2.686 1.00 90.75 321 THR A C 1
ATOM 2458 O O . THR A 1 321 ? 4.870 -14.067 2.530 1.00 90.75 321 THR A O 1
ATOM 2461 N N . ALA A 1 322 ? 3.038 -15.139 1.833 1.00 90.44 322 ALA A N 1
ATOM 2462 C CA . ALA A 1 322 ? 3.664 -15.623 0.605 1.00 90.44 322 ALA A CA 1
ATOM 2463 C C . ALA A 1 322 ? 3.528 -14.640 -0.575 1.00 90.44 322 ALA A C 1
ATOM 2465 O O . ALA A 1 322 ? 3.944 -14.980 -1.687 1.00 90.44 322 ALA A O 1
ATOM 2466 N N . THR A 1 323 ? 2.959 -13.450 -0.358 1.00 93.94 323 THR A N 1
ATOM 2467 C CA . THR A 1 323 ? 2.499 -12.540 -1.415 1.00 93.94 323 THR A CA 1
ATOM 2468 C C . THR A 1 323 ? 3.623 -12.123 -2.355 1.00 93.94 323 THR A C 1
ATOM 2470 O O . THR A 1 323 ? 3.542 -12.430 -3.545 1.00 93.94 323 THR A O 1
ATOM 2473 N N . ALA A 1 324 ? 4.712 -11.537 -1.845 1.00 94.81 324 ALA A N 1
ATOM 2474 C CA . ALA A 1 324 ? 5.815 -11.061 -2.686 1.00 94.81 324 ALA A CA 1
ATOM 2475 C C . ALA A 1 324 ? 6.398 -12.163 -3.593 1.00 94.81 324 ALA A C 1
ATOM 2477 O O . ALA A 1 324 ? 6.577 -11.983 -4.800 1.00 94.81 324 ALA A O 1
ATOM 2478 N N . ARG A 1 325 ? 6.629 -13.356 -3.028 1.00 95.19 325 ARG A N 1
ATOM 2479 C CA . ARG A 1 325 ? 7.142 -14.521 -3.771 1.00 95.19 325 ARG A CA 1
ATOM 2480 C C . ARG A 1 325 ? 6.116 -15.068 -4.762 1.00 95.19 325 ARG A C 1
ATOM 2482 O O . ARG A 1 325 ? 6.474 -15.421 -5.885 1.00 95.19 325 ARG A O 1
ATOM 2489 N N . GLY A 1 326 ? 4.846 -15.128 -4.369 1.00 95.06 326 GLY A N 1
ATOM 2490 C CA . GLY A 1 326 ? 3.750 -15.568 -5.226 1.00 95.06 326 GLY A CA 1
ATOM 2491 C C . GLY A 1 326 ? 3.581 -14.662 -6.443 1.00 95.06 326 GLY A C 1
ATOM 2492 O O . GLY A 1 326 ? 3.485 -15.165 -7.564 1.00 95.06 326 GLY A O 1
ATOM 2493 N N . VAL A 1 327 ? 3.621 -13.345 -6.231 1.00 95.19 327 VAL A N 1
ATOM 2494 C CA . VAL A 1 327 ? 3.599 -12.323 -7.284 1.00 95.19 327 VAL A CA 1
ATOM 2495 C C . VAL A 1 327 ? 4.825 -12.448 -8.179 1.00 95.19 327 VAL A C 1
ATOM 2497 O O . VAL A 1 327 ? 4.667 -12.487 -9.394 1.00 95.19 327 VAL A O 1
ATOM 2500 N N . ARG A 1 328 ? 6.033 -12.611 -7.625 1.00 96.31 328 ARG A N 1
ATOM 2501 C CA . ARG A 1 328 ? 7.244 -12.794 -8.440 1.00 96.31 328 ARG A CA 1
ATOM 2502 C C . ARG A 1 328 ? 7.179 -14.031 -9.342 1.00 96.31 328 ARG A C 1
ATOM 2504 O O . ARG A 1 328 ? 7.627 -13.988 -10.485 1.00 96.31 328 ARG A O 1
ATOM 2511 N N . ALA A 1 329 ? 6.655 -15.140 -8.821 1.00 95.94 329 ALA A N 1
ATOM 2512 C CA . ALA A 1 329 ? 6.630 -16.421 -9.522 1.00 95.94 329 ALA A CA 1
ATOM 2513 C C . ALA A 1 329 ? 5.486 -16.532 -10.545 1.00 95.94 329 ALA A C 1
ATOM 2515 O O . ALA A 1 329 ? 5.648 -17.148 -11.599 1.00 95.94 329 ALA A O 1
ATOM 2516 N N . ARG A 1 330 ? 4.313 -15.966 -10.232 1.00 96.00 330 ARG A N 1
ATOM 2517 C CA . ARG A 1 330 ? 3.088 -16.111 -11.039 1.00 96.00 330 ARG A CA 1
ATOM 2518 C C . ARG A 1 330 ? 2.620 -14.815 -11.696 1.00 96.00 330 ARG A C 1
ATOM 2520 O O . ARG A 1 330 ? 1.650 -14.861 -12.447 1.00 96.00 330 ARG A O 1
ATOM 2527 N N . GLY A 1 331 ? 3.267 -13.685 -11.434 1.00 94.94 331 GLY A N 1
ATOM 2528 C CA . GLY A 1 331 ? 2.878 -12.374 -11.946 1.00 94.94 331 GLY A CA 1
ATOM 2529 C C . GLY A 1 331 ? 2.846 -12.334 -13.468 1.00 94.94 331 GLY A C 1
ATOM 2530 O O . GLY A 1 331 ? 3.756 -12.841 -14.132 1.00 94.94 331 GLY A O 1
ATOM 2531 N N . LEU A 1 332 ? 1.782 -11.751 -14.017 1.00 93.81 332 LEU A N 1
ATOM 2532 C CA . LEU A 1 332 ? 1.648 -11.511 -15.449 1.00 93.81 332 LEU A CA 1
ATOM 2533 C C . LEU A 1 332 ? 2.695 -10.504 -15.931 1.00 93.81 332 LEU A C 1
ATOM 2535 O O . LEU A 1 332 ? 3.026 -9.548 -15.233 1.00 93.81 332 LEU A O 1
ATOM 2539 N N . ASN A 1 333 ? 3.187 -10.726 -17.145 1.00 92.31 333 ASN A N 1
ATOM 2540 C CA . ASN A 1 333 ? 4.035 -9.789 -17.865 1.00 92.31 333 ASN A CA 1
ATOM 2541 C C . ASN A 1 333 ? 3.228 -9.022 -18.928 1.00 92.31 333 ASN A C 1
ATOM 2543 O O . ASN A 1 333 ? 2.121 -9.416 -19.291 1.00 92.31 333 ASN A O 1
ATOM 2547 N N . LEU A 1 334 ? 3.792 -7.934 -19.455 1.00 87.25 334 LEU A N 1
ATOM 2548 C CA . LEU A 1 334 ? 3.147 -7.093 -20.477 1.00 87.25 334 LEU A CA 1
ATOM 2549 C C . LEU A 1 334 ? 2.809 -7.818 -21.793 1.00 87.25 334 LEU A C 1
ATOM 2551 O O . LEU A 1 334 ? 1.992 -7.324 -22.565 1.00 87.25 334 LEU A O 1
ATOM 2555 N N . LEU A 1 335 ? 3.438 -8.960 -22.079 1.00 87.06 335 LEU A N 1
ATOM 2556 C CA . LEU A 1 335 ? 3.156 -9.766 -23.270 1.00 87.06 335 LEU A CA 1
ATOM 2557 C C . LEU A 1 335 ? 2.062 -10.815 -23.030 1.00 87.06 335 LEU A C 1
ATOM 2559 O O . LEU A 1 335 ? 1.612 -11.438 -23.993 1.00 87.06 335 LEU A O 1
ATOM 2563 N N . ASP A 1 336 ? 1.634 -11.023 -21.782 1.00 89.06 336 ASP A N 1
ATOM 2564 C CA . ASP A 1 336 ? 0.556 -11.953 -21.468 1.00 89.06 336 ASP A CA 1
ATOM 2565 C C . ASP A 1 336 ? -0.795 -11.341 -21.889 1.00 89.06 336 ASP A C 1
ATOM 2567 O O . ASP A 1 336 ? -1.111 -10.197 -21.549 1.00 89.06 336 ASP A O 1
ATOM 2571 N N . ALA A 1 337 ? -1.615 -12.111 -22.614 1.00 85.75 337 ALA A N 1
ATOM 2572 C CA . ALA A 1 337 ? -2.903 -11.645 -23.147 1.00 85.75 337 ALA A CA 1
ATOM 2573 C C . ALA A 1 337 ? -3.878 -11.188 -22.044 1.00 85.75 337 ALA A C 1
ATOM 2575 O O . ALA A 1 337 ? -4.619 -10.225 -22.229 1.00 85.75 337 ALA A O 1
ATOM 2576 N N . ASP A 1 338 ? -3.817 -11.836 -20.880 1.00 84.31 338 ASP A N 1
ATOM 2577 C CA . ASP A 1 338 ? -4.672 -11.552 -19.722 1.00 84.31 338 ASP A CA 1
ATOM 2578 C C . ASP A 1 338 ? -4.189 -10.346 -18.891 1.00 84.31 338 ASP A C 1
ATOM 2580 O O . ASP A 1 338 ? -4.806 -9.993 -17.884 1.00 84.31 338 ASP A O 1
ATOM 2584 N N . SER A 1 339 ? -3.084 -9.696 -19.285 1.00 84.25 339 SER A N 1
ATOM 2585 C CA . SER A 1 339 ? -2.591 -8.497 -18.595 1.00 84.25 339 SER A CA 1
ATOM 2586 C C . SER A 1 339 ? -3.548 -7.311 -18.732 1.00 84.25 339 SER A C 1
ATOM 2588 O O . SER A 1 339 ? -3.581 -6.455 -17.851 1.00 84.25 339 SER A O 1
ATOM 2590 N N . GLY A 1 340 ? -4.306 -7.239 -19.834 1.00 82.44 340 GLY A N 1
ATOM 2591 C CA . GLY A 1 340 ? -5.140 -6.084 -20.181 1.00 82.44 340 GLY A CA 1
ATOM 2592 C C . GLY A 1 340 ? -4.348 -4.810 -20.514 1.00 82.44 340 GLY A C 1
ATOM 2593 O O . GLY A 1 340 ? -4.950 -3.787 -20.824 1.00 82.44 340 GLY A O 1
ATOM 2594 N N . MET A 1 341 ? -3.009 -4.860 -20.475 1.00 77.88 341 MET A N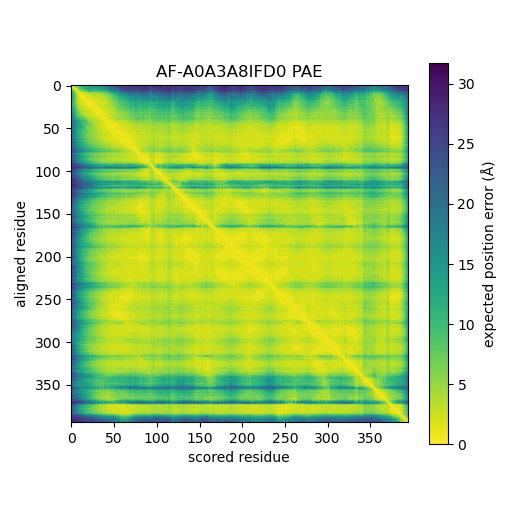 1
ATOM 2595 C CA . MET A 1 341 ? -2.126 -3.699 -20.652 1.00 77.88 341 MET A CA 1
ATOM 2596 C C . MET A 1 341 ? -1.642 -3.516 -22.093 1.00 77.88 341 MET A C 1
ATOM 2598 O O . MET A 1 341 ? -1.237 -2.418 -22.473 1.00 77.88 341 MET A O 1
ATOM 2602 N N . MET A 1 342 ? -1.685 -4.573 -22.905 1.00 77.38 342 MET A N 1
ATOM 2603 C CA . MET A 1 342 ? -1.319 -4.539 -24.319 1.00 77.38 342 MET A CA 1
ATOM 2604 C C . MET A 1 342 ? -2.291 -5.376 -25.145 1.00 77.38 342 MET A C 1
ATOM 2606 O O . MET A 1 342 ? -2.749 -6.431 -24.708 1.00 77.38 342 MET A O 1
ATOM 2610 N N . THR A 1 343 ? -2.576 -4.942 -26.373 1.00 77.25 343 THR A N 1
ATOM 2611 C CA . THR A 1 343 ? -3.282 -5.804 -27.327 1.00 77.25 343 THR A CA 1
ATOM 2612 C C . THR A 1 343 ? -2.346 -6.900 -27.840 1.00 77.25 343 THR A C 1
ATOM 2614 O O . THR A 1 343 ? -1.128 -6.713 -27.919 1.00 77.25 343 THR A O 1
ATOM 2617 N N . ALA A 1 344 ? -2.906 -8.038 -28.263 1.00 74.31 344 ALA A N 1
ATOM 2618 C CA . ALA A 1 344 ? -2.124 -9.123 -28.862 1.00 74.31 344 ALA A CA 1
ATOM 2619 C C . ALA A 1 344 ? -1.296 -8.647 -30.074 1.00 74.31 344 ALA A C 1
ATOM 2621 O O . ALA A 1 344 ? -0.168 -9.095 -30.277 1.00 74.31 344 ALA A O 1
ATOM 2622 N N . GLU A 1 345 ? -1.823 -7.700 -30.856 1.00 76.31 345 GLU A N 1
ATOM 2623 C CA . GLU A 1 345 ? -1.113 -7.099 -31.989 1.00 76.31 345 GLU A CA 1
ATOM 2624 C C . GLU A 1 345 ? 0.091 -6.259 -31.546 1.00 76.31 345 GLU A C 1
ATOM 2626 O O . GLU A 1 345 ? 1.166 -6.372 -32.138 1.00 76.31 345 GLU A O 1
ATOM 2631 N N . GLN A 1 346 ? -0.055 -5.461 -30.482 1.00 78.12 346 GLN A N 1
ATOM 2632 C CA . GLN A 1 346 ? 1.047 -4.678 -29.921 1.00 78.12 346 GLN A CA 1
ATOM 2633 C C . GLN A 1 346 ? 2.136 -5.592 -29.345 1.00 78.12 346 GLN A C 1
ATOM 2635 O O . GLN A 1 346 ? 3.316 -5.392 -29.635 1.00 78.12 346 GLN A O 1
ATOM 2640 N N . ALA A 1 347 ? 1.754 -6.630 -28.595 1.00 75.75 347 ALA A N 1
ATOM 2641 C CA . ALA A 1 347 ? 2.687 -7.614 -28.051 1.00 75.75 347 ALA A CA 1
ATOM 2642 C C . ALA A 1 347 ? 3.465 -8.338 -29.168 1.00 75.75 347 ALA A C 1
ATOM 2644 O O . ALA A 1 347 ? 4.692 -8.433 -29.112 1.00 75.75 347 ALA A O 1
ATOM 2645 N N . LEU A 1 348 ? 2.775 -8.776 -30.230 1.00 75.44 348 LEU A N 1
ATOM 2646 C CA . LEU A 1 348 ? 3.396 -9.411 -31.398 1.00 75.44 348 LEU A CA 1
ATOM 2647 C C . LEU A 1 348 ? 4.352 -8.475 -32.140 1.00 75.44 348 LEU A C 1
ATOM 2649 O O . LEU A 1 348 ? 5.398 -8.925 -32.611 1.00 75.44 348 LEU A O 1
ATOM 2653 N N . TRP A 1 349 ? 4.012 -7.190 -32.268 1.00 76.38 349 TRP A N 1
ATOM 2654 C CA . TRP A 1 349 ? 4.893 -6.213 -32.904 1.00 76.38 349 TRP A CA 1
ATOM 2655 C C . TRP A 1 349 ? 6.191 -6.036 -32.112 1.00 76.38 349 TRP A C 1
ATOM 2657 O O . TRP A 1 349 ? 7.267 -6.085 -32.706 1.00 76.38 349 TRP A O 1
ATOM 2667 N N . ILE A 1 350 ? 6.110 -5.922 -30.781 1.00 73.75 350 ILE A N 1
ATOM 2668 C CA . ILE A 1 350 ? 7.304 -5.785 -29.936 1.00 73.75 350 ILE A CA 1
ATOM 2669 C C . ILE A 1 350 ? 8.148 -7.064 -29.960 1.00 73.75 350 ILE A C 1
ATOM 2671 O O . ILE A 1 350 ? 9.362 -6.983 -30.126 1.00 73.75 350 ILE A O 1
ATOM 2675 N N . GLN A 1 351 ? 7.528 -8.245 -29.868 1.00 72.50 351 GLN A N 1
ATOM 2676 C CA . GLN A 1 351 ? 8.245 -9.527 -29.945 1.00 72.50 351 GLN A CA 1
ATOM 2677 C C . GLN A 1 351 ? 8.960 -9.734 -31.290 1.00 72.50 351 GLN A C 1
ATOM 2679 O O . GLN A 1 351 ? 9.982 -10.413 -31.353 1.00 72.50 351 GLN A O 1
ATOM 2684 N N . ARG A 1 352 ? 8.419 -9.170 -32.377 1.00 72.69 352 ARG A N 1
ATOM 2685 C CA . ARG A 1 352 ? 8.992 -9.260 -33.730 1.00 72.69 352 ARG A CA 1
ATOM 2686 C C . ARG A 1 352 ? 9.931 -8.110 -34.070 1.00 72.69 352 ARG A C 1
ATOM 2688 O O . ARG A 1 352 ? 10.542 -8.148 -35.140 1.00 72.69 352 ARG A O 1
ATOM 2695 N N . ALA A 1 353 ? 10.038 -7.095 -33.215 1.00 68.88 353 ALA A N 1
ATOM 2696 C CA . ALA A 1 353 ? 10.928 -5.980 -33.467 1.00 68.88 353 ALA A CA 1
ATOM 2697 C C . ALA A 1 353 ? 12.380 -6.490 -33.507 1.00 68.88 353 ALA A C 1
ATOM 2699 O O . ALA A 1 353 ? 12.847 -7.116 -32.553 1.00 68.88 353 ALA A O 1
ATOM 2700 N N . PRO A 1 354 ? 13.107 -6.272 -34.614 1.00 61.72 354 PRO A N 1
ATOM 2701 C CA . PRO A 1 354 ? 14.452 -6.793 -34.749 1.00 61.72 354 PRO A CA 1
ATOM 2702 C C . PRO A 1 354 ? 15.403 -6.058 -33.800 1.00 61.72 354 PRO A C 1
ATOM 2704 O O . PRO A 1 354 ? 15.743 -4.895 -34.006 1.0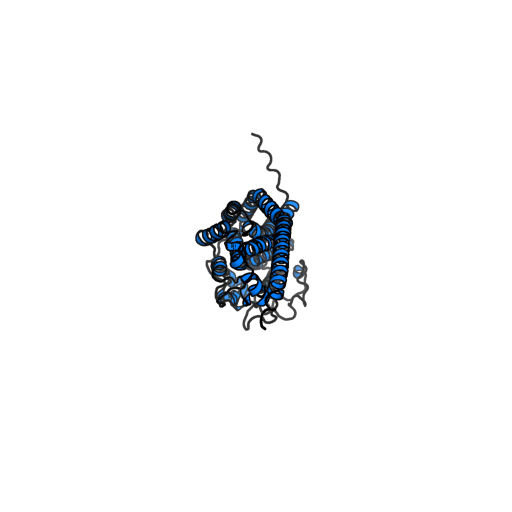0 61.72 354 PRO A O 1
ATOM 2707 N N . GLY A 1 355 ? 15.877 -6.788 -32.792 1.00 65.94 355 GLY A N 1
ATOM 2708 C CA . GLY A 1 355 ? 17.077 -6.456 -32.033 1.00 65.94 355 GLY A CA 1
ATOM 2709 C C . 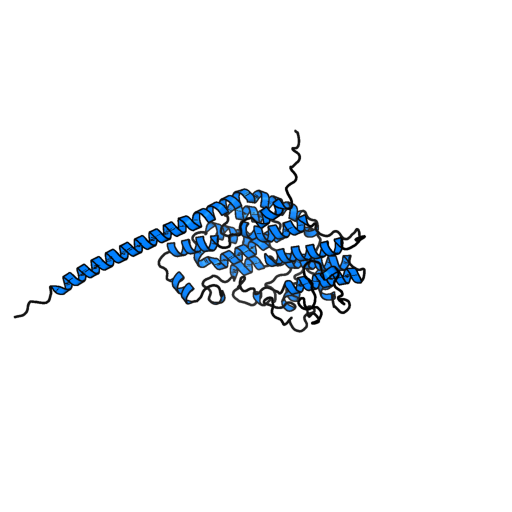GLY A 1 355 ? 16.836 -6.085 -30.572 1.00 65.94 355 GLY A C 1
ATOM 2710 O O . GLY A 1 355 ? 15.952 -5.301 -30.236 1.00 65.94 355 GLY A O 1
ATOM 2711 N N . HIS A 1 356 ? 17.745 -6.579 -29.725 1.00 70.12 356 HIS A N 1
ATOM 2712 C CA . HIS A 1 356 ? 17.873 -6.265 -28.295 1.00 70.12 356 HIS A CA 1
ATOM 2713 C C . HIS A 1 356 ? 17.879 -4.760 -27.970 1.00 70.12 356 HIS A C 1
ATOM 2715 O O . HIS A 1 356 ? 17.635 -4.367 -26.832 1.00 70.12 356 HIS A O 1
ATOM 2721 N N . TRP A 1 357 ? 18.175 -3.916 -28.961 1.00 74.56 357 TRP A N 1
ATOM 2722 C CA . TRP A 1 357 ? 18.206 -2.469 -28.816 1.00 74.56 357 TRP A CA 1
ATOM 2723 C C . TRP A 1 357 ? 16.815 -1.858 -28.584 1.00 74.56 357 TRP A C 1
ATOM 2725 O O . TRP A 1 357 ? 16.664 -1.038 -27.685 1.00 74.56 357 TRP A O 1
ATOM 2735 N N . LEU A 1 358 ? 15.776 -2.247 -29.338 1.00 76.62 358 LEU A N 1
ATOM 2736 C CA . LEU A 1 358 ? 14.460 -1.610 -29.162 1.00 76.62 358 LEU A CA 1
ATOM 2737 C C . LEU A 1 358 ? 13.830 -2.040 -27.833 1.00 76.62 358 LEU A C 1
ATOM 2739 O O . LEU A 1 358 ? 13.263 -1.218 -27.117 1.00 76.62 358 LEU A O 1
ATOM 2743 N N . THR A 1 359 ? 13.986 -3.316 -27.477 1.00 75.00 359 THR A N 1
ATOM 2744 C CA . THR A 1 359 ? 13.502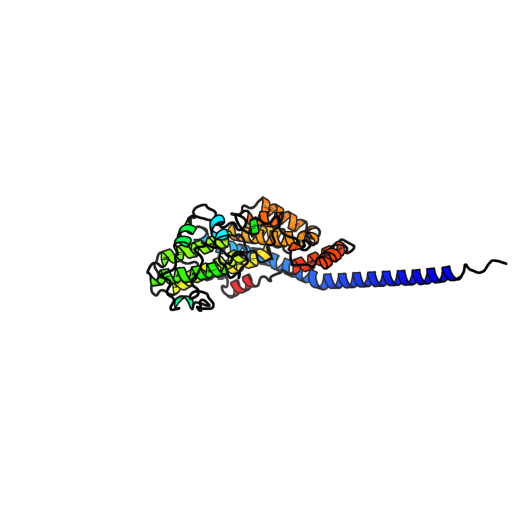 -3.867 -26.208 1.00 75.00 359 THR A CA 1
ATOM 2745 C C . THR A 1 359 ? 14.170 -3.204 -25.008 1.00 75.00 359 THR A C 1
ATOM 2747 O O . THR A 1 359 ? 13.480 -2.907 -24.038 1.00 75.00 359 THR A O 1
ATOM 2750 N N . SER A 1 360 ? 15.474 -2.896 -25.075 1.00 75.00 360 SER A N 1
ATOM 2751 C CA . SER A 1 360 ? 16.153 -2.190 -23.982 1.00 75.00 360 SER A CA 1
ATOM 2752 C C . SER A 1 360 ? 15.692 -0.738 -23.846 1.00 75.00 360 SER A C 1
ATOM 2754 O O . SER A 1 360 ? 15.541 -0.255 -22.728 1.00 75.00 360 SER A O 1
ATOM 2756 N N . ARG A 1 361 ? 15.382 -0.049 -24.953 1.00 81.31 361 ARG A N 1
ATOM 2757 C CA . ARG A 1 361 ? 14.812 1.308 -24.911 1.00 81.31 361 ARG A CA 1
ATOM 2758 C C . ARG A 1 361 ? 13.403 1.337 -24.349 1.00 81.31 361 ARG A C 1
ATOM 2760 O O . ARG A 1 361 ? 13.125 2.164 -23.486 1.00 81.31 361 ARG A O 1
ATOM 2767 N N . ILE A 1 362 ? 12.544 0.417 -24.784 1.00 78.56 362 ILE A N 1
ATOM 2768 C CA . ILE A 1 362 ? 11.210 0.243 -24.198 1.00 78.56 362 ILE A CA 1
ATOM 2769 C C . ILE A 1 362 ? 11.350 -0.030 -22.700 1.00 78.56 362 ILE A C 1
ATOM 2771 O O . ILE A 1 362 ? 10.663 0.604 -21.910 1.00 78.56 362 ILE A O 1
ATOM 2775 N N . ALA A 1 363 ? 12.291 -0.882 -22.292 1.00 78.00 363 ALA A N 1
ATOM 2776 C CA . ALA A 1 363 ? 12.540 -1.145 -20.882 1.00 78.00 363 ALA A CA 1
ATOM 2777 C C . ALA A 1 363 ? 12.927 0.107 -20.097 1.00 78.00 363 ALA A C 1
ATOM 2779 O O . ALA A 1 363 ? 12.330 0.354 -19.060 1.00 78.00 363 ALA A O 1
ATOM 2780 N N . SER A 1 364 ? 13.876 0.915 -20.580 1.00 78.50 364 SER A N 1
ATOM 2781 C CA . SER A 1 364 ? 14.260 2.161 -19.903 1.00 78.50 364 SER A CA 1
ATOM 2782 C C . SER A 1 364 ? 13.083 3.123 -19.776 1.00 78.50 364 SER A C 1
ATOM 2784 O O . SER A 1 364 ? 12.888 3.700 -18.714 1.00 78.50 364 SER A O 1
ATOM 2786 N N . VAL A 1 365 ? 12.272 3.265 -20.828 1.00 81.44 365 VAL A N 1
ATOM 2787 C CA . VAL A 1 365 ? 11.069 4.105 -20.788 1.00 81.44 365 VAL A CA 1
ATOM 2788 C C . VAL A 1 365 ? 10.088 3.579 -19.753 1.00 81.44 365 VAL A C 1
ATOM 2790 O O . VAL A 1 365 ? 9.622 4.343 -18.918 1.00 81.44 365 VAL A O 1
ATOM 2793 N N . VAL A 1 366 ? 9.772 2.286 -19.798 1.00 78.25 366 VAL A N 1
ATOM 2794 C CA . VAL A 1 366 ? 8.742 1.710 -18.936 1.00 78.25 366 VAL A CA 1
ATOM 2795 C C . VAL A 1 366 ? 9.216 1.612 -17.487 1.00 78.25 366 VAL A C 1
ATOM 2797 O O . VAL A 1 366 ? 8.410 1.827 -16.600 1.00 78.25 366 VAL A O 1
ATOM 2800 N N . VAL A 1 367 ? 10.503 1.379 -17.221 1.00 82.88 367 VAL A N 1
ATOM 2801 C CA . VAL A 1 367 ? 11.082 1.474 -15.869 1.00 82.88 367 VAL A CA 1
ATOM 2802 C C . VAL A 1 367 ? 11.081 2.927 -15.373 1.00 82.88 367 VAL A C 1
ATOM 2804 O O . VAL A 1 367 ? 10.882 3.154 -14.184 1.00 82.88 367 VAL A O 1
ATOM 2807 N N . ALA A 1 368 ? 11.220 3.906 -16.275 1.00 78.69 368 ALA A N 1
ATOM 2808 C CA . ALA A 1 368 ? 11.144 5.331 -15.954 1.00 78.69 368 ALA A CA 1
ATOM 2809 C C . ALA A 1 368 ? 9.703 5.887 -15.836 1.00 78.69 368 ALA A C 1
ATOM 2811 O O . ALA A 1 368 ? 9.520 6.996 -15.347 1.00 78.69 368 ALA A O 1
ATOM 2812 N N . MET A 1 369 ? 8.667 5.163 -16.279 1.00 71.94 369 MET A N 1
ATOM 2813 C CA . MET A 1 369 ? 7.264 5.612 -16.201 1.00 71.94 369 MET A CA 1
ATOM 2814 C C . MET A 1 369 ? 6.642 5.555 -14.792 1.00 71.94 369 MET A C 1
ATOM 2816 O O . MET A 1 369 ? 6.010 6.539 -14.413 1.00 71.94 369 MET A O 1
ATOM 2820 N N . PRO A 1 370 ? 6.783 4.472 -13.998 1.00 64.69 370 PRO A N 1
ATOM 2821 C CA . PRO A 1 370 ? 6.244 4.393 -12.639 1.00 64.69 370 PRO A CA 1
ATOM 2822 C C . PRO A 1 370 ? 7.087 5.185 -11.632 1.00 64.69 370 PRO A C 1
ATOM 2824 O O . PRO A 1 370 ? 6.933 5.016 -10.425 1.00 64.69 370 PRO A O 1
ATOM 2827 N N . VAL A 1 371 ? 7.990 6.041 -12.114 1.00 61.28 371 VAL A N 1
ATOM 2828 C CA . VAL A 1 371 ? 8.831 6.904 -11.295 1.00 61.28 371 VAL A CA 1
ATOM 2829 C C . VAL A 1 371 ? 7.953 7.965 -10.653 1.00 61.28 371 VAL A C 1
ATOM 2831 O O . VAL A 1 371 ? 7.737 9.054 -11.183 1.00 61.28 371 VAL A O 1
ATOM 2834 N N . GLY A 1 372 ? 7.425 7.617 -9.483 1.00 63.91 372 GLY A N 1
ATOM 2835 C CA . GLY A 1 372 ? 6.983 8.599 -8.515 1.00 63.91 372 GLY A CA 1
ATOM 2836 C C . GLY A 1 372 ? 8.181 9.456 -8.129 1.00 63.91 372 GLY A C 1
ATOM 2837 O O . GLY A 1 372 ? 9.270 8.947 -7.858 1.00 63.91 372 GLY A O 1
ATOM 2838 N N . ASN A 1 373 ? 7.991 10.768 -8.114 1.00 75.25 373 ASN A N 1
ATOM 2839 C CA . ASN A 1 373 ? 8.928 11.637 -7.423 1.00 75.25 373 ASN A CA 1
ATOM 2840 C C . ASN A 1 373 ? 8.898 11.295 -5.921 1.00 75.25 373 ASN A C 1
ATOM 2842 O O . ASN A 1 373 ? 7.910 10.777 -5.398 1.00 75.25 373 ASN A O 1
ATOM 2846 N N . LEU A 1 374 ? 9.962 11.631 -5.192 1.00 92.94 374 LEU A N 1
ATOM 2847 C CA . LEU A 1 374 ? 9.997 11.530 -3.725 1.00 92.94 374 LEU A CA 1
ATOM 2848 C C . LEU A 1 374 ? 9.047 12.540 -3.042 1.00 92.94 374 LEU A C 1
ATOM 2850 O O . LEU A 1 374 ? 9.276 12.943 -1.906 1.00 92.94 374 LEU A O 1
ATOM 2854 N N . GLN A 1 375 ? 7.989 12.982 -3.730 1.00 94.56 375 GLN A N 1
ATOM 2855 C CA . GLN A 1 375 ? 7.068 14.004 -3.262 1.00 94.56 375 GLN A CA 1
ATOM 2856 C C . GLN A 1 375 ? 6.356 13.614 -1.971 1.00 94.56 375 GLN A C 1
ATOM 2858 O O . GLN A 1 375 ? 6.354 14.462 -1.092 1.00 94.56 375 GLN A O 1
ATOM 2863 N N . PRO A 1 376 ? 5.858 12.376 -1.761 1.00 94.81 376 PRO A N 1
ATOM 2864 C CA . PRO A 1 376 ? 5.245 12.035 -0.477 1.00 94.81 376 PRO A CA 1
ATOM 2865 C C . PRO A 1 376 ? 6.207 12.221 0.707 1.00 94.81 376 PRO A C 1
ATOM 2867 O O . PRO A 1 376 ? 5.809 12.730 1.750 1.00 94.81 376 PRO A O 1
ATOM 2870 N N . LEU A 1 377 ? 7.492 11.883 0.531 1.00 95.19 377 LEU A N 1
ATOM 2871 C CA . LEU A 1 377 ? 8.525 12.095 1.551 1.00 95.19 377 LEU A CA 1
ATOM 2872 C C . LEU A 1 377 ? 8.854 13.590 1.729 1.00 95.19 377 LEU A C 1
ATOM 2874 O O . LEU A 1 377 ? 8.999 14.066 2.850 1.00 95.19 377 LEU A O 1
ATOM 2878 N N . ARG A 1 378 ? 8.921 14.362 0.637 1.00 96.25 378 ARG A N 1
ATOM 2879 C CA . ARG A 1 378 ? 9.136 15.823 0.679 1.00 96.25 378 ARG A CA 1
ATOM 2880 C C . ARG A 1 378 ? 7.968 16.567 1.331 1.00 96.25 378 ARG A C 1
ATOM 2882 O O . ARG A 1 378 ? 8.192 17.494 2.107 1.00 96.25 378 ARG A O 1
ATOM 2889 N N . ASP A 1 379 ? 6.740 16.167 1.025 1.00 96.50 379 ASP A N 1
ATOM 2890 C CA . ASP A 1 379 ? 5.517 16.708 1.616 1.00 96.50 379 ASP A CA 1
ATOM 2891 C C . ASP A 1 379 ? 5.488 16.405 3.114 1.00 96.50 379 ASP A C 1
ATOM 2893 O O . ASP A 1 379 ? 5.206 17.300 3.912 1.00 96.50 379 ASP A O 1
ATOM 2897 N N . PHE A 1 380 ? 5.871 15.181 3.499 1.00 96.88 380 PHE A N 1
ATOM 2898 C CA . PHE A 1 380 ? 6.038 14.801 4.898 1.00 96.88 380 PHE A CA 1
ATOM 2899 C C . PHE A 1 380 ? 7.025 15.729 5.621 1.00 96.88 380 PHE A C 1
ATOM 2901 O O . PHE A 1 380 ? 6.656 16.326 6.627 1.00 96.88 380 PHE A O 1
ATOM 2908 N N . HIS A 1 381 ? 8.225 15.949 5.075 1.00 96.62 381 HIS A N 1
ATOM 2909 C CA . HIS A 1 381 ? 9.217 16.869 5.661 1.00 96.62 381 HIS A CA 1
ATOM 2910 C C . HIS A 1 381 ? 8.755 18.320 5.715 1.00 96.62 381 HIS A C 1
ATOM 2912 O O . HIS A 1 381 ? 9.084 19.053 6.643 1.00 96.62 381 HIS A O 1
ATOM 2918 N N . THR A 1 382 ? 7.986 18.755 4.720 1.00 97.06 382 THR A N 1
ATOM 2919 C CA . THR A 1 382 ? 7.430 20.111 4.701 1.00 97.06 382 THR A CA 1
ATOM 2920 C C . THR A 1 382 ? 6.406 20.290 5.822 1.00 97.06 382 THR A C 1
ATOM 2922 O O . THR A 1 382 ? 6.340 21.354 6.437 1.00 97.06 382 THR A O 1
ATOM 2925 N N . LYS A 1 383 ? 5.615 19.248 6.105 1.00 97.25 383 LYS A N 1
ATOM 2926 C CA . LYS A 1 383 ? 4.614 19.241 7.176 1.00 97.25 383 LYS A CA 1
ATOM 2927 C C . LYS A 1 383 ? 5.239 19.047 8.563 1.00 97.25 383 LYS A C 1
ATOM 2929 O O . LYS A 1 383 ? 4.789 19.677 9.518 1.00 97.25 383 LYS A O 1
ATOM 2934 N N . TYR A 1 384 ? 6.276 18.218 8.656 1.00 96.31 384 TYR A N 1
ATOM 2935 C CA . TYR A 1 384 ? 6.980 17.843 9.882 1.00 96.31 384 TYR A CA 1
ATOM 2936 C C . TYR A 1 384 ? 8.487 18.077 9.719 1.00 96.31 384 TYR A C 1
ATOM 2938 O O . TYR A 1 384 ? 9.245 17.128 9.511 1.00 96.31 384 TYR A O 1
ATOM 2946 N N . PRO A 1 385 ? 8.946 19.340 9.777 1.00 93.25 385 PRO A N 1
ATOM 2947 C CA . PRO A 1 385 ? 10.360 19.641 9.615 1.00 93.25 385 PRO A CA 1
ATOM 2948 C C . PRO A 1 385 ? 11.170 19.008 10.747 1.00 93.25 385 PRO A C 1
ATOM 2950 O O . PRO A 1 385 ? 10.822 19.150 11.921 1.00 93.25 385 PRO A O 1
ATOM 2953 N N . SER A 1 386 ? 12.275 18.348 10.395 1.00 88.62 386 SER A N 1
ATOM 2954 C CA . SER A 1 386 ? 13.216 17.794 11.368 1.00 88.62 386 SER A CA 1
ATOM 2955 C C . SER A 1 386 ? 13.639 18.873 12.360 1.00 88.62 386 SER A C 1
ATOM 2957 O O . SER A 1 386 ? 14.214 19.893 11.968 1.00 88.62 386 SER A O 1
ATOM 2959 N N . THR A 1 387 ? 13.381 18.650 13.650 1.00 80.88 387 THR A N 1
ATOM 2960 C CA . THR A 1 387 ? 13.946 19.497 14.702 1.00 80.88 387 THR A CA 1
ATOM 2961 C C . THR A 1 387 ? 15.462 19.469 14.526 1.00 80.88 387 THR A C 1
ATOM 2963 O O . THR A 1 387 ? 16.025 18.368 14.512 1.00 80.88 387 THR A O 1
ATOM 2966 N N . PRO A 1 388 ? 16.139 20.624 14.366 1.00 76.00 388 PRO A N 1
ATOM 2967 C CA . PRO A 1 388 ? 17.590 20.653 14.307 1.00 76.00 388 PRO A CA 1
ATOM 2968 C C . PRO A 1 388 ? 18.091 19.895 15.527 1.00 76.00 388 PRO A C 1
ATOM 2970 O O . PRO A 1 388 ? 17.717 20.249 16.649 1.00 76.00 388 PRO A O 1
ATOM 2973 N N . GLN A 1 389 ? 18.849 18.813 15.321 1.00 65.06 389 GLN A N 1
ATOM 2974 C CA . GLN A 1 389 ? 19.521 18.161 16.436 1.00 65.06 389 GLN A CA 1
ATOM 2975 C C . GLN A 1 389 ? 20.309 19.268 17.117 1.00 65.06 389 GLN A C 1
ATOM 2977 O O . GLN A 1 389 ? 21.186 19.854 16.483 1.00 65.06 389 GLN A O 1
ATOM 2982 N N . ALA A 1 390 ? 19.900 19.635 18.336 1.00 57.75 390 ALA A N 1
ATOM 2983 C CA . ALA A 1 390 ? 20.587 20.653 19.105 1.00 57.75 390 ALA A CA 1
ATOM 2984 C C . ALA A 1 390 ? 22.046 20.224 19.112 1.00 57.75 390 ALA A C 1
ATOM 2986 O O . ALA A 1 390 ? 22.351 19.140 19.612 1.00 57.75 390 ALA A O 1
ATOM 2987 N N . GLU A 1 391 ? 22.872 21.011 18.422 1.00 53.50 391 GLU A N 1
ATOM 2988 C CA . GLU A 1 391 ? 24.281 20.751 18.189 1.00 53.50 391 GLU A CA 1
ATOM 2989 C C . GLU A 1 391 ? 24.847 20.375 19.554 1.00 53.50 391 GLU A C 1
ATOM 2991 O O . GLU A 1 391 ? 24.838 21.201 20.471 1.00 53.50 391 GLU A O 1
ATOM 2996 N N . GLN A 1 392 ? 25.151 19.086 19.752 1.00 47.69 392 GLN A N 1
ATOM 2997 C CA . GLN A 1 392 ? 25.678 18.608 21.021 1.00 47.69 392 GLN A CA 1
ATOM 2998 C C . GLN A 1 392 ? 27.029 19.293 21.158 1.00 47.69 392 GLN A C 1
ATOM 3000 O O . GLN A 1 392 ? 28.011 18.875 20.547 1.00 47.69 392 GLN A O 1
ATOM 3005 N N . ALA A 1 393 ? 27.026 20.426 21.864 1.00 53.16 393 ALA A N 1
ATOM 3006 C CA . ALA A 1 393 ? 28.220 21.185 22.154 1.00 53.16 393 ALA A CA 1
ATOM 3007 C C . ALA A 1 393 ? 29.201 20.225 22.852 1.00 53.16 393 ALA A C 1
ATOM 3009 O O . ALA A 1 393 ? 28.769 19.505 23.758 1.00 53.16 393 ALA A O 1
ATOM 3010 N N . PRO A 1 394 ? 30.455 20.157 22.375 1.00 62.28 394 PRO A N 1
ATOM 3011 C CA . PRO A 1 394 ? 31.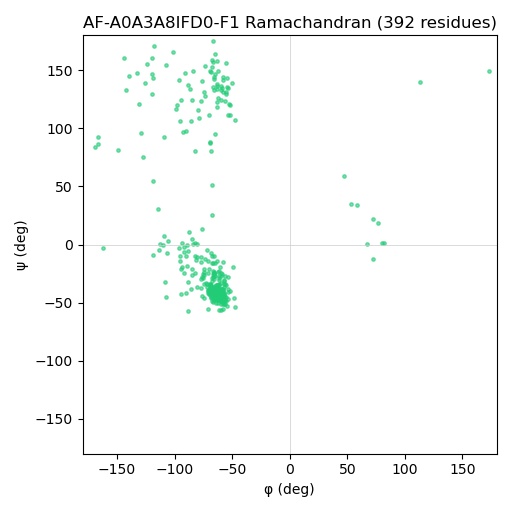426 19.147 22.786 1.00 62.28 394 PRO A CA 1
ATO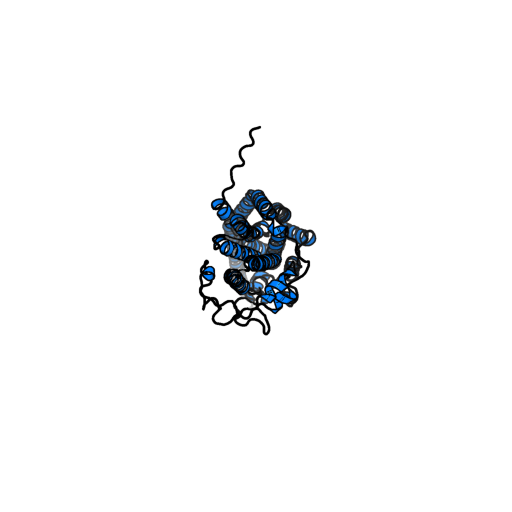M 3012 C C . PRO A 1 394 ? 31.755 19.166 24.280 1.00 62.28 394 PRO A C 1
ATOM 3014 O O . PRO A 1 394 ? 31.691 20.256 24.900 1.00 62.28 394 PRO A O 1
#

Secondary structure (DSSP, 8-state):
-----SHHHHHHHHHHHHHHHHHHHHHHHHHHHHHHHHHHHHHHHHHHHHHHHHHHHHHHHHHHHHHHTSGGGG------B-HHHHHHHS-SSTT-S-PPTT-TTPPPGGGSTTTS--STTGGGT-----TTS--HHHHHHTT-SB--TTTTSHHHHSSSB-TTTT-S--HHHHHHHHHHHHHHHHHHT-HHHHHHHHHHHHHHHHTT--HHHHHHHHHHHHHHHHHHHT-SS--TT--PPPHHHHHHHHHHHHHHHHHHSTTS-HHHHHHHHHHS-HHHHHHHHHHHHHHHHHHHHHHTTTTHHHHHHHHHHHHHS--SSSHHHHHHHHBPPTTSGGGSSS-HHHHHHHHHSSSHHHHHHHHHHHHHTT---SHHHHHHHHHSPPPP------

Organism: NCBI:txid2316733

Sequence (394 aa):
MTSSGRAPRFRALRIAGVCFAVFLGLAGLAFVAADSWFRGKYEPALELQQAELTANVDDYCAQEAALGADPWFHEARTEGNAGPLLNAWLPWPPGHEDVPPGSPLVLPEALREDAVDLKQGKWLTANIDVSGLDYGWMARLLAYDRWDLLQDSPLGAKPRINWASGDMPDYILLTRWAKLRLRHGLVTGHPVEAAQQVRHLAWLSLSTETALGGVIAANLLEFERMAHDSLASPPVDWTPMSAEQTDRLSALAVTGLVFSSLASPPDVARKARHCATATSRCLALTEAAFFASMLEPFAKQPFQAAYAALDQDLADLACPTATARGVRARGLNLLDADSGMMTAEQALWIQRAPGHWLTSRIASVVVAMPVGNLQPLRDFHTKYPSTPQAEQAP